Protein AF-A0A397UXN2-F1 (afdb_monomer_lite)

Structure (mmCIF, N/CA/C/O backbone):
data_AF-A0A397UXN2-F1
#
_entry.id   AF-A0A397UXN2-F1
#
loop_
_atom_site.group_PDB
_atom_site.id
_atom_site.type_symbol
_atom_site.label_atom_id
_atom_site.label_alt_id
_atom_site.label_comp_id
_atom_site.label_asym_id
_atom_site.label_entity_id
_atom_site.label_seq_id
_atom_site.pdbx_PDB_ins_code
_atom_site.Cartn_x
_atom_site.Cartn_y
_atom_site.Cartn_z
_atom_site.occupancy
_atom_site.B_iso_or_equiv
_atom_site.auth_seq_id
_atom_site.auth_comp_id
_atom_site.auth_asym_id
_atom_site.auth_atom_id
_atom_site.pdbx_PDB_model_num
ATOM 1 N N . MET A 1 1 ? -10.764 -61.986 -35.855 1.00 36.44 1 MET A N 1
ATOM 2 C CA . MET A 1 1 ? -10.547 -63.404 -35.491 1.00 36.44 1 MET A CA 1
ATOM 3 C C . MET A 1 1 ? -9.717 -63.433 -34.212 1.00 36.44 1 MET A C 1
ATOM 5 O O . MET A 1 1 ? -8.751 -62.686 -34.166 1.00 36.44 1 MET A O 1
ATOM 9 N N . SER A 1 2 ? -10.131 -64.248 -33.226 1.00 37.66 2 SER A N 1
ATOM 10 C CA . SER A 1 2 ? -9.573 -64.456 -31.864 1.00 37.66 2 SER A CA 1
ATOM 11 C C . SER A 1 2 ? -9.640 -63.244 -30.922 1.00 37.66 2 SER A C 1
ATOM 13 O O . SER A 1 2 ? -8.908 -62.289 -31.127 1.00 37.66 2 SER A O 1
ATOM 15 N N . SER A 1 3 ? -10.508 -63.129 -29.908 1.00 39.03 3 SER A N 1
ATOM 16 C CA . SER A 1 3 ? -11.149 -64.059 -28.943 1.00 39.03 3 SER A CA 1
ATOM 17 C C . SER A 1 3 ? -10.221 -64.602 -27.842 1.00 39.03 3 SER A C 1
ATOM 19 O O . SER A 1 3 ? -9.504 -65.572 -28.069 1.00 39.03 3 SER A O 1
ATOM 21 N N . ARG A 1 4 ? -10.298 -63.980 -26.652 1.00 44.44 4 ARG A N 1
ATOM 22 C CA . ARG A 1 4 ? -10.050 -64.470 -25.268 1.00 44.44 4 ARG A CA 1
ATOM 23 C C . ARG A 1 4 ? -10.345 -63.261 -24.352 1.00 44.44 4 ARG A C 1
ATOM 25 O O . ARG A 1 4 ? -9.726 -62.231 -24.562 1.00 44.44 4 ARG A O 1
ATOM 32 N N . GLY A 1 5 ? -11.298 -63.209 -23.423 1.00 37.28 5 GLY A N 1
ATOM 33 C CA . GLY A 1 5 ? -12.047 -64.238 -22.709 1.00 37.28 5 GLY A CA 1
ATOM 34 C C . GLY A 1 5 ? -11.367 -64.547 -21.376 1.00 37.28 5 GLY A C 1
ATOM 35 O O . GLY A 1 5 ? -10.441 -65.349 -21.393 1.00 37.28 5 GLY A O 1
ATOM 36 N N . GLN A 1 6 ? -11.796 -63.903 -20.280 1.00 45.41 6 GLN A N 1
ATOM 37 C CA . GLN A 1 6 ? -12.236 -64.561 -19.036 1.00 45.41 6 GLN A CA 1
ATOM 38 C C . GLN A 1 6 ? -12.588 -63.566 -17.917 1.00 45.41 6 GLN A C 1
ATOM 40 O O . GLN A 1 6 ? -11.867 -62.606 -17.653 1.00 45.41 6 GLN A O 1
ATOM 45 N N . ASP A 1 7 ? -13.726 -63.877 -17.305 1.00 47.50 7 ASP A N 1
ATOM 46 C CA . ASP A 1 7 ? -14.418 -63.267 -16.178 1.00 47.50 7 ASP A CA 1
ATOM 47 C C . ASP A 1 7 ? -13.788 -63.606 -14.815 1.00 47.50 7 ASP A C 1
ATOM 49 O O . ASP A 1 7 ? -13.118 -64.630 -14.675 1.00 47.50 7 ASP A O 1
ATOM 53 N N . SER A 1 8 ? -14.120 -62.809 -13.793 1.00 48.88 8 SER A N 1
ATOM 54 C CA . SER A 1 8 ? -14.421 -63.314 -12.443 1.00 48.88 8 SER A CA 1
ATOM 55 C C . SER A 1 8 ? -15.186 -62.265 -11.624 1.00 48.88 8 SER A C 1
ATOM 57 O O . SER A 1 8 ? -14.670 -61.178 -11.353 1.00 48.88 8 SER A O 1
ATOM 59 N N . GLU A 1 9 ? -16.411 -62.629 -11.253 1.00 48.81 9 GLU A N 1
ATOM 60 C CA . GLU A 1 9 ? -17.236 -62.079 -10.173 1.00 48.81 9 GLU A CA 1
ATOM 61 C C . GLU A 1 9 ? -16.557 -62.310 -8.805 1.00 48.81 9 GLU A C 1
ATOM 63 O O . GLU A 1 9 ? -15.826 -63.287 -8.656 1.00 48.81 9 GLU A O 1
ATOM 68 N N . ASP A 1 10 ? -16.764 -61.426 -7.819 1.00 40.44 10 ASP A N 1
ATOM 69 C CA . ASP A 1 10 ? -17.446 -61.813 -6.571 1.00 40.44 10 ASP A CA 1
ATOM 70 C C . ASP A 1 10 ? -17.628 -60.660 -5.566 1.00 40.44 10 ASP A C 1
ATOM 72 O O . ASP A 1 10 ? -16.915 -59.656 -5.530 1.00 40.44 10 ASP A O 1
ATOM 76 N N . GLU A 1 11 ? -18.679 -60.857 -4.781 1.00 39.81 11 GLU A N 1
ATOM 77 C CA . GLU A 1 11 ? -19.411 -59.967 -3.892 1.00 39.81 11 GLU A CA 1
ATOM 78 C C . GLU A 1 11 ? -18.690 -59.595 -2.581 1.00 39.81 11 GLU A C 1
ATOM 80 O O . GLU A 1 11 ? -17.864 -60.340 -2.061 1.00 39.81 11 GLU A O 1
ATOM 85 N N . SER A 1 12 ? -19.110 -58.486 -1.951 1.00 39.16 12 SER A N 1
ATOM 86 C CA . SER A 1 12 ? -19.135 -58.366 -0.480 1.00 39.16 12 SER A CA 1
ATOM 87 C C . SER A 1 12 ? -19.925 -57.129 -0.026 1.00 39.16 12 SER A C 1
ATOM 89 O O . SER A 1 12 ? -19.434 -55.999 -0.023 1.00 39.16 12 SER A O 1
ATOM 91 N N . HIS A 1 13 ? -21.166 -57.376 0.395 1.00 37.94 13 HIS A N 1
ATOM 92 C CA . HIS A 1 13 ? -22.046 -56.476 1.140 1.00 37.94 13 HIS A CA 1
ATOM 93 C C . HIS A 1 13 ? -21.481 -56.090 2.519 1.00 37.94 13 HIS A C 1
ATOM 95 O O . HIS A 1 13 ? -20.899 -56.911 3.220 1.00 37.94 13 HIS A O 1
ATOM 101 N N . GLY A 1 14 ? -21.772 -54.864 2.963 1.00 33.12 14 GLY A N 1
ATOM 102 C CA . GLY A 1 14 ? -21.480 -54.393 4.319 1.00 33.12 14 GLY A CA 1
ATOM 103 C C . GLY A 1 14 ? -22.479 -53.338 4.785 1.00 33.12 14 GLY A C 1
ATOM 104 O O . GLY A 1 14 ? -22.131 -52.172 4.932 1.00 33.12 14 GLY A O 1
ATOM 105 N N . GLY A 1 15 ? -23.735 -53.742 4.985 1.00 35.09 15 GLY A N 1
ATOM 106 C CA . GLY A 1 15 ? -24.730 -52.948 5.701 1.00 35.09 15 GLY A CA 1
ATOM 107 C C . GLY A 1 15 ? -24.659 -53.197 7.210 1.00 35.09 15 GLY A C 1
ATOM 108 O O . GLY A 1 15 ? -24.463 -54.326 7.654 1.00 35.09 15 GLY A O 1
ATOM 109 N N . SER A 1 16 ? -24.875 -52.156 8.012 1.00 40.75 16 SER A N 1
ATOM 110 C CA . SER A 1 16 ? -25.383 -52.296 9.382 1.00 40.75 16 SER A CA 1
ATOM 111 C C . SER A 1 16 ? -26.168 -51.050 9.776 1.00 40.75 16 SER A C 1
ATOM 113 O O . SER A 1 16 ? -25.617 -49.985 10.039 1.00 40.75 16 SER A O 1
ATOM 115 N N . GLN A 1 17 ? -27.490 -51.215 9.788 1.00 40.41 17 GLN A N 1
ATOM 116 C CA . GLN A 1 17 ? -28.399 -50.504 10.682 1.00 40.41 17 GLN A CA 1
ATOM 117 C C . GLN A 1 17 ? -28.335 -51.128 12.084 1.00 40.41 17 GLN A C 1
ATOM 119 O O . GLN A 1 17 ? -27.888 -52.265 12.198 1.00 40.41 17 GLN A O 1
ATOM 124 N N . VAL A 1 18 ? -28.854 -50.402 13.089 1.00 33.25 18 VAL A N 1
ATOM 125 C CA . VAL A 1 18 ? -29.519 -50.832 14.354 1.00 33.25 18 VAL A CA 1
ATOM 126 C C . VAL A 1 18 ? -29.217 -49.755 15.418 1.00 33.25 18 VAL A C 1
ATOM 128 O O . VAL A 1 18 ? -28.072 -49.354 15.553 1.00 33.25 18 VAL A O 1
ATOM 131 N N . THR A 1 19 ? -30.106 -49.196 16.246 1.00 33.62 19 THR A N 1
ATOM 132 C CA . THR A 1 19 ? -31.572 -49.161 16.406 1.00 33.62 19 THR A CA 1
ATOM 133 C C . THR A 1 19 ? -31.910 -48.029 17.393 1.00 33.62 19 THR A C 1
ATOM 135 O O . THR A 1 19 ? -31.105 -47.666 18.247 1.00 33.62 19 THR A O 1
ATOM 138 N N . ASN A 1 20 ? -33.152 -47.553 17.302 1.00 36.25 20 ASN A N 1
ATOM 139 C CA . ASN A 1 20 ? -33.898 -46.681 18.217 1.00 36.25 20 ASN A CA 1
ATOM 140 C C . ASN A 1 20 ? -33.820 -47.010 19.723 1.00 36.25 20 ASN A C 1
ATOM 142 O O . ASN A 1 20 ? -33.962 -48.173 20.089 1.00 36.25 20 ASN A O 1
ATOM 146 N N . ILE A 1 21 ? -33.892 -45.973 20.579 1.00 37.25 21 ILE A N 1
ATOM 147 C CA . ILE A 1 21 ? -34.668 -46.002 21.840 1.00 37.25 21 ILE A CA 1
ATOM 148 C C . ILE A 1 21 ? -35.441 -44.680 22.037 1.00 37.25 21 ILE A C 1
ATOM 150 O O . ILE A 1 21 ? -34.888 -43.586 22.050 1.00 37.25 21 ILE A O 1
ATOM 154 N N . HIS A 1 22 ? -36.758 -44.826 22.212 1.00 35.62 22 HIS A N 1
ATOM 155 C CA . HIS A 1 22 ? -37.763 -43.836 22.616 1.00 35.62 22 HIS A CA 1
ATOM 156 C C . HIS A 1 22 ? -37.808 -43.610 24.143 1.00 35.62 22 HIS A C 1
ATOM 158 O O . HIS A 1 22 ? -37.690 -44.579 24.890 1.00 35.62 22 HIS A O 1
ATOM 164 N N . LYS A 1 23 ? -38.191 -42.394 24.586 1.00 36.72 23 LYS A N 1
ATOM 165 C CA . LYS A 1 23 ? -39.236 -42.081 25.615 1.00 36.72 23 LYS A CA 1
ATOM 166 C C . LYS A 1 23 ? -39.237 -40.564 25.916 1.00 36.72 23 LYS A C 1
ATOM 168 O O . LYS A 1 23 ? -38.232 -40.018 26.331 1.00 36.72 23 LYS A O 1
ATOM 173 N N . LYS A 1 24 ? -40.262 -39.802 25.508 1.00 36.97 24 LYS A N 1
ATOM 174 C CA . LYS A 1 24 ? -41.566 -39.496 26.161 1.00 36.97 24 LYS A CA 1
ATOM 175 C C . LYS A 1 24 ? -41.538 -38.454 27.309 1.00 36.97 24 LYS A C 1
ATOM 177 O O . LYS A 1 24 ? -41.171 -38.772 28.427 1.00 36.97 24 LYS A O 1
ATOM 182 N N . ARG A 1 25 ? -42.201 -37.319 27.007 1.00 34.31 25 ARG A N 1
ATOM 183 C CA . ARG A 1 25 ? -43.138 -36.491 27.817 1.00 34.31 25 ARG A CA 1
ATOM 184 C C . ARG A 1 25 ? -42.634 -35.747 29.072 1.00 34.31 25 ARG A C 1
ATOM 186 O O . ARG A 1 25 ? -42.451 -36.365 30.110 1.00 34.31 25 ARG A O 1
ATOM 193 N N . LYS A 1 26 ? -42.839 -34.417 29.074 1.00 36.62 26 LYS A N 1
ATOM 194 C CA . LYS A 1 26 ? -43.914 -33.766 29.866 1.00 36.62 26 LYS A CA 1
ATOM 195 C C . LYS A 1 26 ? -44.186 -32.315 29.427 1.00 36.62 26 LYS A C 1
ATOM 197 O O . LYS A 1 26 ? -43.279 -31.502 29.346 1.00 36.62 26 LYS A O 1
ATOM 202 N N . LYS A 1 27 ? -45.470 -32.023 29.179 1.00 43.66 27 LYS A N 1
ATOM 203 C CA . LYS A 1 27 ? -46.077 -30.681 29.183 1.00 43.66 27 LYS A CA 1
ATOM 204 C C . LYS A 1 27 ? -46.180 -30.184 30.631 1.00 43.66 27 LYS A C 1
ATOM 206 O O . LYS A 1 27 ? -46.554 -30.985 31.488 1.00 43.66 27 LYS A O 1
ATOM 211 N N . LEU A 1 28 ? -46.039 -28.877 30.859 1.00 31.98 28 LEU A N 1
ATOM 212 C CA . LEU A 1 28 ? -46.861 -28.166 31.842 1.00 31.98 28 LEU A CA 1
ATOM 213 C C . LEU A 1 28 ? -47.033 -26.689 31.444 1.00 31.98 28 LEU A C 1
ATOM 215 O O . LEU A 1 28 ? -46.068 -25.939 31.366 1.00 31.98 28 LEU A O 1
ATOM 219 N N . ASN A 1 29 ? -48.286 -26.303 31.207 1.00 36.56 29 ASN A N 1
ATOM 220 C CA . ASN A 1 29 ? -48.769 -24.924 31.250 1.00 36.56 29 ASN A CA 1
ATOM 221 C C . ASN A 1 29 ? -48.844 -24.465 32.714 1.00 36.56 29 ASN A C 1
ATOM 223 O O . ASN A 1 29 ? -49.352 -25.233 33.533 1.00 36.56 29 ASN A O 1
ATOM 227 N N . LYS A 1 30 ? -48.542 -23.193 33.007 1.00 35.16 30 LYS A N 1
ATOM 228 C CA . LYS A 1 30 ? -49.467 -22.342 33.780 1.00 35.16 30 LYS A CA 1
ATOM 229 C C . LYS A 1 30 ? -49.094 -20.859 33.730 1.00 35.16 30 LYS A C 1
ATOM 231 O O . LYS A 1 30 ? -48.012 -20.453 34.128 1.00 35.16 30 LYS A O 1
ATOM 236 N N . SER A 1 31 ? -50.074 -20.095 33.258 1.00 37.03 31 SER A N 1
ATOM 237 C CA . SER A 1 31 ? -50.291 -18.664 33.466 1.00 37.03 31 SER A CA 1
ATOM 238 C C . SER A 1 31 ? -50.159 -18.275 34.940 1.00 37.03 31 SER A C 1
ATOM 240 O O . SER A 1 31 ? -50.644 -19.021 35.789 1.00 37.03 31 SER A O 1
ATOM 242 N N . ASN A 1 32 ? -49.671 -17.061 35.202 1.00 30.11 32 ASN A N 1
ATOM 243 C CA . ASN A 1 32 ? -50.308 -16.149 36.151 1.00 30.11 32 ASN A CA 1
ATOM 244 C C . ASN A 1 32 ? -50.081 -14.695 35.713 1.00 30.11 32 ASN A C 1
ATOM 246 O O . ASN A 1 32 ? -48.952 -14.221 35.628 1.00 30.11 32 ASN A O 1
ATOM 250 N N . GLN A 1 33 ? -51.194 -14.013 35.437 1.00 35.31 33 GLN A N 1
ATOM 251 C CA . GLN A 1 33 ? -51.310 -12.561 35.473 1.00 35.31 33 GLN A CA 1
ATOM 252 C C . GLN A 1 33 ? -51.046 -12.074 36.900 1.00 35.31 33 GLN A C 1
ATOM 254 O O . GLN A 1 33 ? -51.709 -12.540 37.825 1.00 35.31 33 GLN A O 1
ATOM 259 N N . ILE A 1 34 ? -50.175 -11.081 37.064 1.00 31.86 34 ILE A N 1
ATOM 260 C CA . ILE A 1 34 ? -50.253 -10.133 38.176 1.00 31.86 34 ILE A CA 1
ATOM 261 C C . ILE A 1 34 ? -50.109 -8.735 37.574 1.00 31.86 34 ILE A C 1
ATOM 263 O O . ILE A 1 34 ? -49.092 -8.398 36.976 1.00 31.86 34 ILE A O 1
ATOM 267 N N . LYS A 1 35 ? -51.186 -7.954 37.697 1.00 35.38 35 LYS A N 1
ATOM 268 C CA . LYS A 1 35 ? -51.173 -6.498 37.571 1.00 35.38 35 LYS A CA 1
ATOM 269 C C . LYS A 1 35 ? -50.524 -5.926 38.829 1.00 35.38 35 LYS A C 1
ATOM 271 O O . LYS A 1 35 ? -50.972 -6.246 39.926 1.00 35.38 35 LYS A O 1
ATOM 276 N N . SER A 1 36 ? -49.597 -4.998 38.658 1.00 34.97 36 SER A N 1
ATOM 277 C CA . SER A 1 36 ? -49.326 -3.952 39.642 1.00 34.97 36 SER A CA 1
ATOM 278 C C . SER A 1 36 ? -48.916 -2.691 38.891 1.00 34.97 36 SER A C 1
ATOM 280 O O . SER A 1 36 ? -47.864 -2.644 38.260 1.00 34.97 36 SER A O 1
ATOM 282 N N . ASN A 1 37 ? -49.803 -1.698 38.927 1.00 37.12 37 ASN A N 1
ATOM 283 C CA . ASN A 1 37 ? -49.435 -0.304 38.741 1.00 37.12 37 ASN A CA 1
ATOM 284 C C . ASN A 1 37 ? -48.537 0.088 39.914 1.00 37.12 37 ASN A C 1
ATOM 286 O O . ASN A 1 37 ? -48.956 -0.122 41.047 1.00 37.12 37 ASN A O 1
ATOM 290 N N . GLU A 1 38 ? -47.389 0.702 39.651 1.00 32.50 38 GLU A N 1
ATOM 291 C CA . GLU A 1 38 ? -46.850 1.773 40.489 1.00 32.50 38 GLU A CA 1
ATOM 292 C C . GLU A 1 38 ? -45.731 2.510 39.751 1.00 32.50 38 GLU A C 1
ATOM 294 O O . GLU A 1 38 ? -45.028 1.955 38.909 1.00 32.50 38 GLU A O 1
ATOM 299 N N . ALA A 1 39 ? -45.684 3.810 40.010 1.00 34.72 39 ALA A N 1
ATOM 300 C CA . ALA A 1 39 ? -44.840 4.790 39.362 1.00 34.72 39 ALA A CA 1
ATOM 301 C C . ALA A 1 39 ? -43.413 4.806 39.933 1.00 34.72 39 ALA A C 1
ATOM 303 O O . ALA A 1 39 ? -43.178 4.357 41.051 1.00 34.72 39 ALA A O 1
ATOM 304 N N . ASN A 1 40 ? -42.552 5.495 39.180 1.00 32.34 40 ASN A N 1
ATOM 305 C CA . ASN A 1 40 ? -41.325 6.190 39.573 1.00 32.34 40 ASN A CA 1
ATOM 306 C C . ASN A 1 40 ? -39.957 5.538 39.309 1.00 32.34 40 ASN A C 1
ATOM 308 O O . ASN A 1 40 ? -39.681 4.386 39.613 1.00 32.34 40 ASN A O 1
ATOM 312 N N . GLU A 1 41 ? -39.099 6.458 38.859 1.00 30.56 41 GLU A N 1
ATOM 313 C CA . GLU A 1 41 ? -37.659 6.581 39.076 1.00 30.56 41 GLU A CA 1
ATOM 314 C C . GLU A 1 41 ? -36.678 6.004 38.045 1.00 30.56 41 GLU A C 1
ATOM 316 O O . GLU A 1 41 ? -36.640 4.832 37.688 1.00 30.56 41 GLU A O 1
ATOM 321 N N . SER A 1 42 ? -35.853 6.942 37.575 1.00 35.22 42 SER A N 1
ATOM 322 C CA . SER A 1 42 ? -34.754 6.827 36.631 1.00 35.22 42 SER A CA 1
ATOM 323 C C . SER A 1 42 ? -33.731 5.779 37.059 1.00 35.22 42 SER A C 1
ATOM 325 O O . SER A 1 42 ? -33.109 5.899 38.120 1.00 35.22 42 SER A O 1
ATOM 327 N N . ILE A 1 43 ? -33.514 4.799 36.187 1.00 28.45 43 ILE A N 1
ATOM 328 C CA . ILE A 1 43 ? -32.550 3.717 36.358 1.00 28.45 43 ILE A CA 1
ATOM 329 C C . ILE A 1 43 ? -31.131 4.285 36.246 1.00 28.45 43 ILE A C 1
ATOM 331 O O . ILE A 1 43 ? -30.726 4.842 35.229 1.00 28.45 43 ILE A O 1
ATOM 335 N N . ASN A 1 44 ? -30.392 4.161 37.344 1.00 34.56 44 ASN A N 1
ATOM 336 C CA . ASN A 1 44 ? -28.974 4.460 37.462 1.00 34.56 44 ASN A CA 1
ATOM 337 C C . ASN A 1 44 ? -28.276 3.105 37.647 1.00 34.56 44 ASN A C 1
ATOM 339 O O . ASN A 1 44 ? -28.313 2.533 38.740 1.00 34.56 44 ASN A O 1
ATOM 343 N N . ASP A 1 45 ? -27.680 2.567 36.583 1.00 34.75 45 ASP A N 1
ATOM 344 C CA . ASP A 1 45 ? -27.061 1.241 36.596 1.00 34.75 45 ASP A CA 1
ATOM 345 C C . ASP A 1 45 ? -25.856 1.179 37.543 1.00 34.75 45 ASP A C 1
ATOM 347 O O . ASP A 1 45 ? -24.777 1.725 37.303 1.00 34.75 45 ASP A O 1
ATOM 351 N N . ASN A 1 46 ? -26.046 0.471 38.652 1.00 35.44 46 ASN A N 1
ATOM 352 C CA . ASN A 1 46 ? -25.004 0.055 39.579 1.00 35.44 46 ASN A CA 1
ATOM 353 C C . ASN A 1 46 ? -25.254 -1.407 39.960 1.00 35.44 46 ASN A C 1
ATOM 355 O O . ASN A 1 46 ? -25.750 -1.699 41.046 1.00 35.44 46 ASN A O 1
ATOM 359 N N . VAL A 1 47 ? -24.875 -2.330 39.078 1.00 32.75 47 VAL A N 1
ATOM 360 C CA . VAL A 1 47 ? -24.761 -3.749 39.428 1.00 32.75 47 VAL A CA 1
ATOM 361 C C . VAL A 1 47 ? -23.402 -3.966 40.102 1.00 32.75 47 VAL A C 1
ATOM 363 O O . VAL A 1 47 ? -22.340 -3.767 39.507 1.00 32.75 47 VAL A O 1
ATOM 366 N N . MET A 1 48 ? -23.447 -4.302 41.390 1.00 29.83 48 MET A N 1
ATOM 367 C CA . MET A 1 48 ? -22.310 -4.637 42.244 1.00 29.83 48 MET A CA 1
ATOM 368 C C . MET A 1 48 ? -22.178 -6.166 42.258 1.00 29.83 48 MET A C 1
ATOM 370 O O . MET A 1 48 ? -23.114 -6.849 42.658 1.00 29.83 48 MET A O 1
ATOM 374 N N . PHE A 1 49 ? -21.050 -6.700 41.783 1.00 31.19 49 PHE A N 1
ATOM 375 C CA . PHE A 1 49 ? -20.718 -8.122 41.902 1.00 31.19 49 PHE A CA 1
ATOM 376 C C . PHE A 1 49 ? -19.707 -8.315 43.034 1.00 31.19 49 PHE A C 1
ATOM 378 O O . PHE A 1 49 ? -18.622 -7.731 42.993 1.00 31.19 49 PHE A O 1
ATOM 385 N N . ASP A 1 50 ? -20.071 -9.153 44.003 1.00 40.16 50 ASP A N 1
ATOM 386 C CA . ASP A 1 50 ? -19.182 -9.749 45.001 1.00 40.16 50 ASP A CA 1
ATOM 387 C C . ASP A 1 50 ? -18.681 -11.103 44.482 1.00 40.16 50 ASP A C 1
ATOM 389 O O . ASP A 1 50 ? -19.487 -12.017 44.336 1.00 40.16 50 ASP A O 1
ATOM 393 N N . VAL A 1 51 ? -17.376 -11.265 44.221 1.00 34.41 51 VAL A N 1
ATOM 394 C CA . VAL A 1 51 ? -16.718 -12.588 44.085 1.00 34.41 51 VAL A CA 1
ATOM 395 C C . VAL A 1 51 ? -15.180 -12.466 44.281 1.00 34.41 51 VAL A C 1
ATOM 397 O O . VAL A 1 51 ? -14.677 -11.341 44.310 1.00 34.41 51 VAL A O 1
ATOM 400 N N . PRO A 1 52 ? -14.416 -13.559 44.519 1.00 37.19 52 PRO A N 1
ATOM 401 C CA . PRO A 1 52 ? -13.523 -13.708 45.666 1.00 37.19 52 PRO A CA 1
ATOM 402 C C . PRO A 1 52 ? -12.034 -13.543 45.311 1.00 37.19 52 PRO A C 1
ATOM 404 O O . PRO A 1 52 ? -11.638 -13.484 44.150 1.00 37.19 52 PRO A O 1
ATOM 407 N N . ARG A 1 53 ? -11.205 -13.470 46.358 1.00 37.94 53 ARG A N 1
ATOM 408 C CA . ARG A 1 53 ? -9.741 -13.414 46.279 1.00 37.94 53 ARG A CA 1
ATOM 409 C C . ARG A 1 53 ? -9.163 -14.754 45.831 1.00 37.94 53 ARG A C 1
ATOM 411 O O . ARG A 1 53 ? -9.358 -15.731 46.542 1.00 37.94 53 ARG A O 1
ATOM 418 N N . ASP A 1 54 ? -8.358 -14.730 44.774 1.00 31.36 54 ASP A N 1
ATOM 419 C CA . ASP A 1 54 ? -7.336 -15.742 44.512 1.00 31.36 54 ASP A CA 1
ATOM 420 C C . ASP A 1 54 ? -5.975 -15.061 44.304 1.00 31.36 54 ASP A C 1
ATOM 422 O O . ASP A 1 54 ? -5.780 -14.230 43.413 1.00 31.36 54 ASP A O 1
ATOM 426 N N . ASP A 1 55 ? -5.036 -15.420 45.178 1.00 43.19 55 ASP A N 1
ATOM 427 C CA . ASP A 1 55 ? -3.601 -15.195 45.044 1.00 43.19 55 ASP A CA 1
ATOM 428 C C . ASP A 1 55 ? -3.050 -16.187 44.021 1.00 43.19 55 ASP A C 1
ATOM 430 O O . ASP A 1 55 ? -3.191 -17.373 44.279 1.00 43.19 55 ASP A O 1
ATOM 434 N N . GLN A 1 56 ? -2.347 -15.753 42.962 1.00 34.41 56 GLN A N 1
ATOM 435 C CA . GLN A 1 56 ? -1.182 -16.479 42.417 1.00 34.41 56 GLN A CA 1
ATOM 436 C C . GLN A 1 56 ? -0.228 -15.549 41.647 1.00 34.41 56 GLN A C 1
ATOM 438 O O . GLN A 1 56 ? -0.526 -15.032 40.573 1.00 34.41 56 GLN A O 1
ATOM 443 N N . ASN A 1 57 ? 0.979 -15.399 42.198 1.00 31.70 57 ASN A N 1
ATOM 444 C CA . ASN A 1 57 ? 2.190 -15.019 41.477 1.00 31.70 57 ASN A CA 1
ATOM 445 C C . ASN A 1 57 ? 2.830 -16.303 40.932 1.00 31.70 57 ASN A C 1
ATOM 447 O O . ASN A 1 57 ? 3.334 -17.105 41.717 1.00 31.70 57 ASN A O 1
ATOM 451 N N . SER A 1 58 ? 2.914 -16.469 39.613 1.00 31.12 58 SER A N 1
ATOM 452 C CA . SER A 1 58 ? 3.901 -17.375 39.021 1.00 31.12 58 SER A CA 1
ATOM 453 C C . SER A 1 58 ? 4.542 -16.740 37.789 1.00 31.12 58 SER A C 1
ATOM 455 O O . SER A 1 58 ? 3.911 -16.124 36.932 1.00 31.12 58 SER A O 1
ATOM 457 N N . ARG A 1 59 ? 5.871 -16.799 37.790 1.00 27.75 59 ARG A N 1
ATOM 458 C CA . ARG A 1 59 ? 6.794 -16.145 36.870 1.00 27.75 59 ARG A CA 1
ATOM 459 C C . ARG A 1 59 ? 7.362 -17.259 36.000 1.00 27.75 59 ARG A C 1
ATOM 461 O O . ARG A 1 59 ? 8.161 -18.044 36.496 1.00 27.75 59 ARG A O 1
ATOM 468 N N . ILE A 1 60 ? 6.937 -17.351 34.743 1.00 27.92 60 ILE A N 1
ATOM 469 C CA . ILE A 1 60 ? 7.489 -18.315 33.783 1.00 27.92 60 ILE A CA 1
ATOM 470 C C . ILE A 1 60 ? 8.385 -17.556 32.804 1.00 27.92 60 ILE A C 1
ATOM 472 O O . ILE A 1 60 ? 7.938 -16.690 32.054 1.00 27.92 60 ILE A O 1
ATOM 476 N N . SER A 1 61 ? 9.675 -17.866 32.861 1.00 27.66 61 SER A N 1
ATOM 477 C CA . SER A 1 61 ? 10.690 -17.533 31.866 1.00 27.66 61 SER A CA 1
ATOM 478 C C . SER A 1 61 ? 10.653 -18.572 30.746 1.00 27.66 61 SER A C 1
ATOM 480 O O . SER A 1 61 ? 10.842 -19.755 31.020 1.00 27.66 61 SER A O 1
ATOM 482 N N . LEU A 1 62 ? 10.440 -18.135 29.503 1.00 26.84 62 LEU A N 1
ATOM 483 C CA . LEU A 1 62 ? 10.586 -18.966 28.306 1.00 26.84 62 LEU A CA 1
ATOM 484 C C . LEU A 1 62 ? 11.873 -18.580 27.572 1.00 26.84 62 LEU A C 1
ATOM 486 O O . LEU A 1 62 ? 12.078 -17.415 27.225 1.00 26.84 62 LEU A O 1
ATOM 490 N N . THR A 1 63 ? 12.733 -19.571 27.360 1.00 29.02 63 THR A N 1
ATOM 491 C CA . THR A 1 63 ? 13.856 -19.551 26.419 1.00 29.02 63 THR A CA 1
ATOM 492 C C . THR A 1 63 ? 13.361 -19.845 24.994 1.00 29.02 63 THR A C 1
ATOM 494 O O . THR A 1 63 ? 12.384 -20.581 24.842 1.00 29.02 63 THR A O 1
ATOM 497 N N . PRO A 1 64 ? 14.006 -19.316 23.937 1.00 30.11 64 PRO A N 1
ATOM 498 C CA . PRO A 1 64 ? 13.643 -19.622 22.553 1.00 30.11 64 PRO A CA 1
ATOM 499 C C . PRO A 1 64 ? 14.274 -20.951 22.118 1.00 30.11 64 PRO A C 1
ATOM 501 O O . PRO A 1 64 ? 15.490 -21.105 22.220 1.00 30.11 64 PRO A O 1
ATOM 504 N N . SER A 1 65 ? 13.466 -21.895 21.629 1.00 27.86 65 SER A N 1
ATOM 505 C CA . SER A 1 65 ? 13.954 -23.101 20.953 1.00 27.86 65 SER A CA 1
ATOM 506 C C . SER A 1 65 ? 14.082 -22.859 19.452 1.00 27.86 65 SER A C 1
ATOM 508 O O . SER A 1 65 ? 13.138 -22.412 18.797 1.00 27.86 65 SER A O 1
ATOM 510 N N . GLU A 1 66 ? 15.259 -23.194 18.947 1.00 29.75 66 GLU A N 1
ATOM 511 C CA . GLU A 1 66 ? 15.660 -23.276 17.549 1.00 29.75 66 GLU A CA 1
ATOM 512 C C . GLU A 1 66 ? 14.793 -24.272 16.765 1.00 29.75 66 GLU A C 1
ATOM 514 O O . GLU A 1 66 ? 14.466 -25.347 17.263 1.00 29.75 66 GLU A O 1
ATOM 519 N N . TYR A 1 67 ? 14.471 -23.929 15.517 1.00 26.48 67 TYR A N 1
ATOM 520 C CA . TYR A 1 67 ? 14.132 -24.898 14.476 1.00 26.48 67 TYR A CA 1
ATOM 521 C C . TYR A 1 67 ? 14.802 -24.459 13.170 1.00 26.48 67 TYR A C 1
ATOM 523 O O . TYR A 1 67 ? 14.362 -23.522 12.503 1.00 26.48 67 TYR A O 1
ATOM 531 N N . GLU A 1 68 ? 15.894 -25.147 12.848 1.00 28.34 68 GLU A N 1
ATOM 532 C CA . GLU A 1 68 ? 16.461 -25.309 11.507 1.00 28.34 68 GLU A CA 1
ATOM 533 C C . GLU A 1 68 ? 16.021 -26.665 10.924 1.00 28.34 68 GLU A C 1
ATOM 535 O O . GLU A 1 68 ? 15.551 -27.531 11.661 1.00 28.34 68 GLU A O 1
ATOM 540 N N . MET A 1 69 ? 16.290 -26.840 9.620 1.00 27.02 69 MET A N 1
ATOM 541 C CA . MET A 1 69 ? 16.096 -28.016 8.745 1.00 27.02 69 MET A CA 1
ATOM 542 C C . MET A 1 69 ? 14.731 -28.060 8.032 1.00 27.02 69 MET A C 1
ATOM 544 O O . MET A 1 69 ? 13.690 -27.982 8.662 1.00 27.02 69 MET A O 1
ATOM 548 N N . THR A 1 70 ? 14.608 -28.194 6.706 1.00 26.47 70 THR A N 1
ATOM 549 C CA . THR A 1 70 ? 15.477 -28.745 5.645 1.00 26.47 70 THR A CA 1
ATOM 550 C C . THR A 1 70 ? 14.969 -28.272 4.269 1.00 26.47 70 THR A C 1
ATOM 552 O O . THR A 1 70 ? 13.766 -28.111 4.098 1.00 26.47 70 THR A O 1
ATOM 555 N N . SER A 1 71 ? 15.858 -28.103 3.279 1.00 24.55 71 SER A N 1
ATOM 556 C CA . SER A 1 71 ? 15.646 -28.538 1.879 1.00 24.55 71 SER A CA 1
ATOM 557 C C . SER A 1 71 ? 16.852 -28.137 1.020 1.00 24.55 71 SER A C 1
ATOM 559 O O . SER A 1 71 ? 17.063 -26.960 0.733 1.00 24.55 71 SER A O 1
ATOM 561 N N . SER A 1 72 ? 17.633 -29.127 0.595 1.00 27.94 72 SER A N 1
ATOM 562 C CA . SER A 1 72 ? 18.767 -28.998 -0.320 1.00 27.94 72 SER A CA 1
ATOM 563 C C . SER A 1 72 ? 18.628 -29.976 -1.497 1.00 27.94 72 SER A C 1
ATOM 565 O O . SER A 1 72 ? 18.113 -31.074 -1.314 1.00 27.94 72 SER A O 1
ATOM 567 N N . LEU A 1 73 ? 19.187 -29.556 -2.651 1.00 29.25 73 LEU A N 1
ATOM 568 C CA . LEU A 1 73 ? 19.572 -30.326 -3.861 1.00 29.25 73 LEU A CA 1
ATOM 569 C C . LEU A 1 73 ? 18.408 -30.779 -4.771 1.00 29.25 73 LEU A C 1
ATOM 571 O O . LEU A 1 73 ? 17.379 -31.214 -4.285 1.00 29.25 73 LEU A O 1
ATOM 575 N N . GLN A 1 74 ? 18.439 -30.719 -6.109 1.00 28.42 74 GLN A N 1
ATOM 576 C CA . GLN A 1 74 ? 19.440 -30.499 -7.174 1.00 28.42 74 GLN A CA 1
ATOM 577 C C . GLN A 1 74 ? 18.643 -30.031 -8.425 1.00 28.42 74 GLN A C 1
ATOM 579 O O . GLN A 1 74 ? 17.454 -30.318 -8.529 1.00 28.42 74 GLN A O 1
ATOM 584 N N . THR A 1 75 ? 19.183 -29.294 -9.401 1.00 28.86 75 THR A N 1
ATOM 585 C CA . THR A 1 75 ? 19.810 -29.874 -10.609 1.00 28.86 75 THR A CA 1
ATOM 586 C C . THR A 1 75 ? 20.494 -28.768 -11.423 1.00 28.86 75 THR A C 1
ATOM 588 O O . THR A 1 75 ? 19.979 -27.660 -11.564 1.00 28.86 75 THR A O 1
ATOM 591 N N . GLU A 1 76 ? 21.664 -29.107 -11.947 1.00 30.28 76 GLU A N 1
ATOM 592 C CA . GLU A 1 76 ? 22.583 -28.299 -12.743 1.00 30.28 76 GLU A CA 1
ATOM 593 C C . GLU A 1 76 ? 22.422 -28.612 -14.250 1.00 30.28 76 GLU A C 1
ATOM 595 O O . GLU A 1 76 ? 21.870 -29.646 -14.616 1.00 30.28 76 GLU A O 1
ATOM 600 N N . VAL A 1 77 ? 23.005 -27.756 -15.102 1.00 30.05 77 VAL A N 1
ATOM 601 C CA . VAL A 1 77 ? 23.263 -27.912 -16.556 1.00 30.05 77 VAL A CA 1
ATOM 602 C C . VAL A 1 77 ? 22.180 -27.407 -17.532 1.00 30.05 77 VAL A C 1
ATOM 604 O O . VAL A 1 77 ? 21.350 -28.161 -18.023 1.00 30.05 77 VAL A O 1
ATOM 607 N N . ASN A 1 78 ? 22.306 -26.141 -17.961 1.00 28.67 78 ASN A N 1
ATOM 608 C CA . ASN A 1 78 ? 22.535 -25.825 -19.384 1.00 28.67 78 ASN A CA 1
ATOM 609 C C . ASN A 1 78 ? 22.983 -24.363 -19.583 1.00 28.67 78 ASN A C 1
ATOM 611 O O . ASN A 1 78 ? 22.247 -23.421 -19.300 1.00 28.67 78 ASN A O 1
ATOM 615 N N . LYS A 1 79 ? 24.210 -24.173 -20.086 1.00 35.56 79 LYS A N 1
ATOM 616 C CA . LYS A 1 79 ? 24.760 -22.876 -20.506 1.00 35.56 79 LYS A CA 1
ATOM 617 C C . LYS A 1 79 ? 24.570 -22.723 -22.017 1.00 35.56 79 LYS A C 1
ATOM 619 O O . LYS A 1 79 ? 25.318 -23.322 -22.782 1.00 35.56 79 LYS A O 1
ATOM 624 N N . GLN A 1 80 ? 23.642 -21.869 -22.438 1.00 34.00 80 GLN A N 1
ATOM 625 C CA . GLN A 1 80 ? 23.682 -21.221 -23.751 1.00 34.00 80 GLN A CA 1
ATOM 626 C C . GLN A 1 80 ? 23.391 -19.727 -23.587 1.00 34.00 80 GLN A C 1
ATOM 628 O O . GLN A 1 80 ? 22.488 -19.325 -22.857 1.00 34.00 80 GLN A O 1
ATOM 633 N N . LEU A 1 81 ? 24.237 -18.912 -24.221 1.00 38.75 81 LEU A N 1
ATOM 634 C CA . LEU A 1 81 ? 24.244 -17.457 -24.139 1.00 38.75 81 LEU A CA 1
ATOM 635 C C . LEU A 1 81 ? 22.935 -16.851 -24.668 1.00 38.75 81 LEU A C 1
ATOM 637 O O . LEU A 1 81 ? 22.754 -16.726 -25.876 1.00 38.75 81 LEU A O 1
ATOM 641 N N . HIS A 1 82 ? 22.096 -16.350 -23.764 1.00 30.39 82 HIS A N 1
ATOM 642 C CA . HIS A 1 82 ? 21.190 -15.241 -24.048 1.00 30.39 82 HIS A CA 1
ATOM 643 C C . HIS A 1 82 ? 21.777 -13.974 -23.424 1.00 30.39 82 HIS A C 1
ATOM 645 O O . HIS A 1 82 ? 21.705 -13.756 -22.219 1.00 30.39 82 HIS A O 1
ATOM 651 N N . VAL A 1 83 ? 22.394 -13.137 -24.259 1.00 35.12 83 VAL A N 1
ATOM 652 C CA . VAL A 1 83 ? 22.775 -11.771 -23.885 1.00 35.12 83 VAL A CA 1
ATOM 653 C C . VAL A 1 83 ? 21.544 -10.888 -24.082 1.00 35.12 83 VAL A C 1
ATOM 655 O O . VAL A 1 83 ? 21.373 -10.242 -25.115 1.00 35.12 83 VAL A O 1
ATOM 658 N N . THR A 1 84 ? 20.646 -10.892 -23.100 1.00 35.12 84 THR A N 1
ATOM 659 C CA . THR A 1 84 ? 19.658 -9.826 -22.912 1.00 35.12 84 THR A CA 1
ATOM 660 C C . THR A 1 84 ? 20.401 -8.596 -22.409 1.00 35.12 84 THR A C 1
ATOM 662 O O . THR A 1 84 ? 20.756 -8.493 -21.240 1.00 35.12 84 THR A O 1
ATOM 665 N N . GLY A 1 85 ? 20.708 -7.680 -23.327 1.00 34.22 85 GLY A N 1
ATOM 666 C CA . GLY A 1 85 ? 21.236 -6.369 -22.977 1.00 34.22 85 GLY A CA 1
ATOM 667 C C . GLY A 1 85 ? 20.136 -5.522 -22.351 1.00 34.22 85 GLY A C 1
ATOM 668 O O . GLY A 1 85 ? 19.337 -4.930 -23.073 1.00 34.22 85 GLY A O 1
ATOM 669 N N . GLU A 1 86 ? 20.117 -5.456 -21.024 1.00 33.09 86 GLU A N 1
ATOM 670 C CA . GLU A 1 86 ? 19.428 -4.405 -20.284 1.00 33.09 86 GLU A CA 1
ATOM 671 C C . GLU A 1 86 ? 20.084 -3.066 -20.654 1.00 33.09 86 GLU A C 1
ATOM 673 O O . GLU A 1 86 ? 21.217 -2.765 -20.281 1.00 33.09 86 GLU A O 1
ATOM 678 N N . MET A 1 87 ? 19.404 -2.280 -21.491 1.00 38.91 87 MET A N 1
ATOM 679 C CA . MET A 1 87 ? 19.660 -0.847 -21.568 1.00 38.91 87 MET A CA 1
ATOM 680 C C . MET A 1 87 ? 18.973 -0.225 -20.358 1.00 38.91 87 MET A C 1
ATOM 682 O O . MET A 1 87 ? 17.744 -0.219 -20.308 1.00 38.91 87 MET A O 1
ATOM 686 N N . GLU A 1 88 ? 19.757 0.296 -19.413 1.00 37.47 88 GLU A N 1
ATOM 687 C CA . GLU A 1 88 ? 19.276 1.213 -18.380 1.00 37.47 88 GLU A CA 1
ATOM 688 C C . GLU A 1 88 ? 18.517 2.357 -19.062 1.00 37.47 88 GLU A C 1
ATOM 690 O O . GLU A 1 88 ? 19.081 3.188 -19.780 1.00 37.47 88 GLU A O 1
ATOM 695 N N . ILE A 1 89 ? 17.197 2.336 -18.904 1.00 43.66 89 ILE A N 1
ATOM 696 C CA . ILE A 1 89 ? 16.324 3.444 -19.259 1.00 43.66 89 ILE A CA 1
ATOM 697 C C . ILE A 1 89 ? 16.430 4.422 -18.097 1.00 43.66 89 ILE A C 1
ATOM 699 O O . ILE A 1 89 ? 16.084 4.086 -16.965 1.00 43.66 89 ILE A O 1
ATOM 703 N N . ASP A 1 90 ? 16.922 5.618 -18.395 1.00 38.84 90 ASP A N 1
ATOM 704 C CA . ASP A 1 90 ? 17.062 6.736 -17.469 1.00 38.84 90 ASP A CA 1
ATOM 705 C C . ASP A 1 90 ? 15.664 7.217 -17.024 1.00 38.84 90 ASP A C 1
ATOM 707 O O . ASP A 1 90 ? 15.054 8.127 -17.587 1.00 38.84 90 ASP A O 1
ATOM 711 N N . GLY A 1 91 ? 15.092 6.501 -16.055 1.00 43.06 91 GLY A N 1
ATOM 712 C CA . GLY A 1 91 ? 13.774 6.719 -15.467 1.00 43.06 91 GLY A CA 1
ATOM 713 C C . GLY A 1 91 ? 13.813 7.747 -14.341 1.00 43.06 91 GLY A C 1
ATOM 714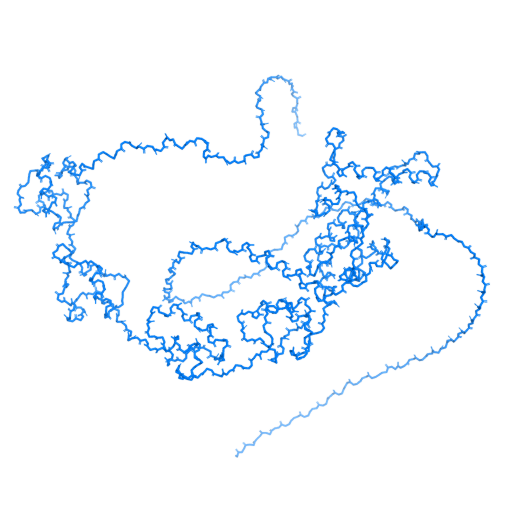 O O . GLY A 1 91 ? 13.381 7.470 -13.226 1.00 43.06 91 GLY A O 1
ATOM 715 N N . GLN A 1 92 ? 14.345 8.939 -14.605 1.00 45.66 92 GLN A N 1
ATOM 716 C CA . GLN A 1 92 ? 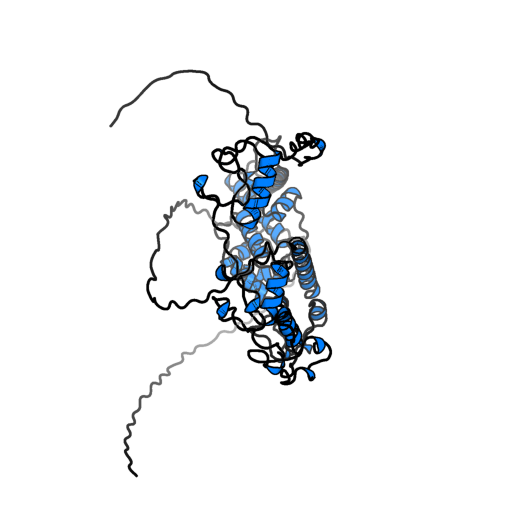14.267 10.074 -13.686 1.00 45.66 92 GLN A CA 1
ATOM 717 C C . GLN A 1 92 ? 13.340 11.149 -14.257 1.00 45.66 92 GLN A C 1
ATOM 719 O O . GLN A 1 92 ? 13.810 12.119 -14.839 1.00 45.66 92 GLN A O 1
ATOM 724 N N . LYS A 1 93 ? 12.018 10.969 -14.098 1.00 48.28 93 LYS A N 1
ATOM 725 C CA . LYS A 1 93 ? 10.990 12.039 -14.076 1.00 48.28 93 LYS A CA 1
ATOM 726 C C . LYS A 1 93 ? 9.583 11.441 -13.912 1.00 48.28 93 LYS A C 1
ATOM 728 O O . LYS A 1 93 ? 8.918 11.182 -14.903 1.00 48.28 93 LYS A O 1
ATOM 733 N N . ASN A 1 94 ? 9.167 11.193 -12.664 1.00 47.31 94 ASN A N 1
ATOM 734 C CA . ASN A 1 94 ? 7.777 11.318 -12.166 1.00 47.31 94 ASN A CA 1
ATOM 735 C C . ASN A 1 94 ? 7.635 10.694 -10.767 1.00 47.31 94 ASN A C 1
ATOM 737 O O . ASN A 1 94 ? 7.005 9.663 -10.592 1.00 47.31 94 ASN A O 1
ATOM 741 N N . LYS A 1 95 ? 8.231 11.312 -9.740 1.00 47.25 95 LYS A N 1
ATOM 742 C CA . LYS A 1 95 ? 7.896 10.992 -8.334 1.00 47.25 95 LYS A CA 1
ATOM 743 C C . LYS A 1 95 ? 6.933 12.001 -7.703 1.00 47.25 95 LYS A C 1
ATOM 745 O O . LYS A 1 95 ? 6.527 11.823 -6.564 1.00 47.25 95 LYS A O 1
ATOM 750 N N . GLN A 1 96 ? 6.563 13.056 -8.433 1.00 43.84 96 GLN A N 1
ATOM 751 C CA . GLN A 1 96 ? 5.660 14.091 -7.927 1.00 43.84 96 GLN A CA 1
ATOM 752 C C . GLN A 1 96 ? 4.170 13.737 -8.108 1.00 43.84 96 GLN A C 1
ATOM 754 O O . GLN A 1 96 ? 3.351 14.331 -7.423 1.00 43.84 96 GLN A O 1
ATOM 759 N N . SER A 1 97 ? 3.813 12.783 -8.981 1.00 53.91 97 SER A N 1
ATOM 760 C CA . SER A 1 97 ? 2.413 12.383 -9.226 1.00 53.91 97 SER A CA 1
ATOM 761 C C . SER A 1 97 ? 1.900 11.275 -8.296 1.00 53.91 97 SER A C 1
ATOM 763 O O . SER A 1 97 ? 0.699 11.094 -8.168 1.00 53.91 97 SER A O 1
ATOM 765 N N . GLU A 1 98 ? 2.788 10.543 -7.618 1.00 52.94 98 GLU A N 1
ATOM 766 C CA . GLU A 1 98 ? 2.424 9.339 -6.848 1.00 52.94 98 GLU A CA 1
ATOM 767 C C . GLU A 1 98 ? 1.822 9.664 -5.462 1.00 52.94 98 GLU A C 1
ATOM 769 O O . GLU A 1 98 ? 1.072 8.876 -4.889 1.00 52.94 98 GLU A O 1
ATOM 774 N N . ILE A 1 99 ? 2.117 10.856 -4.923 1.00 54.56 99 ILE A N 1
ATOM 775 C CA . ILE A 1 99 ? 1.592 11.310 -3.622 1.00 54.56 99 ILE A CA 1
ATOM 776 C C . ILE A 1 99 ? 0.126 11.761 -3.743 1.00 54.56 99 ILE A C 1
ATOM 778 O O . ILE A 1 99 ? -0.643 11.567 -2.806 1.00 54.56 99 ILE A O 1
ATOM 782 N N . ASP A 1 100 ? -0.282 12.273 -4.907 1.00 64.31 100 ASP A N 1
ATOM 783 C CA . ASP A 1 100 ? -1.653 12.751 -5.142 1.00 64.31 100 ASP A CA 1
ATOM 784 C C . ASP A 1 100 ? -2.631 11.578 -5.369 1.00 64.31 100 ASP A C 1
ATOM 786 O O . ASP A 1 100 ? -3.765 11.585 -4.895 1.00 64.31 100 ASP A O 1
ATOM 790 N N . GLU A 1 101 ? -2.174 10.490 -6.003 1.00 70.88 101 GLU A N 1
ATOM 791 C CA . GLU A 1 101 ? -3.016 9.308 -6.249 1.00 70.88 101 GLU A CA 1
ATOM 792 C C . GLU A 1 101 ? -3.450 8.602 -4.957 1.00 70.88 101 GLU A C 1
ATOM 794 O O . GLU A 1 101 ? -4.569 8.094 -4.884 1.00 70.88 101 GLU A O 1
ATOM 799 N N . THR A 1 102 ? -2.609 8.601 -3.916 1.00 75.12 102 THR A N 1
ATOM 800 C CA . THR A 1 102 ? -2.932 7.923 -2.649 1.00 75.12 102 THR A CA 1
ATOM 801 C C . THR A 1 102 ? -4.008 8.676 -1.862 1.00 75.12 102 THR A C 1
ATOM 803 O O . THR A 1 102 ? -4.941 8.051 -1.357 1.00 75.12 102 THR A O 1
ATOM 806 N N . GLU A 1 103 ? -3.924 10.009 -1.786 1.00 75.19 103 GLU A N 1
ATOM 807 C CA . GLU A 1 103 ? -4.941 10.832 -1.111 1.00 75.19 103 GLU A CA 1
ATOM 808 C C . GLU A 1 103 ? -6.275 10.805 -1.867 1.00 75.19 103 GLU A C 1
ATOM 810 O O . GLU A 1 103 ? -7.340 10.674 -1.256 1.00 75.19 103 GLU A O 1
ATOM 815 N N . VAL A 1 104 ? -6.224 10.840 -3.203 1.00 76.06 104 VAL A N 1
ATOM 816 C CA . VAL A 1 104 ? -7.409 10.682 -4.052 1.00 76.06 104 VAL A CA 1
ATOM 817 C C . VAL A 1 104 ? -8.050 9.307 -3.839 1.00 76.06 104 VAL A C 1
ATOM 819 O O . VAL A 1 104 ? -9.270 9.217 -3.713 1.00 76.06 104 VAL A O 1
ATOM 822 N N . GLU A 1 105 ? -7.264 8.234 -3.749 1.00 74.81 105 GLU A N 1
ATOM 823 C CA . GLU A 1 105 ? -7.780 6.886 -3.495 1.00 74.81 105 GLU A CA 1
ATOM 824 C C . GLU A 1 105 ? -8.379 6.749 -2.082 1.00 74.81 105 GLU A C 1
ATOM 826 O O . GLU A 1 105 ? -9.415 6.105 -1.909 1.00 74.81 105 GLU A O 1
ATOM 831 N N . GLU A 1 106 ? -7.792 7.380 -1.059 1.00 74.62 106 GLU A N 1
ATOM 832 C CA . GLU A 1 106 ? -8.360 7.417 0.296 1.00 74.62 106 GLU A CA 1
ATOM 833 C C . GLU A 1 106 ? -9.697 8.166 0.349 1.00 74.62 106 GLU A C 1
ATOM 835 O O . GLU A 1 106 ? -10.662 7.642 0.913 1.00 74.62 106 GLU A O 1
ATOM 840 N N . LEU A 1 107 ? -9.792 9.338 -0.285 1.00 73.88 107 LEU A N 1
ATOM 841 C CA . LEU A 1 107 ? -11.040 10.103 -0.382 1.00 73.88 107 LEU A CA 1
ATOM 842 C C . LEU A 1 107 ? -12.124 9.324 -1.136 1.00 73.88 107 LEU A C 1
ATOM 844 O O . LEU A 1 107 ? -13.272 9.265 -0.689 1.00 73.88 107 LEU A O 1
ATOM 848 N N . LYS A 1 108 ? -11.756 8.651 -2.232 1.00 72.75 108 LYS A N 1
ATOM 849 C CA . LYS A 1 108 ? -12.660 7.764 -2.981 1.00 72.75 108 LYS A CA 1
ATOM 850 C C . LYS A 1 108 ? -13.146 6.602 -2.124 1.00 72.75 108 LYS A C 1
ATOM 852 O O . LYS A 1 108 ? -14.335 6.288 -2.117 1.00 72.75 108 LYS A O 1
ATOM 857 N N . ASN A 1 109 ? -12.249 5.984 -1.358 1.00 70.88 109 ASN A N 1
ATOM 858 C CA . ASN A 1 109 ? -12.594 4.898 -0.444 1.00 70.88 109 ASN A CA 1
ATOM 859 C C . ASN A 1 109 ? -13.535 5.359 0.667 1.00 70.88 109 ASN A C 1
ATOM 861 O O . ASN A 1 109 ? -14.447 4.619 1.046 1.00 70.88 109 ASN A O 1
ATOM 865 N N . GLU A 1 110 ? -13.340 6.576 1.176 1.00 71.00 110 GLU A N 1
ATOM 866 C CA . GLU A 1 110 ? -14.283 7.181 2.104 1.00 71.00 110 GLU A CA 1
ATOM 867 C C . GLU A 1 110 ? -15.644 7.353 1.434 1.00 71.00 110 GLU A C 1
ATOM 869 O O . GLU A 1 110 ? -16.611 6.762 1.914 1.00 71.00 110 GLU A O 1
ATOM 874 N N . GLN A 1 111 ? -15.727 8.055 0.305 1.00 75.88 111 GLN A N 1
ATOM 875 C CA . GLN A 1 111 ? -16.987 8.321 -0.394 1.00 75.88 111 GLN A CA 1
ATOM 876 C C . GLN A 1 111 ? -17.749 7.035 -0.759 1.00 75.88 111 GLN A C 1
ATOM 878 O O . GLN A 1 111 ? -18.965 6.959 -0.564 1.00 75.88 111 GLN A O 1
ATOM 883 N N . MET A 1 112 ? -17.029 5.990 -1.177 1.00 71.31 112 MET A N 1
ATOM 884 C CA . MET A 1 112 ? -17.579 4.661 -1.450 1.00 71.31 112 MET A CA 1
ATOM 885 C C . MET A 1 112 ? -18.154 4.002 -0.195 1.00 71.31 112 MET A C 1
ATOM 887 O O . MET A 1 112 ? -19.240 3.430 -0.223 1.00 71.31 112 MET A O 1
ATOM 891 N N . SER A 1 113 ? -17.468 4.126 0.942 1.00 67.81 113 SER A N 1
ATOM 892 C CA . SER A 1 113 ? -17.973 3.606 2.216 1.00 67.81 113 SER A CA 1
ATOM 893 C C . SER A 1 113 ? -19.189 4.371 2.757 1.00 67.81 113 SER A C 1
ATOM 895 O O . SER A 1 113 ? -19.986 3.783 3.487 1.00 67.81 113 SER A O 1
ATOM 897 N N . TYR A 1 114 ? -19.332 5.658 2.418 1.00 66.75 114 TYR A N 1
ATOM 898 C CA . TYR A 1 114 ? -20.468 6.492 2.822 1.00 66.75 114 TYR A CA 1
ATOM 899 C C . TYR A 1 114 ? -21.711 6.236 1.970 1.00 66.75 114 TYR A C 1
ATOM 901 O O . TYR A 1 114 ? -22.799 6.111 2.520 1.00 66.75 114 TYR A O 1
ATOM 909 N N . SER A 1 115 ? -21.555 6.154 0.651 1.00 62.22 115 SER A N 1
ATOM 910 C CA . SER A 1 115 ? -22.697 6.127 -0.275 1.00 62.22 115 SER A CA 1
ATOM 911 C C . SER A 1 115 ? -23.409 4.774 -0.262 1.00 62.22 115 SER A C 1
ATOM 913 O O . SER A 1 115 ? -24.630 4.716 -0.225 1.00 62.22 115 SER A O 1
ATOM 915 N N . VAL A 1 116 ? -22.647 3.680 -0.143 1.00 61.78 116 VAL A N 1
ATOM 916 C CA . VAL A 1 116 ? -23.193 2.311 -0.132 1.00 61.78 116 VAL A CA 1
ATOM 917 C C . VAL A 1 116 ? -23.934 1.986 1.176 1.00 61.78 116 VAL A C 1
ATOM 919 O O . VAL A 1 116 ? -24.643 0.985 1.273 1.00 61.78 116 VAL A O 1
ATOM 922 N N . ARG A 1 117 ? -23.773 2.800 2.230 1.00 63.34 117 ARG A N 1
ATOM 923 C CA . ARG A 1 117 ? -24.458 2.582 3.508 1.00 63.34 117 ARG A CA 1
ATOM 924 C C . ARG A 1 117 ? -24.934 3.890 4.105 1.00 63.34 117 ARG A C 1
ATOM 926 O O . ARG A 1 117 ? -24.191 4.595 4.784 1.00 63.34 117 ARG A O 1
ATOM 933 N N . ASN A 1 118 ? -26.236 4.112 3.975 1.00 65.19 118 ASN A N 1
ATOM 934 C CA . ASN A 1 118 ? -26.971 4.964 4.893 1.00 65.19 118 ASN A CA 1
ATOM 935 C C . ASN A 1 118 ? -26.831 4.375 6.309 1.00 65.19 118 ASN A C 1
ATOM 937 O O . ASN A 1 118 ? -27.609 3.502 6.690 1.00 65.19 118 ASN A O 1
ATOM 941 N N . LEU A 1 119 ? -25.815 4.800 7.067 1.00 73.50 119 LEU A N 1
ATOM 942 C CA . LEU A 1 119 ? -25.727 4.562 8.509 1.00 73.50 119 LEU A CA 1
ATOM 943 C C . LEU A 1 119 ? -26.952 5.238 9.133 1.00 73.50 119 LEU A C 1
ATOM 945 O O . LEU A 1 119 ? -26.952 6.453 9.329 1.00 73.50 119 LEU A O 1
ATOM 949 N N . LYS A 1 120 ? -28.029 4.478 9.329 1.00 78.50 120 LYS A N 1
ATOM 950 C CA . LYS A 1 120 ? -29.311 5.011 9.808 1.00 78.50 120 LYS A CA 1
ATOM 951 C C . LYS A 1 120 ? -29.448 4.881 11.316 1.00 78.50 120 LYS A C 1
ATOM 953 O O . LYS A 1 120 ? -30.061 5.745 11.937 1.00 78.50 120 LYS A O 1
ATOM 958 N N . ASP A 1 121 ? -28.819 3.864 11.890 1.00 92.94 121 ASP A N 1
ATOM 959 C CA . ASP A 1 121 ? -29.082 3.488 13.269 1.00 92.94 121 ASP A CA 1
ATOM 960 C C . ASP A 1 121 ? -28.066 4.137 14.216 1.00 92.94 121 ASP A C 1
ATOM 962 O O . ASP A 1 121 ? -26.852 4.174 13.967 1.00 92.94 121 ASP A O 1
ATOM 966 N N . SER A 1 122 ? -28.568 4.693 15.316 1.00 94.75 122 SER A N 1
ATOM 967 C CA . SER A 1 122 ? -27.733 5.105 16.441 1.00 94.75 122 SER A CA 1
ATOM 968 C C . SER A 1 122 ? -27.087 3.882 17.086 1.00 94.75 122 SER A C 1
ATOM 970 O O . SER A 1 122 ? -27.646 2.791 17.054 1.00 94.75 122 SER A O 1
ATOM 972 N N . PHE A 1 123 ? -25.914 4.060 17.692 1.00 95.75 123 PHE A N 1
ATOM 973 C CA . PHE A 1 123 ? -25.296 3.004 18.488 1.00 95.75 123 PHE A CA 1
ATOM 974 C C . PHE A 1 123 ? -26.226 2.587 19.638 1.00 95.75 123 PHE A C 1
ATOM 976 O O . PHE A 1 123 ? -26.583 3.431 20.459 1.00 95.75 123 PHE A O 1
ATOM 983 N N . ASP A 1 124 ? -26.616 1.312 19.681 1.00 96.88 124 ASP A N 1
ATOM 984 C CA . ASP A 1 124 ? -27.455 0.755 20.742 1.00 96.88 124 ASP A CA 1
ATOM 985 C C . ASP A 1 124 ? -26.653 0.609 22.048 1.00 96.88 124 ASP A C 1
ATOM 987 O O . ASP A 1 124 ? -25.853 -0.315 22.217 1.00 96.88 124 ASP A O 1
ATOM 991 N N . GLU A 1 125 ? -26.820 1.573 22.958 1.00 95.81 125 GLU A N 1
ATOM 992 C CA . GLU A 1 125 ? -26.164 1.581 24.271 1.00 95.81 125 GLU A CA 1
ATOM 993 C C . GLU A 1 125 ? -26.784 0.574 25.256 1.00 95.81 125 GLU A C 1
ATOM 995 O O . GLU A 1 125 ? -26.120 0.218 26.234 1.00 95.81 125 GLU A O 1
ATOM 1000 N N . GLU A 1 126 ? -28.010 0.096 25.003 1.00 96.25 126 GLU A N 1
ATOM 1001 C CA . GLU A 1 126 ? -28.673 -0.919 25.829 1.00 96.25 126 GLU A CA 1
ATOM 1002 C C . GLU A 1 126 ? -28.107 -2.308 25.516 1.00 96.25 126 GLU A C 1
ATOM 1004 O O . GLU A 1 126 ? -27.685 -3.022 26.430 1.00 96.25 126 GLU A O 1
ATOM 1009 N N . GLU A 1 127 ? -28.013 -2.669 24.230 1.00 97.00 127 GLU A N 1
ATOM 1010 C CA . GLU A 1 127 ? -27.385 -3.925 23.797 1.00 97.00 127 GLU A CA 1
ATOM 1011 C C . GLU A 1 127 ? -25.879 -3.915 24.096 1.00 97.00 127 GLU A C 1
ATOM 1013 O O . GLU A 1 127 ? -25.330 -4.869 24.654 1.00 97.00 127 GLU A O 1
ATOM 1018 N N . TRP A 1 128 ? -25.193 -2.819 23.755 1.00 97.38 128 TRP A N 1
ATOM 1019 C CA . TRP A 1 128 ? -23.743 -2.691 23.899 1.00 97.38 128 TRP A CA 1
ATOM 1020 C C . TRP A 1 128 ? -23.351 -1.848 25.103 1.00 97.38 128 TRP A C 1
ATOM 1022 O O . TRP A 1 128 ? -22.495 -0.960 25.027 1.00 97.38 128 TRP A O 1
ATOM 1032 N N . HIS A 1 129 ? -23.925 -2.184 26.253 1.00 96.12 129 HIS A N 1
ATOM 1033 C CA . HIS A 1 129 ? -23.506 -1.596 27.510 1.00 96.12 129 HIS A CA 1
ATOM 1034 C C . HIS A 1 129 ? -22.051 -1.970 27.846 1.00 96.12 129 HIS A C 1
ATOM 1036 O O . HIS A 1 129 ? -21.443 -2.913 27.330 1.00 96.12 129 HIS A O 1
ATOM 1042 N N . TYR A 1 130 ? -21.473 -1.249 28.803 1.00 95.12 130 TYR A N 1
ATOM 1043 C CA . TYR A 1 130 ? -20.056 -1.343 29.153 1.00 95.12 130 TYR A CA 1
ATOM 1044 C C . TYR A 1 130 ? -19.549 -2.772 29.436 1.00 95.12 130 TYR A C 1
ATOM 1046 O O . TYR A 1 130 ? -18.493 -3.169 28.943 1.00 95.12 130 TYR A O 1
ATOM 1054 N N . GLY A 1 131 ? -20.309 -3.553 30.215 1.00 96.12 131 GLY A N 1
ATOM 1055 C CA . GLY A 1 131 ? -19.998 -4.960 30.497 1.00 96.12 131 GLY A CA 1
ATOM 1056 C C . GLY A 1 131 ? -19.941 -5.838 29.241 1.00 96.12 131 GLY A C 1
ATOM 1057 O O . GLY A 1 131 ? -18.962 -6.558 29.060 1.00 96.12 131 GLY A O 1
ATOM 1058 N N . GLN A 1 132 ? -20.921 -5.703 28.342 1.00 97.94 132 GLN A N 1
ATOM 1059 C CA . GLN A 1 132 ? -21.013 -6.480 27.107 1.00 97.94 132 GLN A CA 1
ATOM 1060 C C . GLN A 1 132 ? -19.841 -6.187 26.169 1.00 97.94 132 GLN A C 1
ATOM 1062 O O . GLN A 1 132 ? -19.267 -7.097 25.576 1.00 97.94 132 GLN A O 1
ATOM 1067 N N . ILE A 1 133 ? -19.419 -4.921 26.079 1.00 97.88 133 ILE A N 1
ATOM 1068 C CA . ILE A 1 133 ? -18.235 -4.549 25.296 1.00 97.88 133 ILE A CA 1
ATOM 1069 C C . ILE A 1 133 ? -16.967 -5.172 25.899 1.00 97.88 133 ILE A C 1
ATOM 1071 O O . ILE A 1 133 ? -16.121 -5.669 25.157 1.00 97.88 133 ILE A O 1
ATOM 1075 N N . LEU A 1 134 ? -16.811 -5.178 27.229 1.00 96.94 134 LEU A N 1
ATOM 1076 C CA . LEU A 1 134 ? -15.664 -5.837 27.867 1.00 96.94 134 LEU A CA 1
ATOM 1077 C C . LEU A 1 134 ? -15.646 -7.345 27.607 1.00 96.94 134 LEU A C 1
ATOM 1079 O O . LEU A 1 134 ? -14.576 -7.894 27.342 1.00 96.94 134 LEU A O 1
ATOM 1083 N N . GLU A 1 135 ? -16.803 -8.000 27.674 1.00 97.50 135 GLU A N 1
ATOM 1084 C CA . GLU A 1 135 ? -16.935 -9.426 27.378 1.00 97.50 135 GLU A CA 1
ATOM 1085 C C . GLU A 1 135 ? -16.627 -9.722 25.906 1.00 97.50 135 GLU A C 1
ATOM 1087 O O . GLU A 1 135 ? -15.867 -10.642 25.600 1.00 97.50 135 GLU A O 1
ATOM 1092 N N . ALA A 1 136 ? -17.096 -8.868 24.993 1.00 98.06 136 ALA A N 1
ATOM 1093 C CA . ALA A 1 136 ? -16.762 -8.951 23.578 1.00 98.06 136 ALA A CA 1
ATOM 1094 C C . ALA A 1 136 ? -15.255 -8.870 23.323 1.00 98.06 136 ALA A C 1
ATOM 1096 O O . ALA A 1 136 ? -14.735 -9.591 22.486 1.00 98.06 136 ALA A O 1
ATOM 1097 N N . LEU A 1 137 ? -14.503 -8.072 24.082 1.00 97.69 137 LEU A N 1
ATOM 1098 C CA . LEU A 1 137 ? -13.042 -8.003 23.933 1.00 97.69 137 LEU A CA 1
ATOM 1099 C C . LEU A 1 137 ? -12.297 -9.243 24.468 1.00 97.69 137 LEU A C 1
ATOM 1101 O O . LEU A 1 137 ? -11.082 -9.352 24.269 1.00 97.69 137 LEU A O 1
ATOM 1105 N N . LYS A 1 138 ? -13.003 -10.170 25.124 1.00 97.50 138 LYS A N 1
ATOM 1106 C CA . LYS A 1 138 ? -12.493 -11.471 25.582 1.00 97.50 138 LYS A CA 1
ATOM 1107 C C . LYS A 1 138 ? -12.998 -12.654 24.745 1.00 97.50 138 LYS A C 1
ATOM 1109 O O . LYS A 1 138 ? -12.382 -13.713 24.775 1.00 97.50 138 LYS A O 1
ATOM 1114 N N . ASN A 1 139 ? -14.099 -12.494 24.010 1.00 97.88 139 ASN A N 1
ATOM 1115 C CA . ASN A 1 139 ? -14.762 -13.567 23.268 1.00 97.88 139 ASN A CA 1
ATOM 1116 C C . ASN A 1 139 ? -14.836 -13.245 21.765 1.00 97.88 139 ASN A C 1
ATOM 1118 O O . ASN A 1 139 ? -15.392 -12.226 21.366 1.00 97.88 139 ASN A O 1
ATOM 1122 N N . GLU A 1 140 ? -14.291 -14.127 20.923 1.00 97.88 140 GLU A N 1
ATOM 1123 C CA . GLU A 1 140 ? -14.173 -13.911 19.471 1.00 97.88 140 GLU A CA 1
ATOM 1124 C C . GLU A 1 140 ? -15.531 -13.702 18.776 1.00 97.88 140 GLU A C 1
ATOM 1126 O O . GLU A 1 140 ? -15.668 -12.833 17.910 1.00 97.88 140 GLU A O 1
ATOM 1131 N N . GLU A 1 141 ? -16.564 -14.449 19.167 1.00 97.94 141 GLU A N 1
ATOM 1132 C CA . GLU A 1 141 ? -17.886 -14.352 18.543 1.00 97.94 141 GLU A CA 1
ATOM 1133 C C . GLU A 1 141 ? -18.585 -13.039 18.896 1.00 97.94 141 GLU A C 1
ATOM 1135 O O . GLU A 1 141 ? -19.142 -12.370 18.021 1.00 97.94 141 GLU A O 1
ATOM 1140 N N . LEU A 1 142 ? -18.520 -12.641 20.168 1.00 98.19 142 LEU A N 1
ATOM 1141 C CA . LEU A 1 142 ? -19.062 -11.364 20.626 1.00 98.19 142 LEU A CA 1
ATOM 1142 C C . LEU A 1 142 ? -18.281 -10.183 20.037 1.00 98.19 142 LEU A C 1
ATOM 1144 O O . LEU A 1 142 ? -18.897 -9.189 19.654 1.00 98.19 142 LEU A O 1
ATOM 1148 N N . LEU A 1 143 ? -16.957 -10.302 19.874 1.00 98.38 143 LEU A N 1
ATOM 1149 C CA . LEU A 1 143 ? -16.154 -9.296 19.175 1.00 98.38 143 LEU A CA 1
ATOM 1150 C C . LEU A 1 143 ? -16.623 -9.118 17.730 1.00 98.38 143 LEU A C 1
ATOM 1152 O O . LEU A 1 143 ? -16.797 -7.993 17.262 1.00 98.38 143 LEU A O 1
ATOM 1156 N N . CYS A 1 144 ? -16.853 -10.227 17.024 1.00 98.19 144 CYS A N 1
ATOM 1157 C CA . CYS A 1 144 ? -17.360 -10.207 15.657 1.00 98.19 144 CYS A CA 1
ATOM 1158 C C . CYS A 1 144 ? -18.724 -9.500 15.576 1.00 98.19 144 CYS A C 1
ATOM 1160 O O . CYS A 1 144 ? -18.932 -8.675 14.681 1.00 98.19 144 CYS A O 1
ATOM 1162 N N . LYS A 1 145 ? -19.637 -9.768 16.522 1.00 98.19 145 LYS A N 1
ATOM 1163 C CA . LYS A 1 145 ? -20.940 -9.083 16.619 1.00 98.19 145 LYS A CA 1
ATOM 1164 C C . LYS A 1 145 ? -20.780 -7.584 16.889 1.00 98.19 145 LYS A C 1
ATOM 1166 O O . LYS A 1 145 ? -21.363 -6.786 16.161 1.00 98.19 145 LYS A O 1
ATOM 1171 N N . LEU A 1 146 ? -19.918 -7.202 17.836 1.00 98.19 146 LEU A N 1
ATOM 1172 C CA . LEU A 1 146 ? -19.635 -5.800 18.163 1.00 98.19 146 LEU A CA 1
ATOM 1173 C C . LEU A 1 146 ? -19.110 -5.033 16.946 1.00 98.19 146 LEU A C 1
ATOM 1175 O O . LEU A 1 146 ? -19.573 -3.933 16.656 1.00 98.19 146 LEU A O 1
ATOM 1179 N N . ILE A 1 147 ? -18.144 -5.604 16.220 1.00 97.94 147 ILE A N 1
ATOM 1180 C CA . ILE A 1 147 ? -17.567 -4.972 15.025 1.00 97.94 147 ILE A CA 1
ATOM 1181 C C . ILE A 1 147 ? -18.629 -4.838 13.933 1.00 97.94 147 ILE A C 1
ATOM 1183 O O . ILE A 1 147 ? -18.720 -3.784 13.310 1.00 97.94 147 ILE A O 1
ATOM 1187 N N . THR A 1 148 ? -19.446 -5.876 13.728 1.00 96.44 148 THR A N 1
ATOM 1188 C CA . THR A 1 148 ? -20.558 -5.850 12.767 1.00 96.44 148 THR A CA 1
ATOM 1189 C C . THR A 1 148 ? -21.513 -4.704 13.102 1.00 96.44 148 THR A C 1
ATOM 1191 O O . THR A 1 148 ? -21.736 -3.842 12.259 1.00 96.44 148 THR A O 1
ATOM 1194 N N . HIS A 1 149 ? -21.977 -4.613 14.350 1.00 96.44 149 HIS A N 1
ATOM 1195 C CA . HIS A 1 149 ? -22.832 -3.524 14.829 1.00 96.44 149 HIS A CA 1
ATOM 1196 C C . HIS A 1 149 ? -22.173 -2.141 14.645 1.00 96.44 149 HIS A C 1
ATOM 1198 O O . HIS A 1 149 ? -22.773 -1.213 14.100 1.00 96.44 149 HIS A O 1
ATOM 1204 N N . LYS A 1 150 ? -20.888 -2.000 14.990 1.00 96.19 150 LYS A N 1
ATOM 1205 C CA . LYS A 1 150 ? -20.107 -0.764 14.793 1.00 96.19 150 LYS A CA 1
ATOM 1206 C C . LYS A 1 150 ? -19.924 -0.349 13.330 1.00 96.19 150 LYS A C 1
ATOM 1208 O O . LYS A 1 150 ? -19.705 0.834 13.080 1.00 96.19 150 LYS A O 1
ATOM 1213 N N . LEU A 1 151 ? -19.972 -1.285 12.381 1.00 94.12 151 LEU A N 1
ATOM 1214 C CA . LEU A 1 151 ? -19.895 -1.002 10.942 1.00 94.12 151 LEU A CA 1
ATOM 1215 C C . LEU A 1 151 ? -21.222 -0.485 10.355 1.00 94.12 151 LEU A C 1
ATOM 1217 O O . LEU A 1 151 ? -21.206 0.014 9.228 1.00 94.12 151 LEU A O 1
ATOM 1221 N N . TYR A 1 152 ? -22.342 -0.614 11.078 1.00 92.81 152 TYR A N 1
ATOM 1222 C CA . TYR A 1 152 ? -23.677 -0.169 10.644 1.00 92.81 152 TYR A CA 1
ATOM 1223 C C . TYR A 1 152 ? -24.235 1.017 11.438 1.00 92.81 152 TYR A C 1
ATOM 1225 O O . TYR A 1 152 ? -25.127 1.709 10.950 1.00 92.81 152 TYR A O 1
ATOM 1233 N N . THR A 1 153 ? -23.689 1.288 12.620 1.00 94.69 153 THR A N 1
ATOM 1234 C CA . THR A 1 153 ? -24.165 2.359 13.500 1.00 94.69 153 THR A CA 1
ATOM 1235 C C . THR A 1 153 ? -23.354 3.648 13.396 1.00 94.69 153 THR A C 1
ATOM 1237 O O . THR A 1 153 ? -22.154 3.659 13.096 1.00 94.69 153 THR A O 1
ATOM 1240 N N . ILE A 1 154 ? -24.011 4.770 13.690 1.00 93.69 154 ILE A N 1
ATOM 1241 C CA . ILE A 1 154 ? -23.354 6.070 13.847 1.00 93.69 154 ILE A CA 1
ATOM 1242 C C . ILE A 1 154 ? -22.531 6.055 15.150 1.00 93.69 154 ILE A C 1
ATOM 1244 O O . ILE A 1 154 ? -23.035 5.609 16.182 1.00 93.69 154 ILE A O 1
ATOM 1248 N N . PRO A 1 155 ? -21.275 6.549 15.152 1.00 95.25 155 PRO A N 1
ATOM 1249 C CA . PRO A 1 155 ? -20.485 6.626 16.376 1.00 95.25 155 PRO A CA 1
ATOM 1250 C C . PRO A 1 155 ? -21.154 7.472 17.462 1.00 95.25 155 PRO A C 1
ATOM 1252 O O . PRO A 1 155 ? -21.769 8.504 17.180 1.00 95.25 155 PRO A O 1
ATOM 1255 N N . THR A 1 156 ? -20.962 7.070 18.714 1.00 96.19 156 THR A N 1
ATOM 1256 C CA . THR A 1 156 ? -21.432 7.825 19.878 1.00 96.19 156 THR A CA 1
ATOM 1257 C C . THR A 1 156 ? -20.700 9.162 20.000 1.00 96.19 156 THR A C 1
ATOM 1259 O O . THR A 1 156 ? -19.613 9.372 19.452 1.00 96.19 156 THR A O 1
ATOM 1262 N N . ARG A 1 157 ? -21.289 10.091 20.758 1.00 94.75 157 ARG A N 1
ATOM 1263 C CA . ARG A 1 157 ? -20.699 11.405 21.067 1.00 94.75 157 ARG A CA 1
ATOM 1264 C C . ARG A 1 157 ? -20.324 11.523 22.541 1.00 94.75 157 ARG A C 1
ATOM 1266 O O . ARG A 1 157 ? -20.500 12.581 23.140 1.00 94.75 157 ARG A O 1
ATOM 1273 N N . HIS A 1 158 ? -19.831 10.442 23.146 1.00 94.00 158 HIS A N 1
ATOM 1274 C CA . HIS A 1 158 ? -19.423 10.487 24.545 1.00 94.00 158 HIS A CA 1
ATOM 1275 C C . HIS A 1 158 ? -18.293 11.501 24.725 1.00 94.00 158 HIS A C 1
ATOM 1277 O O . HIS A 1 158 ? -17.290 11.465 24.008 1.00 94.00 158 HIS A O 1
ATOM 1283 N N . GLU A 1 159 ? -18.442 12.395 25.698 1.00 95.81 159 GLU A N 1
ATOM 1284 C CA . GLU A 1 159 ? -17.424 13.395 25.983 1.00 95.81 159 GLU A CA 1
ATOM 1285 C C . GLU A 1 159 ? -16.137 12.718 26.472 1.00 95.81 159 GLU A C 1
ATOM 1287 O O . GLU A 1 159 ? -16.141 11.923 27.417 1.00 95.81 159 GLU A O 1
ATOM 1292 N N . MET A 1 160 ? -15.025 13.046 25.812 1.00 97.12 160 MET A N 1
ATOM 1293 C CA . MET A 1 160 ? -13.690 12.596 26.181 1.00 97.12 160 MET A CA 1
ATOM 1294 C C . MET A 1 160 ? -12.787 13.819 26.343 1.00 97.12 160 MET A C 1
ATOM 1296 O O . MET A 1 160 ? -12.803 14.691 25.470 1.00 97.12 160 MET A O 1
ATOM 1300 N N . PRO A 1 161 ? -11.980 13.898 27.415 1.00 97.94 161 PRO A N 1
ATOM 1301 C CA . PRO A 1 161 ? -11.045 15.001 27.584 1.00 97.94 161 PRO A CA 1
ATOM 1302 C C . PRO A 1 161 ? -10.120 15.145 26.371 1.00 97.94 161 PRO A C 1
ATOM 1304 O O . PRO A 1 161 ? -9.610 14.149 25.850 1.00 97.94 161 PRO A O 1
ATOM 1307 N N . LYS A 1 162 ? -9.932 16.380 25.894 1.00 98.00 162 LYS A N 1
ATOM 1308 C CA . LYS A 1 162 ? -9.315 16.661 24.587 1.00 98.00 162 LYS A CA 1
ATOM 1309 C C . LYS A 1 162 ? -7.889 16.124 24.489 1.00 98.00 162 LYS A C 1
ATOM 1311 O O . LYS A 1 162 ? -7.530 15.545 23.461 1.00 98.00 162 LYS A O 1
ATOM 1316 N N . ALA A 1 163 ? -7.068 16.287 25.530 1.00 97.88 163 ALA A N 1
ATOM 1317 C CA . ALA A 1 163 ? -5.689 15.811 25.483 1.00 97.88 163 ALA A CA 1
ATOM 1318 C C . ALA A 1 163 ? -5.622 14.277 25.519 1.00 97.88 163 ALA A C 1
ATOM 1320 O O . ALA A 1 163 ? -4.798 13.690 24.816 1.00 97.88 163 ALA A O 1
ATOM 1321 N N . ILE A 1 164 ? -6.510 13.614 26.269 1.00 98.06 164 ILE A N 1
ATOM 1322 C CA . ILE A 1 164 ? -6.659 12.151 26.222 1.00 98.06 164 ILE A CA 1
ATOM 1323 C C . ILE A 1 164 ? -7.121 11.698 24.831 1.00 98.06 164 ILE A C 1
ATOM 1325 O O . ILE A 1 164 ? -6.473 10.841 24.230 1.00 98.06 164 ILE A O 1
ATOM 1329 N N . GLN A 1 165 ? -8.178 12.299 24.282 1.00 97.69 165 GLN A N 1
ATOM 1330 C CA . GLN A 1 165 ? -8.712 11.967 22.958 1.00 97.69 165 GLN A CA 1
ATOM 1331 C C . GLN A 1 165 ? -7.635 12.071 21.872 1.00 97.69 165 GLN A C 1
ATOM 1333 O O . GLN A 1 165 ? -7.524 11.188 21.022 1.00 97.69 165 GLN A O 1
ATOM 1338 N N . PHE A 1 166 ? -6.794 13.107 21.932 1.00 97.81 166 PHE A N 1
ATOM 1339 C CA . PHE A 1 166 ? -5.672 13.278 21.013 1.00 97.81 166 PHE A CA 1
ATOM 1340 C C . PHE A 1 166 ? -4.672 12.113 21.092 1.00 97.81 166 PHE A C 1
ATOM 1342 O O . PHE A 1 166 ? -4.221 11.606 20.065 1.00 97.81 166 PHE A O 1
ATOM 1349 N N . LYS A 1 167 ? -4.362 11.620 22.298 1.00 97.94 167 LYS A N 1
ATOM 1350 C CA . LYS A 1 167 ? -3.489 10.449 22.471 1.00 97.94 167 LYS A CA 1
ATOM 1351 C C . LYS A 1 167 ? -4.090 9.167 21.898 1.00 97.94 167 LYS A C 1
ATOM 1353 O O . LYS A 1 167 ? -3.355 8.390 21.293 1.00 97.94 167 LYS A O 1
ATOM 1358 N N . PHE A 1 168 ? -5.399 8.973 22.052 1.00 97.56 168 PHE A N 1
ATOM 1359 C CA . PHE A 1 168 ? -6.115 7.841 21.463 1.00 97.56 168 PHE A CA 1
ATOM 1360 C C . PHE A 1 168 ? -6.159 7.926 19.932 1.00 97.56 168 PHE A C 1
ATOM 1362 O O . PHE A 1 168 ? -5.852 6.941 19.266 1.00 97.56 168 PHE A O 1
ATOM 1369 N N . LYS A 1 169 ? -6.429 9.113 19.366 1.00 95.94 169 LYS A N 1
ATOM 1370 C CA . LYS A 1 169 ? -6.396 9.357 17.911 1.00 95.94 169 LYS A CA 1
ATOM 1371 C C . LYS A 1 169 ? -5.059 8.941 17.288 1.00 95.94 169 LYS A C 1
ATOM 1373 O O . LYS A 1 169 ? -5.038 8.389 16.194 1.00 95.94 169 LYS A O 1
ATOM 1378 N N . HIS A 1 170 ? -3.955 9.173 17.997 1.00 96.81 170 HIS A N 1
ATOM 1379 C CA . HIS A 1 170 ? -2.607 8.790 17.568 1.00 96.81 170 HIS A CA 1
ATOM 1380 C C . HIS A 1 170 ? -2.131 7.430 18.103 1.00 96.81 170 HIS A C 1
ATOM 1382 O O . HIS A 1 170 ? -0.968 7.083 17.903 1.00 96.81 170 HIS A O 1
ATOM 1388 N N . GLN A 1 171 ? -2.995 6.667 18.783 1.00 96.69 171 GLN A N 1
ATOM 1389 C CA . GLN A 1 171 ? -2.691 5.345 19.345 1.00 96.69 171 GLN A CA 1
ATOM 1390 C C . GLN A 1 171 ? -1.382 5.329 20.167 1.00 96.69 171 GLN A C 1
ATOM 1392 O O . GLN A 1 171 ? -0.553 4.421 20.051 1.00 96.69 171 GLN A O 1
ATOM 1397 N N . ASP A 1 172 ? -1.163 6.358 20.998 1.00 97.38 172 ASP A N 1
ATOM 1398 C CA . ASP A 1 172 ? 0.102 6.559 21.715 1.00 97.38 172 ASP A CA 1
ATOM 1399 C C . ASP A 1 172 ? 0.345 5.459 22.764 1.00 97.38 172 ASP A C 1
ATOM 1401 O O . ASP A 1 172 ? -0.209 5.480 23.870 1.00 97.38 172 ASP A O 1
ATOM 1405 N N . LYS A 1 173 ? 1.217 4.498 22.431 1.00 96.25 173 LYS A N 1
ATOM 1406 C CA . LYS A 1 173 ? 1.623 3.389 23.315 1.00 96.25 173 LYS A CA 1
ATOM 1407 C C . LYS A 1 173 ? 2.396 3.856 24.557 1.00 96.25 173 LYS A C 1
ATOM 1409 O O . LYS A 1 173 ? 2.512 3.107 25.525 1.00 96.25 173 LYS A O 1
ATOM 1414 N N . ASN A 1 174 ? 2.915 5.084 24.558 1.00 96.75 174 ASN A N 1
ATOM 1415 C CA . ASN A 1 174 ? 3.650 5.669 25.676 1.00 96.75 174 ASN A CA 1
ATOM 1416 C C . ASN A 1 174 ? 2.764 6.535 26.588 1.00 96.75 174 ASN A C 1
ATOM 1418 O O . ASN A 1 174 ? 3.306 7.213 27.459 1.00 96.75 174 ASN A O 1
ATOM 1422 N N . PHE A 1 175 ? 1.430 6.472 26.459 1.00 97.44 175 PHE A N 1
ATOM 1423 C CA . PHE A 1 175 ? 0.472 7.282 27.228 1.00 97.44 175 PHE A CA 1
ATOM 1424 C C . PHE A 1 175 ? 0.841 7.444 28.713 1.00 97.44 175 PHE A C 1
ATOM 1426 O O . PHE A 1 175 ? 0.976 8.564 29.206 1.00 97.44 175 PHE A O 1
ATOM 1433 N N . PHE A 1 176 ? 1.048 6.323 29.417 1.00 96.81 176 PHE A N 1
ATOM 1434 C CA . PHE A 1 176 ? 1.403 6.313 30.841 1.00 96.81 176 PHE A CA 1
ATOM 1435 C C . PHE A 1 176 ? 2.903 6.484 31.094 1.00 96.81 176 PHE A C 1
ATOM 1437 O O . PHE A 1 176 ? 3.294 6.913 32.174 1.00 96.81 176 PHE A O 1
ATOM 1444 N N . ARG A 1 177 ? 3.762 6.173 30.115 1.00 96.12 177 ARG A N 1
ATOM 1445 C CA . ARG A 1 177 ? 5.222 6.317 30.251 1.00 96.12 177 ARG A CA 1
ATOM 1446 C C . ARG A 1 177 ? 5.651 7.778 30.313 1.00 96.12 177 ARG A C 1
ATOM 1448 O O . ARG A 1 177 ? 6.659 8.082 30.936 1.00 96.12 177 ARG A O 1
ATOM 1455 N N . THR A 1 178 ? 4.880 8.681 29.711 1.00 96.50 178 THR A N 1
ATOM 1456 C CA . THR A 1 178 ? 5.139 10.123 29.795 1.00 96.50 178 THR A CA 1
ATOM 1457 C C . THR A 1 178 ? 4.661 10.745 31.110 1.00 96.50 178 THR A C 1
ATOM 1459 O O . THR A 1 178 ? 4.779 11.956 31.276 1.00 96.50 178 THR A O 1
ATOM 1462 N N . PHE A 1 179 ? 4.067 9.973 32.029 1.00 98.00 179 PHE A N 1
ATOM 1463 C CA . PHE A 1 179 ? 3.596 10.524 33.296 1.00 98.00 179 PHE A CA 1
ATOM 1464 C C . PHE A 1 179 ? 4.784 10.930 34.171 1.00 98.00 179 PHE A C 1
ATOM 1466 O O . PHE A 1 179 ? 5.720 10.163 34.380 1.00 98.00 179 PHE A O 1
ATOM 1473 N N . THR A 1 180 ? 4.712 12.129 34.741 1.00 97.44 180 THR A N 1
ATOM 1474 C CA . THR A 1 180 ? 5.734 12.687 35.630 1.00 97.44 180 THR A CA 1
ATOM 1475 C C . THR A 1 180 ? 5.152 13.036 36.995 1.00 97.44 180 THR A C 1
ATOM 1477 O O . THR A 1 180 ? 3.954 13.288 37.151 1.00 97.44 180 THR A O 1
ATOM 1480 N N . ARG A 1 181 ? 6.002 13.022 38.023 1.00 97.12 181 ARG A N 1
ATOM 1481 C CA . ARG A 1 181 ? 5.645 13.496 39.369 1.00 97.12 181 ARG A CA 1
ATOM 1482 C C . ARG A 1 181 ? 5.822 15.010 39.514 1.00 97.12 181 ARG A C 1
ATOM 1484 O O . ARG A 1 181 ? 5.265 15.588 40.439 1.00 97.12 181 ARG A O 1
ATOM 1491 N N . ASN A 1 182 ? 6.572 15.646 38.614 1.00 97.06 182 ASN A N 1
ATOM 1492 C CA . ASN A 1 182 ? 6.833 17.079 38.667 1.00 97.06 182 ASN A CA 1
ATOM 1493 C C . ASN A 1 182 ? 5.634 17.864 38.113 1.00 97.06 182 ASN A C 1
ATOM 1495 O O . ASN A 1 182 ? 5.358 17.824 36.914 1.00 97.06 182 ASN A O 1
ATOM 1499 N N . THR A 1 183 ? 4.944 18.597 38.988 1.00 96.75 183 THR A N 1
ATOM 1500 C CA . THR A 1 183 ? 3.743 19.378 38.655 1.00 96.75 183 THR A CA 1
ATOM 1501 C C . THR A 1 183 ? 4.002 20.464 37.612 1.00 96.75 183 THR A C 1
ATOM 1503 O O . THR A 1 183 ? 3.101 20.766 36.837 1.00 96.75 183 THR A O 1
ATOM 1506 N N . LYS A 1 184 ? 5.231 20.999 37.527 1.00 97.12 184 LYS A N 1
ATOM 1507 C CA . LYS A 1 184 ? 5.597 22.064 36.574 1.00 97.12 184 LYS A CA 1
ATOM 1508 C C . LYS A 1 184 ? 5.648 21.598 35.116 1.00 97.12 184 LYS A C 1
ATOM 1510 O O . LYS A 1 184 ? 5.546 22.420 34.218 1.00 97.12 184 LYS A O 1
ATOM 1515 N N . ILE A 1 185 ? 5.842 20.300 34.884 1.00 96.56 185 ILE A N 1
ATOM 1516 C CA . ILE A 1 185 ? 6.003 19.707 33.544 1.00 96.56 185 ILE A CA 1
ATOM 1517 C C . ILE A 1 185 ? 4.998 18.576 33.294 1.00 96.56 185 ILE A C 1
ATOM 1519 O O . ILE A 1 185 ? 5.235 17.707 32.458 1.00 96.56 185 ILE A O 1
ATOM 1523 N N . MET A 1 186 ? 3.901 18.542 34.055 1.00 96.88 186 MET A N 1
ATOM 1524 C CA . MET A 1 186 ? 2.877 17.506 33.948 1.00 96.88 186 MET A CA 1
ATOM 1525 C C . MET A 1 186 ? 2.143 17.627 32.601 1.00 96.88 186 MET A C 1
ATOM 1527 O O . MET A 1 186 ? 1.513 18.656 32.359 1.00 96.88 186 MET A O 1
ATOM 1531 N N . PRO A 1 187 ? 2.196 16.612 31.716 1.00 97.69 187 PRO A N 1
ATOM 1532 C CA . PRO A 1 187 ? 1.500 16.667 30.434 1.00 97.69 187 PRO A CA 1
ATOM 1533 C C . PRO A 1 187 ? -0.014 16.810 30.604 1.00 97.69 187 PRO A C 1
ATOM 1535 O O . PRO A 1 187 ? -0.589 16.202 31.506 1.00 97.69 187 PRO A O 1
ATOM 1538 N N . ALA A 1 188 ? -0.675 17.533 29.697 1.00 98.00 188 ALA A N 1
ATOM 1539 C CA . ALA A 1 188 ? -2.115 17.803 29.775 1.00 98.00 188 ALA A CA 1
ATOM 1540 C C . ALA A 1 188 ? -2.972 16.528 29.921 1.00 98.00 188 ALA A C 1
ATOM 1542 O O . ALA A 1 188 ? -3.844 16.470 30.785 1.00 98.00 188 ALA A O 1
ATOM 1543 N N . HIS A 1 189 ? -2.666 15.463 29.170 1.00 98.25 189 HIS A N 1
ATOM 1544 C CA . HIS A 1 189 ? -3.394 14.188 29.260 1.00 98.25 189 HIS A CA 1
ATOM 1545 C C . HIS A 1 189 ? -3.221 13.495 30.619 1.00 98.25 189 HIS A C 1
ATOM 1547 O O . HIS A 1 189 ? -4.113 12.773 31.058 1.00 98.25 189 HIS A O 1
ATOM 1553 N N . GLN A 1 190 ? -2.099 13.725 31.314 1.00 98.12 190 GLN A N 1
ATOM 1554 C CA . GLN A 1 190 ? -1.904 13.242 32.681 1.00 98.12 190 GLN A CA 1
ATOM 1555 C C . GLN A 1 190 ? -2.768 14.025 33.677 1.00 98.12 190 GLN A C 1
ATOM 1557 O O . GLN A 1 190 ? -3.305 13.414 34.602 1.00 98.12 190 GLN A O 1
ATOM 1562 N N . ILE A 1 191 ? -2.891 15.348 33.507 1.00 98.19 191 ILE A N 1
ATOM 1563 C CA . ILE A 1 191 ? -3.751 16.195 34.349 1.00 98.19 191 ILE A CA 1
ATOM 1564 C C . ILE A 1 191 ? -5.199 15.715 34.228 1.00 98.19 191 ILE A C 1
ATOM 1566 O O . ILE A 1 191 ? -5.794 15.330 35.230 1.00 98.19 191 ILE A O 1
ATOM 1570 N N . GLU A 1 192 ? -5.715 15.640 32.999 1.00 98.38 192 GLU A N 1
ATOM 1571 C CA . GLU A 1 192 ? -7.083 15.196 32.706 1.00 98.38 192 GLU A CA 1
ATOM 1572 C C . GLU A 1 192 ? -7.360 13.791 33.266 1.00 98.38 192 GLU A C 1
ATOM 1574 O O . GLU A 1 192 ? -8.377 13.566 33.926 1.00 98.38 192 GLU A O 1
ATOM 1579 N N . PHE A 1 193 ? -6.428 12.848 33.074 1.00 98.31 193 PHE A N 1
ATOM 1580 C CA . PHE A 1 193 ? -6.582 11.482 33.575 1.00 98.31 193 PHE A CA 1
ATOM 1581 C C . PHE A 1 193 ? -6.614 11.430 35.109 1.00 98.31 193 PHE A C 1
ATOM 1583 O O . PHE A 1 193 ? -7.443 10.720 35.683 1.00 98.31 193 PHE A O 1
ATOM 1590 N N . LYS A 1 194 ? -5.741 12.189 35.788 1.00 98.19 194 LYS A N 1
ATOM 1591 C CA . LYS A 1 194 ? -5.750 12.286 37.256 1.00 98.19 194 LYS A CA 1
ATOM 1592 C C . LYS A 1 194 ? -7.059 12.878 37.758 1.00 98.19 194 LYS A C 1
ATOM 1594 O O . LYS A 1 194 ? -7.660 12.287 38.642 1.00 98.19 194 LYS A O 1
ATOM 1599 N N . THR A 1 195 ? -7.548 13.955 37.145 1.00 98.31 195 THR A N 1
ATOM 1600 C CA . THR A 1 195 ? -8.832 14.568 37.509 1.00 98.31 195 THR A CA 1
ATOM 1601 C C . THR A 1 195 ? -9.991 13.575 37.399 1.00 98.31 195 THR A C 1
ATOM 1603 O O . THR A 1 195 ? -10.800 13.475 38.320 1.00 98.31 195 THR A O 1
ATOM 1606 N N . MET A 1 196 ? -10.059 12.789 36.317 1.00 98.06 196 MET A N 1
ATOM 1607 C CA . MET A 1 196 ? -11.074 11.736 36.173 1.00 98.06 196 MET A CA 1
ATOM 1608 C C . MET A 1 196 ? -10.951 10.654 37.251 1.00 98.06 196 MET A C 1
ATOM 1610 O O . MET A 1 196 ? -11.955 10.233 37.827 1.00 98.06 196 MET A O 1
ATOM 1614 N N . ASN A 1 197 ? -9.726 10.207 37.527 1.00 97.81 197 ASN A N 1
ATOM 1615 C CA . ASN A 1 197 ? -9.452 9.177 38.521 1.00 97.81 197 ASN A CA 1
ATOM 1616 C C . ASN A 1 197 ? -9.772 9.655 39.947 1.00 97.81 197 ASN A C 1
ATOM 1618 O O . ASN A 1 197 ? -10.401 8.929 40.711 1.00 97.81 197 ASN A O 1
ATOM 1622 N N . ASP A 1 198 ? -9.406 10.888 40.288 1.00 97.94 198 ASP A N 1
ATOM 1623 C CA . ASP A 1 198 ? -9.687 11.498 41.586 1.00 97.94 198 ASP A CA 1
ATOM 1624 C C . ASP A 1 198 ? -11.193 11.692 41.780 1.00 97.94 198 ASP A C 1
ATOM 1626 O O . ASP A 1 198 ? -11.718 11.339 42.835 1.00 97.94 198 ASP A O 1
ATOM 1630 N N . LYS A 1 199 ? -11.919 12.141 40.743 1.00 98.00 199 LYS A N 1
ATOM 1631 C CA . LYS A 1 199 ? -13.389 12.213 40.762 1.00 98.00 199 LYS A CA 1
ATOM 1632 C C . LYS A 1 199 ? -14.017 10.838 41.016 1.00 98.00 199 LYS A C 1
ATOM 1634 O O . LYS A 1 199 ? -14.915 10.723 41.845 1.00 98.00 199 LYS A O 1
ATOM 1639 N N . ALA A 1 200 ? -13.521 9.786 40.362 1.00 97.06 200 ALA A N 1
ATOM 1640 C CA . ALA A 1 200 ? -13.997 8.420 40.587 1.00 97.06 200 ALA A CA 1
ATOM 1641 C C . ALA A 1 200 ? -13.720 7.931 42.022 1.00 97.06 200 ALA A C 1
ATOM 1643 O O . ALA A 1 200 ? -14.589 7.315 42.639 1.00 97.06 200 ALA A O 1
ATOM 1644 N N . ILE A 1 201 ? -12.550 8.256 42.585 1.00 97.31 201 ILE A N 1
ATOM 1645 C CA . ILE A 1 201 ? -12.213 7.953 43.983 1.00 97.31 201 ILE A CA 1
ATOM 1646 C C . ILE A 1 201 ? -13.151 8.686 44.948 1.00 97.31 201 ILE A C 1
ATOM 1648 O O . ILE A 1 201 ? -13.628 8.069 45.897 1.00 97.31 201 ILE A O 1
ATOM 1652 N N . GLN A 1 202 ? -13.429 9.973 44.727 1.00 97.69 202 GLN A N 1
ATOM 1653 C CA . GLN A 1 202 ? -14.333 10.738 45.594 1.00 97.69 202 GLN A CA 1
ATOM 1654 C C . GLN A 1 202 ? -15.766 10.205 45.536 1.00 97.69 202 GLN A C 1
ATOM 1656 O O . GLN A 1 202 ? -16.389 10.025 46.580 1.00 97.69 202 GLN A O 1
ATOM 1661 N N . ASN A 1 203 ? -16.256 9.853 44.345 1.00 96.94 203 ASN A N 1
ATOM 1662 C CA . ASN A 1 203 ? -17.570 9.227 44.188 1.00 96.94 203 ASN A CA 1
ATOM 1663 C C . ASN A 1 203 ? -17.658 7.895 44.950 1.00 96.94 203 ASN A C 1
ATOM 1665 O O . ASN A 1 203 ? -18.650 7.639 45.628 1.00 96.94 203 ASN A O 1
ATOM 1669 N N . TYR A 1 204 ? -16.610 7.066 44.884 1.00 95.81 204 TYR A N 1
ATOM 1670 C CA . TYR A 1 204 ? -16.544 5.816 45.644 1.00 95.81 204 TYR A CA 1
ATOM 1671 C C . TYR A 1 204 ? -16.555 6.069 47.159 1.00 95.81 204 TYR A C 1
ATOM 1673 O O . TYR A 1 204 ? -17.325 5.448 47.887 1.00 95.81 204 TYR A O 1
ATOM 1681 N N . LYS A 1 205 ? -15.743 7.020 47.638 1.00 95.69 205 LYS A N 1
ATOM 1682 C CA . LYS A 1 205 ? -15.708 7.404 49.056 1.00 95.69 205 LYS A CA 1
ATOM 1683 C C . LYS A 1 205 ? -17.067 7.870 49.568 1.00 95.69 205 LYS A C 1
ATOM 1685 O O . LYS A 1 205 ? -17.483 7.421 50.630 1.00 95.69 205 LYS A O 1
ATOM 1690 N N . GLY A 1 206 ? -17.755 8.717 48.800 1.00 96.19 206 GLY A N 1
ATOM 1691 C CA . GLY A 1 206 ? -19.089 9.212 49.136 1.00 96.19 206 GLY A CA 1
ATOM 1692 C C . GLY A 1 206 ? -20.137 8.100 49.179 1.00 96.19 206 GLY A C 1
ATOM 1693 O O . GLY A 1 206 ? -20.903 8.031 50.130 1.00 96.19 206 GLY A O 1
ATOM 1694 N N . LYS A 1 207 ? -20.127 7.184 48.200 1.00 96.94 207 LYS A N 1
ATOM 1695 C CA . LYS A 1 207 ? -21.088 6.070 48.128 1.00 96.94 207 LYS A CA 1
ATOM 1696 C C . LYS A 1 207 ? -20.935 5.062 49.273 1.00 96.94 207 LYS A C 1
ATOM 1698 O O . LYS A 1 207 ? -21.925 4.482 49.702 1.00 96.94 207 LYS A O 1
ATOM 1703 N N . HIS A 1 208 ? -19.711 4.846 49.752 1.00 94.94 208 HIS A N 1
ATOM 1704 C CA . HIS A 1 208 ? -19.412 3.870 50.807 1.00 94.94 208 HIS A CA 1
ATOM 1705 C C . HIS A 1 208 ? -19.153 4.505 52.182 1.00 94.94 208 HIS A C 1
ATOM 1707 O O . HIS A 1 208 ? -18.783 3.794 53.111 1.00 94.94 208 HIS A O 1
ATOM 1713 N N . SER A 1 209 ? -19.310 5.826 52.322 1.00 96.56 209 SER A N 1
ATOM 1714 C CA . SER A 1 209 ? -19.035 6.572 53.562 1.00 96.56 209 SER A CA 1
ATOM 1715 C C . SER A 1 209 ? -17.642 6.306 54.157 1.00 96.56 209 SER A C 1
ATOM 1717 O O . SER A 1 209 ? -17.463 6.291 55.374 1.00 96.56 209 SER A O 1
ATOM 1719 N N . ILE A 1 210 ? -16.631 6.095 53.306 1.00 95.81 210 ILE A N 1
ATOM 1720 C CA . ILE A 1 210 ? -15.249 5.833 53.733 1.00 95.81 210 ILE A CA 1
ATOM 1721 C C . ILE A 1 210 ? -14.355 7.059 53.531 1.00 95.81 210 ILE A C 1
ATOM 1723 O O . ILE A 1 210 ? -14.397 7.737 52.506 1.00 95.81 210 ILE A O 1
ATOM 1727 N N . ILE A 1 211 ? -13.465 7.315 54.489 1.00 95.00 211 ILE A N 1
ATOM 1728 C CA . ILE A 1 211 ? -12.546 8.465 54.436 1.00 95.00 211 ILE A CA 1
ATOM 1729 C C . ILE A 1 211 ? -11.287 8.125 53.623 1.00 95.00 211 ILE A C 1
ATOM 1731 O O . ILE A 1 211 ? -10.790 8.935 52.829 1.00 95.00 211 ILE A O 1
ATOM 1735 N N . VAL A 1 212 ? -10.768 6.905 53.781 1.00 95.25 212 VAL A N 1
ATOM 1736 C CA . VAL A 1 212 ? -9.507 6.448 53.183 1.00 95.25 212 VAL A CA 1
ATOM 1737 C C . VAL A 1 212 ? -9.759 5.214 52.322 1.00 95.25 212 VAL A C 1
ATOM 1739 O O . VAL A 1 212 ? -10.438 4.284 52.739 1.00 95.25 212 VAL A O 1
ATOM 1742 N N . THR A 1 213 ? -9.197 5.204 51.113 1.00 95.75 213 THR A N 1
ATOM 1743 C CA . THR A 1 213 ? -9.213 4.046 50.211 1.00 95.75 213 THR A CA 1
ATOM 1744 C C . THR A 1 213 ? -7.876 3.316 50.271 1.00 95.75 213 THR A C 1
ATOM 1746 O O . THR A 1 213 ? -6.815 3.950 50.205 1.00 95.75 213 THR A O 1
ATOM 1749 N N . ASN A 1 214 ? -7.920 1.985 50.381 1.00 96.25 214 ASN A N 1
ATOM 1750 C CA . ASN A 1 214 ? -6.726 1.145 50.308 1.00 96.25 214 ASN A CA 1
ATOM 1751 C C . ASN A 1 214 ? -6.136 1.158 48.877 1.00 96.25 214 ASN A C 1
ATOM 1753 O O . ASN A 1 214 ? -6.736 1.674 47.928 1.00 96.25 214 ASN A O 1
ATOM 1757 N N . ARG A 1 215 ? -4.923 0.618 48.721 1.00 96.12 215 ARG A N 1
ATOM 1758 C CA . ARG A 1 215 ? -4.238 0.569 47.421 1.00 96.12 215 ARG A CA 1
ATOM 1759 C C . ARG A 1 215 ? -5.003 -0.268 46.392 1.00 96.12 215 ARG A C 1
ATOM 1761 O O . ARG A 1 215 ? -5.134 0.163 45.256 1.00 96.12 215 ARG A O 1
ATOM 1768 N N . GLU A 1 216 ? -5.536 -1.410 46.806 1.00 96.88 216 GLU A N 1
ATOM 1769 C CA . GLU A 1 216 ? -6.257 -2.341 45.935 1.00 96.88 216 GLU A CA 1
ATOM 1770 C C . GLU A 1 216 ? -7.497 -1.699 45.298 1.00 96.88 216 GLU A C 1
ATOM 1772 O O . GLU A 1 216 ? -7.643 -1.714 44.080 1.00 96.88 216 GLU A O 1
ATOM 1777 N N . ILE A 1 217 ? -8.333 -1.024 46.093 1.00 95.44 217 ILE A N 1
ATOM 1778 C CA . ILE A 1 217 ? -9.498 -0.277 45.601 1.00 95.44 217 ILE A CA 1
ATOM 1779 C C . ILE A 1 217 ? -9.054 0.832 44.641 1.00 95.44 217 ILE A C 1
ATOM 1781 O O . ILE A 1 217 ? -9.691 1.047 43.613 1.00 95.44 217 ILE A O 1
ATOM 1785 N N . LYS A 1 218 ? -7.953 1.540 44.931 1.00 96.31 218 LYS A N 1
ATOM 1786 C CA . LYS A 1 218 ? -7.422 2.563 44.011 1.00 96.31 218 LYS A CA 1
ATOM 1787 C C . LYS A 1 218 ? -6.983 1.959 42.679 1.00 96.31 218 LYS A C 1
ATOM 1789 O O . LYS A 1 218 ? -7.270 2.552 41.641 1.00 96.31 218 LYS A O 1
ATOM 1794 N N . ASP A 1 219 ? -6.326 0.805 42.701 1.00 96.50 219 ASP A N 1
ATOM 1795 C CA . ASP A 1 219 ? -5.889 0.099 41.496 1.00 96.50 219 ASP A CA 1
ATOM 1796 C C . ASP A 1 219 ? -7.102 -0.416 40.692 1.00 96.50 219 ASP A C 1
ATOM 1798 O O . ASP A 1 219 ? -7.141 -0.258 39.469 1.00 96.50 219 ASP A O 1
ATOM 1802 N N . GLN A 1 220 ? -8.148 -0.913 41.363 1.00 95.94 220 GLN A N 1
ATOM 1803 C CA . GLN A 1 220 ? -9.420 -1.292 40.733 1.00 95.94 220 GLN A CA 1
ATOM 1804 C C . GLN A 1 220 ? -10.136 -0.092 40.096 1.00 95.94 220 GLN A C 1
ATOM 1806 O O . GLN A 1 220 ? -10.559 -0.167 38.941 1.00 95.94 220 GLN A O 1
ATOM 1811 N N . ILE A 1 221 ? -10.245 1.035 40.812 1.00 96.50 221 ILE A N 1
ATOM 1812 C CA . ILE A 1 221 ? -10.834 2.274 40.280 1.00 96.50 221 ILE A CA 1
ATOM 1813 C C . ILE A 1 221 ? -10.033 2.753 39.070 1.00 96.50 221 ILE A C 1
ATOM 1815 O O . ILE A 1 221 ? -10.619 3.070 38.035 1.00 96.50 221 ILE A O 1
ATOM 1819 N N . ASN A 1 222 ? -8.702 2.748 39.159 1.00 97.38 222 ASN A N 1
ATOM 1820 C CA . ASN A 1 222 ? -7.840 3.121 38.045 1.00 97.38 222 ASN A CA 1
ATOM 1821 C C . ASN A 1 222 ? -8.087 2.238 36.818 1.00 97.38 222 ASN A C 1
ATOM 1823 O O . ASN A 1 222 ? -8.209 2.749 35.704 1.00 97.38 222 ASN A O 1
ATOM 1827 N N . ASN A 1 223 ? -8.213 0.926 37.019 1.00 96.56 223 ASN A N 1
ATOM 1828 C CA . ASN A 1 223 ? -8.512 -0.012 35.947 1.00 96.56 223 ASN A CA 1
ATOM 1829 C C . ASN A 1 223 ? -9.872 0.282 35.293 1.00 96.56 223 ASN A C 1
ATOM 1831 O O . ASN A 1 223 ? -9.952 0.390 34.070 1.00 96.56 223 ASN A O 1
ATOM 1835 N N . LYS A 1 224 ? -10.916 0.526 36.098 1.00 96.69 224 LYS A N 1
ATOM 1836 C CA . LYS A 1 224 ? -12.247 0.910 35.596 1.00 96.69 224 LYS A CA 1
ATOM 1837 C C . LYS A 1 224 ? -12.218 2.227 34.814 1.00 96.69 224 LYS A C 1
ATOM 1839 O O . LYS A 1 224 ? -12.864 2.331 33.779 1.00 96.69 224 LYS A O 1
ATOM 1844 N N . VAL A 1 225 ? -11.433 3.220 35.241 1.00 97.69 225 VAL A N 1
ATOM 1845 C CA . VAL A 1 225 ? -11.261 4.480 34.489 1.00 97.69 225 VAL A CA 1
ATOM 1846 C C . VAL A 1 225 ? -10.587 4.232 33.135 1.00 97.69 225 VAL A C 1
ATOM 1848 O O . VAL A 1 225 ? -10.990 4.817 32.130 1.00 97.69 225 VAL A O 1
ATOM 1851 N N . ARG A 1 226 ? -9.586 3.346 33.076 1.00 97.81 226 ARG A N 1
ATOM 1852 C CA . ARG A 1 226 ? -8.895 3.002 31.821 1.00 97.81 226 ARG A CA 1
ATOM 1853 C C . ARG A 1 226 ? -9.810 2.278 30.843 1.00 97.81 226 ARG A C 1
ATOM 1855 O O . ARG A 1 226 ? -9.846 2.636 29.669 1.00 97.81 226 ARG A O 1
ATOM 1862 N N . GLN A 1 227 ? -10.560 1.302 31.338 1.00 97.06 227 GLN A N 1
ATOM 1863 C CA . GLN A 1 227 ? -11.573 0.589 30.568 1.00 97.06 227 GLN A CA 1
ATOM 1864 C C . GLN A 1 227 ? -12.684 1.538 30.076 1.00 97.06 227 GLN A C 1
ATOM 1866 O O . GLN A 1 227 ? -13.010 1.506 28.892 1.00 97.06 227 GLN A O 1
ATOM 1871 N N . LYS A 1 228 ? -13.162 2.476 30.912 1.00 97.38 228 LYS A N 1
ATOM 1872 C CA . LYS A 1 228 ? -14.109 3.538 30.517 1.00 97.38 228 LYS A CA 1
ATOM 1873 C C . LYS A 1 228 ? -13.611 4.346 29.329 1.00 97.38 228 LYS A C 1
ATOM 1875 O O . LYS A 1 228 ? -14.324 4.463 28.339 1.00 97.38 228 LYS A O 1
ATOM 1880 N N . LEU A 1 229 ? -12.386 4.859 29.403 1.00 98.12 229 LEU A N 1
ATOM 1881 C CA . LEU A 1 229 ? -11.797 5.648 28.320 1.00 98.12 229 LEU A CA 1
ATOM 1882 C C . LEU A 1 229 ? -11.625 4.838 27.029 1.00 98.12 229 LEU A C 1
ATOM 1884 O O . LEU A 1 229 ? -11.925 5.338 25.947 1.00 98.12 229 LEU A O 1
ATOM 1888 N N . ALA A 1 230 ? -11.174 3.586 27.132 1.00 98.06 230 ALA A N 1
ATOM 1889 C CA . ALA A 1 230 ? -10.996 2.721 25.970 1.00 98.06 230 ALA A CA 1
ATOM 1890 C C . ALA A 1 230 ? -12.327 2.371 25.292 1.00 98.06 230 ALA A C 1
ATOM 1892 O O . ALA A 1 230 ? -12.410 2.433 24.067 1.00 98.06 230 ALA A O 1
ATOM 1893 N N . ILE A 1 231 ? -13.368 2.061 26.069 1.00 97.94 231 ILE A N 1
ATOM 1894 C CA . ILE A 1 231 ? -14.705 1.762 25.545 1.00 97.94 231 ILE A CA 1
ATOM 1895 C C . ILE A 1 231 ? -15.335 3.004 24.922 1.00 97.94 231 ILE A C 1
ATOM 1897 O O . ILE A 1 231 ? -15.844 2.922 23.807 1.00 97.94 231 ILE A O 1
ATOM 1901 N N . GLN A 1 232 ? -15.222 4.167 25.569 1.00 97.75 232 GLN A N 1
ATOM 1902 C CA . GLN A 1 232 ? -15.640 5.441 24.975 1.00 97.75 232 GLN A CA 1
ATOM 1903 C C . GLN A 1 232 ? -14.907 5.719 23.660 1.00 97.75 232 GLN A C 1
ATOM 1905 O O . GLN A 1 232 ? -15.502 6.217 22.713 1.00 97.75 232 GLN A O 1
ATOM 1910 N N . HIS A 1 233 ? -13.620 5.377 23.559 1.00 98.00 233 HIS A N 1
ATOM 1911 C CA . HIS A 1 233 ? -12.901 5.518 22.299 1.00 98.00 233 HIS A CA 1
ATOM 1912 C C . HIS A 1 233 ? -13.409 4.560 21.221 1.00 98.00 233 HIS A C 1
ATOM 1914 O O . HIS A 1 233 ? -13.596 4.997 20.091 1.00 98.00 233 HIS A O 1
ATOM 1920 N N . ILE A 1 234 ? -13.656 3.287 21.544 1.00 98.00 234 ILE A N 1
ATOM 1921 C CA . ILE A 1 234 ? -14.187 2.300 20.588 1.00 98.00 234 ILE A CA 1
ATOM 1922 C C . ILE A 1 234 ? -15.566 2.735 20.073 1.00 98.00 234 ILE A C 1
ATOM 1924 O O . ILE A 1 234 ? -15.800 2.751 18.866 1.00 98.00 234 ILE A O 1
ATOM 1928 N N . THR A 1 235 ? -16.461 3.136 20.975 1.00 97.44 235 THR A N 1
ATOM 1929 C CA . THR A 1 235 ? -17.835 3.561 20.655 1.00 97.44 235 THR A CA 1
ATOM 1930 C C . THR A 1 235 ? -17.867 4.881 19.880 1.00 97.44 235 THR A C 1
ATOM 1932 O O . THR A 1 235 ? -18.580 4.972 18.878 1.00 97.44 235 THR A O 1
ATOM 1935 N N . ASN A 1 236 ? -17.008 5.848 20.224 1.00 97.19 236 ASN A N 1
ATOM 1936 C CA . ASN A 1 236 ? -16.866 7.105 19.478 1.00 97.19 236 ASN A CA 1
ATOM 1937 C C . ASN A 1 236 ? -16.102 6.947 18.150 1.00 97.19 236 ASN A C 1
ATOM 1939 O O . ASN A 1 236 ? -16.170 7.824 17.288 1.00 97.19 236 ASN A O 1
ATOM 1943 N N . SER A 1 237 ? -15.328 5.873 17.974 1.00 96.06 237 SER A N 1
ATOM 1944 C CA . SER A 1 237 ? -14.575 5.644 16.741 1.00 96.06 237 SER A CA 1
ATOM 1945 C C . SER A 1 237 ? -15.497 5.169 15.630 1.00 96.06 237 SER A C 1
ATOM 1947 O O . SER A 1 237 ? -16.384 4.337 15.833 1.00 96.06 237 SER A O 1
ATOM 1949 N N . ARG A 1 238 ? -15.258 5.669 14.419 1.00 94.38 238 ARG A N 1
ATOM 1950 C CA . ARG A 1 238 ? -15.898 5.151 13.216 1.00 94.38 238 ARG A CA 1
ATOM 1951 C C . ARG A 1 238 ? -15.059 4.021 12.645 1.00 94.38 238 ARG A C 1
ATOM 1953 O O . ARG A 1 238 ? -13.916 4.243 12.253 1.00 94.38 238 ARG A O 1
ATOM 1960 N N . PHE A 1 239 ? -15.628 2.825 12.573 1.00 94.81 239 PHE A N 1
ATOM 1961 C CA . PHE A 1 239 ? -14.976 1.710 11.900 1.00 94.81 239 PHE A CA 1
ATOM 1962 C C . PHE A 1 239 ? -15.207 1.829 10.396 1.00 94.81 239 PHE A C 1
ATOM 1964 O O . PHE A 1 239 ? -16.335 1.777 9.914 1.00 94.81 239 PHE A O 1
ATOM 1971 N N . LYS A 1 240 ? -14.118 2.030 9.654 1.00 91.69 240 LYS A N 1
ATOM 1972 C CA . LYS A 1 240 ? -14.090 1.858 8.199 1.00 91.69 240 LYS A CA 1
ATOM 1973 C C . LYS A 1 240 ? -13.905 0.373 7.894 1.00 91.69 240 LYS A C 1
ATOM 1975 O O . LYS A 1 240 ? -13.340 -0.340 8.717 1.00 91.69 240 LYS A O 1
ATOM 1980 N N . LYS A 1 241 ? -14.274 -0.099 6.698 1.00 91.38 241 LYS A N 1
ATOM 1981 C CA . LYS A 1 241 ? -13.979 -1.474 6.235 1.00 91.38 241 LYS A CA 1
ATOM 1982 C C . LYS A 1 241 ? -12.485 -1.696 5.922 1.00 91.38 241 LYS A C 1
ATOM 1984 O O . LYS A 1 241 ? -12.130 -2.301 4.918 1.00 91.38 241 LYS A O 1
ATOM 1989 N N . ASN A 1 242 ? -11.604 -1.183 6.774 1.00 92.62 242 ASN A N 1
ATOM 1990 C CA . ASN A 1 242 ? -10.176 -1.425 6.733 1.00 92.62 242 ASN A CA 1
ATOM 1991 C C . ASN A 1 242 ? -9.813 -2.330 7.922 1.00 92.62 242 ASN A C 1
ATOM 1993 O O . ASN A 1 242 ? -9.756 -1.852 9.063 1.00 92.62 242 ASN A O 1
ATOM 1997 N N . PRO A 1 243 ? -9.555 -3.631 7.689 1.00 95.38 243 PRO A N 1
ATOM 1998 C CA . PRO A 1 243 ? -9.282 -4.564 8.772 1.00 95.38 243 PRO A CA 1
ATOM 1999 C C . PRO A 1 243 ? -8.036 -4.177 9.577 1.00 95.38 243 PRO A C 1
ATOM 2001 O O . PRO A 1 243 ? -7.995 -4.405 10.786 1.00 95.38 243 PRO A O 1
ATOM 2004 N N . GLN A 1 244 ? -7.039 -3.540 8.951 1.00 96.00 244 GLN A N 1
ATOM 2005 C CA . GLN A 1 244 ? -5.803 -3.124 9.622 1.00 96.00 244 GLN A CA 1
ATOM 2006 C C . GLN A 1 244 ? -6.040 -1.990 10.607 1.00 96.00 244 GLN A C 1
ATOM 2008 O O . GLN A 1 244 ? -5.537 -2.045 11.728 1.00 96.00 244 GLN A O 1
ATOM 2013 N N . GLU A 1 245 ? -6.811 -0.979 10.218 1.00 95.31 245 GLU A N 1
ATOM 2014 C CA . GLU A 1 245 ? -7.138 0.140 11.102 1.00 95.31 245 GLU A CA 1
ATOM 2015 C C . GLU A 1 245 ? -7.969 -0.317 12.298 1.00 95.31 245 GLU A C 1
ATOM 2017 O O . GLU A 1 245 ? -7.592 -0.026 13.435 1.00 95.31 245 GLU A O 1
ATOM 2022 N N . ILE A 1 246 ? -9.036 -1.094 12.065 1.00 97.12 246 ILE A N 1
ATOM 2023 C CA . ILE A 1 246 ? -9.878 -1.621 13.149 1.00 97.12 246 ILE A CA 1
ATOM 2024 C C . ILE A 1 246 ? -9.030 -2.470 14.103 1.00 97.12 246 ILE A C 1
ATOM 2026 O O . ILE A 1 246 ? -9.058 -2.261 15.316 1.00 97.12 246 ILE A O 1
ATOM 2030 N N . THR A 1 247 ? -8.217 -3.383 13.567 1.00 97.75 247 THR A N 1
ATOM 2031 C CA . THR A 1 247 ? -7.352 -4.256 14.374 1.00 97.75 247 THR A CA 1
ATOM 2032 C C . THR A 1 247 ? -6.341 -3.452 15.193 1.00 97.75 247 THR A C 1
ATOM 2034 O O . THR A 1 247 ? -6.109 -3.764 16.362 1.00 97.75 247 THR A O 1
ATOM 2037 N N . LYS A 1 248 ? -5.748 -2.393 14.623 1.00 96.94 248 LYS A N 1
ATOM 2038 C CA . LYS A 1 248 ? -4.831 -1.494 15.345 1.00 96.94 248 LYS A CA 1
ATOM 2039 C C . LYS A 1 248 ? -5.539 -0.767 16.491 1.00 96.94 248 LYS A C 1
ATOM 2041 O O . LYS A 1 248 ? -5.004 -0.751 17.599 1.00 96.94 248 LYS A O 1
ATOM 2046 N N . VAL A 1 249 ? -6.734 -0.218 16.249 1.00 97.62 249 VAL A N 1
ATOM 2047 C CA . VAL A 1 249 ? -7.542 0.469 17.275 1.00 97.62 249 VAL A CA 1
ATOM 2048 C C . VAL A 1 249 ? -7.915 -0.491 18.406 1.00 97.62 249 VAL A C 1
ATOM 2050 O O . VAL A 1 249 ? -7.678 -0.181 19.573 1.00 97.62 249 VAL A O 1
ATOM 2053 N N . LEU A 1 250 ? -8.434 -1.677 18.077 1.00 98.00 250 LEU A N 1
ATOM 2054 C CA . LEU A 1 250 ? -8.839 -2.673 19.071 1.00 98.00 250 LEU A CA 1
ATOM 2055 C C . LEU A 1 250 ? -7.649 -3.154 19.908 1.00 98.00 250 LEU A C 1
ATOM 2057 O O . LEU A 1 250 ? -7.714 -3.106 21.134 1.00 98.00 250 LEU A O 1
ATOM 2061 N N . ASN A 1 251 ? -6.532 -3.528 19.276 1.00 97.19 251 ASN A N 1
ATOM 2062 C CA . ASN A 1 251 ? -5.328 -3.946 20.001 1.00 97.19 251 ASN A CA 1
ATOM 2063 C C . ASN A 1 251 ? -4.770 -2.824 20.890 1.00 97.19 251 ASN A C 1
ATOM 2065 O O . ASN A 1 251 ? -4.328 -3.086 22.012 1.00 97.19 251 ASN A O 1
ATOM 2069 N N . TYR A 1 252 ? -4.805 -1.571 20.420 1.00 97.69 252 TYR A N 1
ATOM 2070 C CA . TYR A 1 252 ? -4.422 -0.421 21.235 1.00 97.69 252 TYR A CA 1
ATOM 2071 C C . TYR A 1 252 ? -5.305 -0.305 22.481 1.00 97.69 252 TYR A C 1
ATOM 2073 O O . TYR A 1 252 ? -4.779 -0.214 23.590 1.00 97.69 252 TYR A O 1
ATOM 2081 N N . CYS A 1 253 ? -6.629 -0.369 22.321 1.00 97.88 253 CYS A N 1
ATOM 2082 C CA . CYS A 1 253 ? -7.571 -0.303 23.433 1.00 97.88 253 CYS A CA 1
ATOM 2083 C C . CYS A 1 253 ? -7.394 -1.468 24.417 1.00 97.88 253 CYS A C 1
ATOM 2085 O O . CYS A 1 253 ? -7.302 -1.226 25.619 1.00 97.88 253 CYS A O 1
ATOM 2087 N N . ILE A 1 254 ? -7.270 -2.709 23.936 1.00 97.12 254 ILE A N 1
ATOM 2088 C CA . ILE A 1 254 ? -7.049 -3.906 24.769 1.00 97.12 254 ILE A CA 1
ATOM 2089 C C . ILE A 1 254 ? -5.768 -3.757 25.604 1.00 97.12 254 ILE A C 1
ATOM 2091 O O . ILE A 1 254 ? -5.792 -3.930 26.829 1.00 97.12 254 ILE A O 1
ATOM 2095 N N . GLY A 1 255 ? -4.667 -3.324 24.981 1.00 96.75 255 GLY A N 1
ATOM 2096 C CA . GLY A 1 255 ? -3.417 -3.025 25.684 1.00 96.75 255 GLY A CA 1
ATOM 2097 C C . GLY A 1 255 ? -3.545 -1.853 26.667 1.00 96.75 255 GLY A C 1
ATOM 2098 O O . GLY A 1 255 ? -3.036 -1.913 27.792 1.00 96.75 255 GLY A O 1
ATOM 2099 N N . PHE A 1 256 ? -4.279 -0.800 26.292 1.00 97.19 256 PHE A N 1
ATOM 2100 C CA . PHE A 1 256 ? -4.562 0.342 27.161 1.00 97.19 256 PHE A CA 1
ATOM 2101 C C . PHE A 1 256 ? -5.381 -0.056 28.391 1.00 97.19 256 PHE A C 1
ATOM 2103 O O . PHE A 1 256 ? -5.198 0.549 29.444 1.00 97.19 256 PHE A O 1
ATOM 2110 N N . MET A 1 257 ? -6.226 -1.080 28.306 1.00 96.88 257 MET A N 1
ATOM 2111 C CA . MET A 1 257 ? -6.991 -1.601 29.441 1.00 96.88 257 MET A CA 1
ATOM 2112 C C . MET A 1 257 ? -6.192 -2.563 30.327 1.00 96.88 257 MET A C 1
ATOM 2114 O O . MET A 1 257 ? -6.534 -2.710 31.493 1.00 96.88 257 MET A O 1
ATOM 2118 N N . LYS A 1 258 ? -5.096 -3.160 29.831 1.00 95.25 258 LYS A N 1
ATOM 2119 C CA . LYS A 1 258 ? -4.392 -4.292 30.478 1.00 95.25 258 LYS A CA 1
ATOM 2120 C C . LYS A 1 258 ? -5.329 -5.476 30.770 1.00 95.25 258 LYS A C 1
ATOM 2122 O O . LYS A 1 258 ? -5.307 -6.022 31.869 1.00 95.25 258 LYS A O 1
ATOM 2127 N N . LEU A 1 259 ? -6.154 -5.869 29.800 1.00 93.44 259 LEU A N 1
ATOM 2128 C CA . LEU A 1 259 ? -6.934 -7.104 29.915 1.00 93.44 259 LEU A CA 1
ATOM 2129 C C . LEU A 1 259 ? -5.977 -8.306 29.856 1.00 93.44 259 LEU A C 1
ATOM 2131 O O . LEU A 1 259 ? -5.360 -8.538 28.819 1.00 93.44 259 LEU A O 1
ATOM 2135 N N . SER A 1 260 ? -5.837 -9.039 30.964 1.00 88.25 260 SER A N 1
ATOM 2136 C CA . SER A 1 260 ? -4.982 -10.236 31.065 1.00 88.25 260 SER A CA 1
ATOM 2137 C C . SER A 1 260 ? -5.434 -11.365 30.134 1.00 88.25 260 SER A C 1
ATOM 2139 O O . SER A 1 260 ? -4.601 -12.085 29.602 1.00 88.25 260 SER A O 1
ATOM 2141 N N . GLU A 1 261 ? -6.742 -11.464 29.903 1.00 89.06 261 GLU A N 1
ATOM 2142 C CA . GLU A 1 261 ? -7.408 -12.469 29.059 1.00 89.06 261 GLU A CA 1
ATOM 2143 C C . GLU A 1 261 ? -7.972 -11.854 27.765 1.00 89.06 261 GLU A C 1
ATOM 2145 O O . GLU A 1 261 ? -8.905 -12.381 27.166 1.00 89.06 261 GLU A O 1
ATOM 2150 N N . GLY A 1 262 ? -7.495 -10.671 27.371 1.00 86.88 262 GLY A N 1
ATOM 2151 C CA . GLY A 1 262 ? -7.990 -10.015 26.161 1.00 86.88 262 GLY A CA 1
ATOM 2152 C C . GLY A 1 262 ? -7.552 -10.757 24.900 1.00 86.88 262 GLY A C 1
ATOM 2153 O O . GLY A 1 262 ? -6.434 -11.271 24.838 1.00 86.88 262 GLY A O 1
ATOM 2154 N N . LEU A 1 263 ? -8.399 -10.745 23.870 1.00 93.31 263 LEU A N 1
ATOM 2155 C CA . LEU A 1 263 ? -8.019 -11.219 22.539 1.00 93.31 263 LEU A CA 1
ATOM 2156 C C . LEU A 1 263 ? -6.857 -10.371 22.003 1.00 93.31 263 LEU A C 1
ATOM 2158 O O . LEU A 1 263 ? -6.867 -9.147 22.124 1.00 93.31 263 LEU A O 1
ATOM 2162 N N . GLN A 1 264 ? -5.842 -10.994 21.404 1.00 93.62 264 GLN A N 1
ATOM 2163 C CA . GLN A 1 264 ? -4.688 -10.273 20.856 1.00 93.62 264 GLN A CA 1
ATOM 2164 C C . GLN A 1 264 ? -4.273 -10.812 19.489 1.00 93.62 264 GLN A C 1
ATOM 2166 O O . GLN A 1 264 ? -4.516 -11.973 19.154 1.00 93.62 264 GLN A O 1
ATOM 2171 N N . GLY A 1 265 ? -3.628 -9.944 18.703 1.00 93.75 265 GLY A N 1
ATOM 2172 C CA . GLY A 1 265 ? -2.957 -10.316 17.458 1.00 93.75 265 GLY A CA 1
ATOM 2173 C C . GLY A 1 265 ? -3.909 -10.908 16.420 1.00 93.75 265 GLY A C 1
ATOM 2174 O O . GLY A 1 265 ? -4.880 -10.261 16.014 1.00 93.75 265 GLY A O 1
ATOM 2175 N N . ASP A 1 266 ? -3.623 -12.139 16.000 1.00 96.00 266 ASP A N 1
ATOM 2176 C CA . ASP A 1 266 ? -4.295 -12.803 14.882 1.00 96.00 266 ASP A CA 1
ATOM 2177 C C . ASP A 1 266 ? -5.770 -13.113 15.149 1.00 96.00 266 ASP A C 1
ATOM 2179 O O . ASP A 1 266 ? -6.566 -13.120 14.213 1.00 96.00 266 ASP A O 1
ATOM 2183 N N . ILE A 1 267 ? -6.167 -13.328 16.408 1.00 97.12 267 ILE A N 1
ATOM 2184 C CA . ILE A 1 267 ? -7.571 -13.617 16.742 1.00 97.12 267 ILE A CA 1
ATOM 2185 C C . ILE A 1 267 ? -8.436 -12.376 16.494 1.00 97.12 267 ILE A C 1
ATOM 2187 O O . ILE A 1 267 ? -9.499 -12.463 15.877 1.00 97.12 267 ILE A O 1
ATOM 2191 N N . VAL A 1 268 ? -7.942 -11.196 16.887 1.00 97.81 268 VAL A N 1
ATOM 2192 C CA . VAL A 1 268 ? -8.609 -9.915 16.603 1.00 97.81 268 VAL A CA 1
ATOM 2193 C C . VAL A 1 268 ? -8.686 -9.696 15.092 1.00 97.81 268 VAL A C 1
ATOM 2195 O O . VAL A 1 268 ? -9.753 -9.375 14.578 1.00 97.81 268 VAL A O 1
ATOM 2198 N N . TRP A 1 269 ? -7.594 -9.941 14.362 1.00 97.50 269 TRP A N 1
ATOM 2199 C CA . TRP A 1 269 ? -7.566 -9.827 12.900 1.00 97.50 269 TRP A CA 1
ATOM 2200 C C . TRP A 1 269 ? -8.583 -10.749 12.208 1.00 97.50 269 TRP A C 1
ATOM 2202 O O . TRP A 1 269 ? -9.310 -10.310 11.313 1.00 97.50 269 TRP A O 1
ATOM 2212 N N . LYS A 1 270 ? -8.674 -12.019 12.624 1.00 97.69 270 LYS A N 1
ATOM 2213 C CA . LYS A 1 270 ? -9.659 -12.984 12.108 1.00 97.69 270 LYS A CA 1
ATOM 2214 C C . LYS A 1 270 ? -11.089 -12.535 12.402 1.00 97.69 270 LYS A C 1
ATOM 2216 O O . LYS A 1 270 ? -11.904 -12.505 11.482 1.00 97.69 270 LYS A O 1
ATOM 2221 N N . SER A 1 271 ? -11.358 -12.100 13.634 1.00 98.19 271 SER A N 1
ATOM 2222 C CA . SER A 1 271 ? -12.666 -11.580 14.059 1.00 98.19 271 SER A CA 1
ATOM 2223 C C . SER A 1 271 ? -13.095 -10.374 13.221 1.00 98.19 271 SER A C 1
ATOM 2225 O O . SER A 1 271 ? -14.234 -10.301 12.765 1.00 98.19 271 SER A O 1
ATOM 2227 N N . VAL A 1 272 ? -12.169 -9.442 12.970 1.00 97.94 272 VAL A N 1
ATOM 2228 C CA . VAL A 1 272 ? -12.407 -8.247 12.150 1.00 97.94 272 VAL A CA 1
ATOM 2229 C C . VAL A 1 272 ? -12.705 -8.619 10.701 1.00 97.94 272 VAL A C 1
ATOM 2231 O O . VAL A 1 272 ? -13.680 -8.123 10.142 1.00 97.94 272 VAL A O 1
ATOM 2234 N N . ASN A 1 273 ? -11.912 -9.502 10.089 1.00 96.56 273 ASN A N 1
ATOM 2235 C CA . ASN A 1 273 ? -12.175 -9.937 8.716 1.00 96.56 273 ASN A CA 1
ATOM 2236 C C . ASN A 1 273 ? -13.509 -10.674 8.607 1.00 96.56 273 ASN A C 1
ATOM 2238 O O . ASN A 1 273 ? -14.283 -10.374 7.704 1.00 96.56 273 ASN A O 1
ATOM 2242 N N . LYS A 1 274 ? -13.814 -11.573 9.550 1.00 97.31 274 LYS A N 1
ATOM 2243 C CA . LYS A 1 274 ? -15.099 -12.276 9.612 1.00 97.31 274 LYS A CA 1
ATOM 2244 C C . LYS A 1 274 ? -16.266 -11.292 9.717 1.00 97.31 274 LYS A C 1
ATOM 2246 O O . LYS A 1 274 ? -17.211 -11.396 8.944 1.00 97.31 274 LYS A O 1
ATOM 2251 N N . ALA A 1 275 ? -16.170 -10.295 10.598 1.00 97.06 275 ALA A N 1
ATOM 2252 C CA . ALA A 1 275 ? -17.187 -9.256 10.732 1.00 97.06 275 ALA A CA 1
ATOM 2253 C C . ALA A 1 275 ? -17.366 -8.455 9.435 1.00 97.06 275 ALA A C 1
ATOM 2255 O O . ALA A 1 275 ? -18.492 -8.280 8.982 1.00 97.06 275 ALA A O 1
ATOM 2256 N N . ILE A 1 276 ? -16.273 -8.018 8.793 1.00 95.56 276 ILE A N 1
ATOM 2257 C CA . ILE A 1 276 ? -16.341 -7.294 7.514 1.00 95.56 276 ILE A CA 1
ATOM 2258 C C . ILE A 1 276 ? -17.015 -8.157 6.443 1.00 95.56 276 ILE A C 1
ATOM 2260 O O . ILE A 1 276 ? -17.932 -7.659 5.793 1.00 95.56 276 ILE A O 1
ATOM 2264 N N . GLN A 1 277 ? -16.613 -9.424 6.299 1.00 94.75 277 GLN A N 1
ATOM 2265 C CA . GLN A 1 277 ? -17.186 -10.374 5.336 1.00 94.75 277 GLN A CA 1
ATOM 2266 C C . GLN A 1 277 ? -18.682 -10.599 5.568 1.00 94.75 277 GLN A C 1
ATOM 2268 O O . GLN A 1 277 ? -19.452 -10.543 4.618 1.00 94.75 277 GLN A O 1
ATOM 2273 N N . ASN A 1 278 ? -19.114 -10.741 6.825 1.00 94.94 278 ASN A N 1
ATOM 2274 C CA . ASN A 1 278 ? -20.534 -10.860 7.172 1.00 94.94 278 ASN A CA 1
ATOM 2275 C C . ASN A 1 278 ? -21.353 -9.623 6.779 1.00 94.94 278 ASN A C 1
ATOM 2277 O O . ASN A 1 278 ? -22.570 -9.709 6.654 1.00 94.94 278 ASN A O 1
ATOM 2281 N N . THR A 1 279 ? -20.705 -8.465 6.614 1.00 92.81 279 THR A N 1
ATOM 2282 C CA . THR A 1 279 ? -21.390 -7.243 6.179 1.00 92.81 279 THR A CA 1
ATOM 2283 C C . THR A 1 279 ? -21.466 -7.104 4.656 1.00 92.81 279 THR A C 1
ATOM 2285 O O . THR A 1 279 ? -22.176 -6.228 4.158 1.00 92.81 279 THR A O 1
ATOM 2288 N N . LEU A 1 280 ? -20.676 -7.868 3.902 1.00 92.31 280 LEU A N 1
ATOM 2289 C CA . LEU A 1 280 ? -20.660 -7.780 2.445 1.00 92.31 280 LEU A CA 1
ATOM 2290 C C . LEU A 1 280 ? -21.933 -8.405 1.863 1.00 92.31 280 LEU A C 1
ATOM 2292 O O . LEU A 1 280 ? -22.461 -9.381 2.391 1.00 92.31 280 LEU A O 1
ATOM 2296 N N . LEU A 1 281 ? -22.428 -7.817 0.778 1.00 92.75 281 LEU A N 1
ATOM 2297 C CA . LEU A 1 281 ? -23.611 -8.308 0.079 1.00 92.75 281 LEU A CA 1
ATOM 2298 C C . LEU A 1 281 ? -23.242 -9.509 -0.808 1.00 92.75 281 LEU A C 1
ATOM 2300 O O . LEU A 1 281 ? -22.108 -9.583 -1.289 1.00 92.75 281 LEU A O 1
ATOM 2304 N N . PRO A 1 282 ? -24.166 -10.447 -1.070 1.00 95.06 282 PRO A N 1
ATOM 2305 C CA . PRO A 1 282 ? -23.959 -11.418 -2.137 1.00 95.06 282 PRO A CA 1
ATOM 2306 C C . PRO A 1 282 ? -23.799 -10.679 -3.471 1.00 95.06 282 PRO A C 1
ATOM 2308 O O . PRO A 1 282 ? -24.460 -9.669 -3.713 1.00 95.06 282 PRO A O 1
ATOM 2311 N N . PHE A 1 283 ? -22.883 -11.150 -4.311 1.00 95.44 283 PHE A N 1
ATOM 2312 C CA . PHE A 1 283 ? -22.653 -10.545 -5.617 1.00 95.44 283 PHE A CA 1
ATOM 2313 C C . PHE A 1 283 ? -23.822 -10.855 -6.571 1.00 95.44 283 PHE A C 1
ATOM 2315 O O . PHE A 1 283 ? -24.228 -12.018 -6.633 1.00 95.44 283 PHE A O 1
ATOM 2322 N N . PRO A 1 284 ? -24.380 -9.856 -7.280 1.00 95.44 284 PRO A N 1
ATOM 2323 C CA . PRO A 1 284 ? -25.488 -10.083 -8.202 1.00 95.44 284 PRO A CA 1
ATOM 2324 C C . PRO A 1 284 ? -25.062 -10.935 -9.404 1.00 95.44 284 PRO A C 1
ATOM 2326 O O . PRO A 1 284 ? -23.932 -10.820 -9.880 1.00 95.44 284 PRO A O 1
ATOM 2329 N N . GLU A 1 285 ? -25.966 -11.771 -9.917 1.00 93.44 285 GLU A N 1
ATOM 2330 C CA . GLU A 1 285 ? -25.686 -12.616 -11.089 1.00 93.44 285 GLU A CA 1
ATOM 2331 C C . GLU A 1 285 ? -25.522 -11.776 -12.358 1.00 93.44 285 GLU A C 1
ATOM 2333 O O . GLU A 1 285 ? -24.592 -12.024 -13.122 1.00 93.44 285 GLU A O 1
ATOM 2338 N N . LYS A 1 286 ? -26.351 -10.736 -12.522 1.00 94.50 286 LYS A N 1
ATOM 2339 C CA . LYS A 1 286 ? -26.335 -9.845 -13.685 1.00 94.50 286 LYS A CA 1
ATOM 2340 C C . LYS A 1 286 ? -25.769 -8.481 -13.345 1.00 94.50 286 LYS A C 1
ATOM 2342 O O . LYS A 1 286 ? -26.053 -7.922 -12.284 1.00 94.50 286 LYS A O 1
ATOM 2347 N N . SER A 1 287 ? -25.049 -7.881 -14.291 1.00 93.25 287 SER A N 1
ATOM 2348 C CA . SER A 1 287 ? -24.542 -6.517 -14.131 1.00 93.25 287 SER A CA 1
ATOM 2349 C C . SER A 1 287 ? -25.646 -5.480 -13.951 1.00 93.25 287 SER A C 1
ATOM 2351 O O . SER A 1 287 ? -25.415 -4.482 -13.263 1.00 93.25 287 SER A O 1
ATOM 2353 N N . GLU A 1 288 ? -26.835 -5.708 -14.530 1.00 93.69 288 GLU A N 1
ATOM 2354 C CA . GLU A 1 288 ? -27.990 -4.810 -14.397 1.00 93.69 288 GLU A CA 1
ATOM 2355 C C . GLU A 1 288 ? -28.501 -4.693 -12.953 1.00 93.69 288 GLU A C 1
ATOM 2357 O O . GLU A 1 288 ? -29.032 -3.642 -12.590 1.00 93.69 288 GLU A O 1
ATOM 2362 N N . ASP A 1 289 ? -28.278 -5.717 -12.128 1.00 94.56 289 ASP A N 1
ATOM 2363 C CA . ASP A 1 289 ? -28.797 -5.799 -10.760 1.00 94.56 289 ASP A CA 1
ATOM 2364 C C . ASP A 1 289 ? -27.926 -5.048 -9.737 1.00 94.56 289 ASP A C 1
ATOM 2366 O O . ASP A 1 289 ? -28.285 -4.958 -8.560 1.00 94.56 289 ASP A O 1
ATOM 2370 N N . ILE A 1 290 ? -26.777 -4.496 -10.151 1.00 92.88 290 ILE A N 1
ATOM 2371 C CA . ILE A 1 290 ? -25.991 -3.602 -9.292 1.00 92.88 290 ILE A CA 1
ATOM 2372 C C . ILE A 1 290 ? -26.786 -2.303 -9.082 1.00 92.88 290 ILE A C 1
ATOM 2374 O O . ILE A 1 290 ? -27.064 -1.611 -10.064 1.00 92.88 290 ILE A O 1
ATOM 2378 N N . PRO A 1 291 ? -27.107 -1.936 -7.826 1.00 91.19 291 PRO A N 1
ATOM 2379 C CA . PRO A 1 291 ? -27.803 -0.693 -7.521 1.00 91.19 291 PRO A CA 1
ATOM 2380 C C . PRO A 1 291 ? -27.060 0.540 -8.051 1.00 91.19 291 PRO A C 1
ATOM 2382 O O . PRO A 1 291 ? -25.828 0.603 -8.005 1.00 91.19 291 PRO A O 1
ATOM 2385 N N . GLU A 1 292 ? -27.807 1.529 -8.543 1.00 89.81 292 GLU A N 1
ATOM 2386 C CA . GLU A 1 292 ? -27.239 2.715 -9.197 1.00 89.81 292 GLU A CA 1
ATOM 2387 C C . GLU A 1 292 ? -26.337 3.529 -8.254 1.00 89.81 292 GLU A C 1
ATOM 2389 O O . GLU A 1 292 ? -25.279 3.992 -8.662 1.00 89.81 292 GLU A O 1
ATOM 2394 N N . ASP A 1 293 ? -26.668 3.595 -6.961 1.00 85.81 293 ASP A N 1
ATOM 2395 C CA . ASP A 1 293 ? -25.843 4.232 -5.925 1.00 85.81 293 ASP A CA 1
ATOM 2396 C C . ASP A 1 293 ? -24.474 3.557 -5.761 1.00 85.81 293 ASP A C 1
ATOM 2398 O O . ASP A 1 293 ? -23.477 4.211 -5.457 1.00 85.81 293 ASP A O 1
ATOM 2402 N N . VAL A 1 294 ? -24.402 2.245 -5.987 1.00 86.88 294 VAL A N 1
ATOM 2403 C CA . VAL A 1 294 ? -23.142 1.501 -5.985 1.00 86.88 294 VAL A CA 1
ATOM 2404 C C . VAL A 1 294 ? -22.394 1.713 -7.309 1.00 86.88 294 VAL A C 1
ATOM 2406 O O . VAL A 1 294 ? -21.166 1.806 -7.298 1.00 86.88 294 VAL A O 1
ATOM 2409 N N . ARG A 1 295 ? -23.103 1.835 -8.441 1.00 89.06 295 ARG A N 1
ATOM 2410 C CA . ARG A 1 295 ? -22.494 2.135 -9.750 1.00 89.06 295 ARG A CA 1
ATOM 2411 C C . ARG A 1 295 ? -21.886 3.526 -9.820 1.00 89.06 295 ARG A C 1
ATOM 2413 O O . ARG A 1 295 ? -20.753 3.636 -10.262 1.00 89.06 295 ARG A O 1
ATOM 2420 N N . GLU A 1 296 ? -22.581 4.558 -9.346 1.00 87.00 296 GLU A N 1
ATOM 2421 C CA . GLU A 1 296 ? -22.087 5.947 -9.331 1.00 87.00 296 GLU A CA 1
ATOM 2422 C C . GLU A 1 296 ? -20.773 6.087 -8.551 1.00 87.00 296 GLU A C 1
ATOM 2424 O O . GLU A 1 296 ? -19.925 6.933 -8.835 1.00 87.00 296 GLU A O 1
ATOM 2429 N N . VAL A 1 297 ? -20.597 5.224 -7.555 1.00 84.81 297 VAL A N 1
ATOM 2430 C CA . VAL A 1 297 ? -19.410 5.147 -6.712 1.00 84.81 297 VAL A CA 1
ATOM 2431 C C . VAL A 1 297 ? -18.243 4.435 -7.410 1.00 84.81 297 VAL A C 1
ATOM 2433 O O . VAL A 1 297 ? -17.077 4.652 -7.060 1.00 84.81 297 VAL A O 1
ATOM 2436 N N . PHE A 1 298 ? -18.528 3.583 -8.394 1.00 83.75 298 PHE A N 1
ATOM 2437 C CA . PHE A 1 298 ? -17.520 2.937 -9.220 1.00 83.75 298 PHE A CA 1
ATOM 2438 C C . PHE A 1 298 ? -17.164 3.820 -10.423 1.00 83.75 298 PHE A C 1
ATOM 2440 O O . PHE A 1 298 ? -17.973 4.089 -11.297 1.00 83.75 298 PHE A O 1
ATOM 2447 N N . PHE A 1 299 ? -15.896 4.217 -10.534 1.00 83.19 299 PHE A N 1
ATOM 2448 C CA . PHE A 1 299 ? -15.385 5.010 -11.667 1.00 83.19 299 PHE A CA 1
ATOM 2449 C C . PHE A 1 299 ? -15.143 4.187 -12.942 1.00 83.19 299 PHE A C 1
ATOM 2451 O O . PHE A 1 299 ? -14.264 4.514 -13.739 1.00 83.19 299 PHE A O 1
ATOM 2458 N N . PHE A 1 300 ? -15.839 3.068 -13.108 1.00 87.06 300 PHE A N 1
ATOM 2459 C CA . PHE A 1 300 ? -15.649 2.173 -14.238 1.00 87.06 300 PHE A CA 1
ATOM 2460 C C . PHE A 1 300 ? -16.991 1.723 -14.790 1.00 87.06 300 PHE A C 1
ATOM 2462 O O . PHE A 1 300 ? -17.948 1.500 -14.054 1.00 87.06 300 PHE A O 1
ATOM 2469 N N . GLU A 1 301 ? -17.032 1.568 -16.107 1.00 89.38 301 GLU A N 1
ATOM 2470 C CA . GLU A 1 301 ? -18.204 1.064 -16.805 1.00 89.38 301 GLU A CA 1
ATOM 2471 C C . GLU A 1 301 ? -18.368 -0.436 -16.529 1.00 89.38 301 GLU A C 1
ATOM 2473 O O . GLU A 1 301 ? -17.405 -1.207 -16.592 1.00 89.38 301 GLU A O 1
ATOM 2478 N N . ILE A 1 302 ? -19.599 -0.837 -16.218 1.00 90.94 302 ILE A N 1
ATOM 2479 C CA . ILE A 1 302 ? -20.027 -2.233 -16.145 1.00 90.94 302 ILE A CA 1
ATOM 2480 C C . ILE A 1 302 ? -21.059 -2.426 -17.272 1.00 90.94 302 ILE A C 1
ATOM 2482 O O . ILE A 1 302 ? -21.994 -1.625 -17.341 1.00 90.94 302 ILE A O 1
ATOM 2486 N N . PRO A 1 303 ? -20.915 -3.432 -18.156 1.00 92.38 303 PRO A N 1
ATOM 2487 C CA . PRO A 1 303 ? -19.913 -4.502 -18.136 1.00 92.38 303 PRO A CA 1
ATOM 2488 C C . PRO A 1 303 ? -18.480 -4.014 -18.414 1.00 92.38 303 PRO A C 1
ATOM 2490 O O . PRO A 1 303 ? -18.247 -3.033 -19.117 1.00 92.38 303 PRO A O 1
ATOM 2493 N N . ILE A 1 304 ? -17.503 -4.719 -17.841 1.00 93.00 304 ILE A N 1
ATOM 2494 C CA . ILE A 1 304 ? -16.076 -4.397 -17.893 1.00 93.00 304 ILE A CA 1
ATOM 2495 C C . ILE A 1 304 ? -15.587 -4.551 -19.334 1.00 93.00 304 ILE A C 1
ATOM 2497 O O . ILE A 1 304 ? -15.515 -5.660 -19.868 1.00 93.00 304 ILE A O 1
ATOM 2501 N N . LYS A 1 305 ? -15.212 -3.428 -19.948 1.00 89.31 305 LYS A N 1
ATOM 2502 C CA . LYS A 1 305 ? -14.592 -3.390 -21.281 1.00 89.31 305 LYS A CA 1
ATOM 2503 C C . LYS A 1 305 ? -13.084 -3.613 -21.204 1.00 89.31 305 LYS A C 1
ATOM 2505 O O . LYS A 1 305 ? -12.530 -4.472 -21.879 1.00 89.31 305 LYS A O 1
ATOM 2510 N N . ASN A 1 306 ? -12.411 -2.868 -20.325 1.00 85.19 306 ASN A N 1
ATOM 2511 C CA . ASN A 1 306 ? -10.955 -2.871 -20.235 1.00 85.19 306 ASN A CA 1
ATOM 2512 C C . ASN A 1 306 ? -10.450 -3.787 -19.103 1.00 85.19 306 ASN A C 1
ATOM 2514 O O . ASN A 1 306 ? -10.571 -3.480 -17.913 1.00 85.19 306 ASN A O 1
ATOM 2518 N N . ARG A 1 307 ? -9.808 -4.899 -19.485 1.00 86.44 307 ARG A N 1
ATOM 2519 C CA . ARG A 1 307 ? -9.218 -5.871 -18.548 1.00 86.44 307 ARG A CA 1
ATOM 2520 C C . ARG A 1 307 ? -7.974 -5.355 -17.816 1.00 86.44 307 ARG A C 1
ATOM 2522 O O . ARG A 1 307 ? -7.631 -5.906 -16.773 1.00 86.44 307 ARG A O 1
ATOM 2529 N N . ALA A 1 308 ? -7.312 -4.298 -18.293 1.00 85.19 308 ALA A N 1
ATOM 2530 C CA . ALA A 1 308 ? -6.154 -3.711 -17.613 1.00 85.19 308 ALA A CA 1
ATOM 2531 C C . ALA A 1 308 ? -6.519 -3.177 -16.217 1.00 85.19 308 ALA A C 1
ATOM 2533 O O . ALA A 1 308 ? -5.740 -3.311 -15.275 1.00 85.19 308 ALA A O 1
ATOM 2534 N N . ASN A 1 309 ? -7.745 -2.668 -16.060 1.00 85.44 309 ASN A N 1
ATO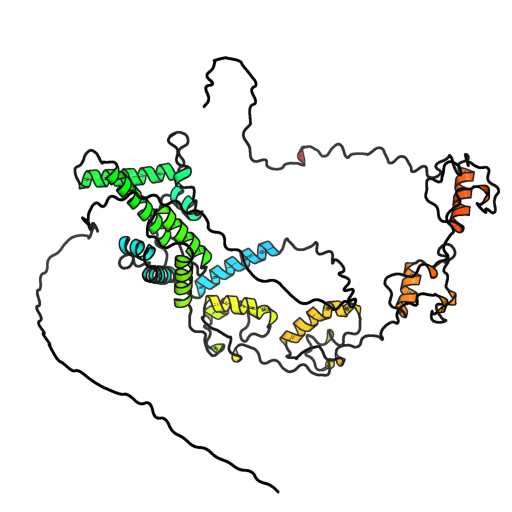M 2535 C CA . ASN A 1 309 ? -8.258 -2.150 -14.790 1.00 85.44 309 ASN A CA 1
ATOM 2536 C C . ASN A 1 309 ? -8.932 -3.223 -13.923 1.00 85.44 309 ASN A C 1
ATOM 2538 O O . ASN A 1 309 ? -9.397 -2.918 -12.824 1.00 85.44 309 ASN A O 1
ATOM 2542 N N . LEU A 1 310 ? -8.960 -4.486 -14.368 1.00 90.12 310 LEU A N 1
ATOM 2543 C CA . LEU A 1 310 ? -9.686 -5.569 -13.701 1.00 90.12 310 LEU A CA 1
ATOM 2544 C C . LEU A 1 310 ? -9.283 -5.723 -12.232 1.00 90.12 310 LEU A C 1
ATOM 2546 O O . LEU A 1 310 ? -10.134 -5.940 -11.377 1.00 90.12 310 LEU A O 1
ATOM 2550 N N . ARG A 1 311 ? -7.995 -5.570 -11.908 1.00 91.25 311 ARG A N 1
ATOM 2551 C CA . ARG A 1 311 ? -7.517 -5.673 -10.522 1.00 91.25 311 ARG A CA 1
ATOM 2552 C C . ARG A 1 311 ? -8.131 -4.599 -9.621 1.00 91.25 311 ARG A C 1
ATOM 2554 O O . ARG A 1 311 ? -8.564 -4.920 -8.515 1.00 91.25 311 ARG A O 1
ATOM 2561 N N . SER A 1 312 ? -8.167 -3.355 -10.089 1.00 89.44 312 SER A N 1
ATOM 2562 C CA . SER A 1 312 ? -8.733 -2.219 -9.353 1.00 89.44 312 SER A CA 1
ATOM 2563 C C . SER A 1 312 ? -10.250 -2.354 -9.226 1.00 89.44 312 SER A C 1
ATOM 2565 O O . SER A 1 312 ? -10.792 -2.187 -8.136 1.00 89.44 312 SER A O 1
ATOM 2567 N N . ILE A 1 313 ? -10.912 -2.775 -10.308 1.00 90.62 313 ILE A N 1
ATOM 2568 C CA . ILE A 1 313 ? -12.349 -3.074 -10.344 1.00 90.62 313 ILE A CA 1
ATOM 2569 C C . ILE A 1 313 ? -12.703 -4.159 -9.323 1.00 90.62 313 ILE A C 1
ATOM 2571 O O . ILE A 1 313 ? -13.562 -3.961 -8.467 1.00 90.62 313 ILE A O 1
ATOM 2575 N N . LEU A 1 314 ? -11.983 -5.282 -9.338 1.00 92.56 314 LEU A N 1
ATOM 2576 C CA . LEU A 1 314 ? -12.166 -6.378 -8.387 1.00 92.56 314 LEU A CA 1
ATOM 2577 C C . LEU A 1 314 ? -11.940 -5.932 -6.942 1.00 92.56 314 LEU A C 1
ATOM 2579 O O . LEU A 1 314 ? -12.675 -6.348 -6.048 1.00 92.56 314 LEU A O 1
ATOM 2583 N N . ALA A 1 315 ? -10.922 -5.107 -6.694 1.00 90.81 315 ALA A N 1
ATOM 2584 C CA . ALA A 1 315 ? -10.649 -4.576 -5.364 1.00 90.81 315 ALA A CA 1
ATOM 2585 C C . ALA A 1 315 ? -11.779 -3.661 -4.871 1.00 90.81 315 ALA A C 1
ATOM 2587 O O . ALA A 1 315 ? -12.118 -3.708 -3.690 1.00 90.81 315 ALA A O 1
ATOM 2588 N N . ALA A 1 316 ? -12.378 -2.864 -5.758 1.00 90.62 316 ALA A N 1
ATOM 2589 C CA . ALA A 1 316 ? -13.521 -2.016 -5.443 1.00 90.62 316 ALA A CA 1
ATOM 2590 C C . ALA A 1 316 ? -14.790 -2.850 -5.188 1.00 90.62 316 ALA A C 1
ATOM 2592 O O . ALA A 1 316 ? -15.413 -2.704 -4.137 1.00 90.62 316 ALA A O 1
ATOM 2593 N N . LEU A 1 317 ? -15.116 -3.800 -6.072 1.00 92.38 317 LEU A N 1
ATOM 2594 C CA . LEU A 1 317 ? -16.276 -4.685 -5.917 1.00 92.38 317 LEU A CA 1
ATOM 2595 C C . LEU A 1 317 ? -16.197 -5.507 -4.625 1.00 92.38 317 LEU A C 1
ATOM 2597 O O . LEU A 1 317 ? -17.183 -5.593 -3.898 1.00 92.38 317 LEU A O 1
ATOM 2601 N N . ARG A 1 318 ? -15.016 -6.028 -4.265 1.00 92.69 318 ARG A N 1
ATOM 2602 C CA . ARG A 1 318 ? -14.802 -6.795 -3.019 1.00 92.69 318 ARG A CA 1
ATOM 2603 C C . ARG A 1 318 ? -14.960 -5.979 -1.732 1.00 92.69 318 ARG A C 1
ATOM 2605 O O . ARG A 1 318 ? -15.024 -6.558 -0.651 1.00 92.69 318 ARG A O 1
ATOM 2612 N N . LYS A 1 319 ? -15.031 -4.644 -1.806 1.00 90.19 319 LYS A N 1
ATOM 2613 C CA . LYS A 1 319 ? -15.377 -3.801 -0.643 1.00 90.19 319 LYS A CA 1
ATOM 2614 C C . LYS A 1 319 ? -16.877 -3.807 -0.354 1.00 90.19 319 LYS A C 1
ATOM 2616 O O . LYS A 1 319 ? -17.282 -3.480 0.768 1.00 90.19 319 LYS A O 1
ATOM 2621 N N . VAL A 1 320 ? -17.697 -4.154 -1.342 1.00 91.62 320 VAL A N 1
ATOM 2622 C CA . VAL A 1 320 ? -19.163 -4.139 -1.259 1.00 91.62 320 VAL A CA 1
ATOM 2623 C C . VAL A 1 320 ? -19.726 -5.557 -1.242 1.00 91.62 320 VAL A C 1
ATOM 2625 O O . VAL A 1 320 ? -20.577 -5.851 -0.402 1.00 91.62 320 VAL A O 1
ATOM 2628 N N . TYR A 1 321 ? -19.192 -6.428 -2.096 1.00 94.44 321 TYR A N 1
ATOM 2629 C CA . TYR A 1 321 ? -19.730 -7.750 -2.378 1.00 94.44 321 TYR A CA 1
ATOM 2630 C C . TYR A 1 321 ? -18.770 -8.890 -2.039 1.00 94.44 321 TYR A C 1
ATOM 2632 O O . TYR A 1 321 ? -17.547 -8.738 -2.099 1.00 94.44 321 TYR A O 1
ATOM 2640 N N . THR A 1 322 ? -19.342 -10.062 -1.778 1.00 94.81 322 THR A N 1
ATOM 2641 C CA . THR A 1 322 ? -18.625 -11.330 -1.625 1.00 94.81 322 THR A CA 1
ATOM 2642 C C . THR A 1 322 ? -18.803 -12.181 -2.875 1.00 94.81 322 THR A C 1
ATOM 2644 O O . THR A 1 322 ? -19.925 -12.529 -3.236 1.00 94.81 322 THR A O 1
ATOM 2647 N N . PHE A 1 323 ? -17.696 -12.548 -3.522 1.00 95.31 323 PHE A N 1
ATOM 2648 C CA . PHE A 1 323 ? -17.675 -13.467 -4.662 1.00 95.31 323 PHE A CA 1
ATOM 2649 C C . PHE A 1 323 ? -16.296 -14.114 -4.822 1.00 95.31 323 PHE A C 1
ATOM 2651 O O . PHE A 1 323 ? -15.267 -13.514 -4.492 1.00 95.31 323 PHE A O 1
ATOM 2658 N N . ALA A 1 324 ? -16.276 -15.339 -5.349 1.00 94.75 324 ALA A N 1
ATOM 2659 C CA . ALA A 1 324 ? -15.040 -16.049 -5.672 1.00 94.75 324 ALA A CA 1
ATOM 2660 C C . ALA A 1 324 ? -14.487 -15.623 -7.042 1.00 94.75 324 ALA A C 1
ATOM 2662 O O . ALA A 1 324 ? -13.301 -15.306 -7.165 1.00 94.75 324 ALA A O 1
ATOM 2663 N N . GLN A 1 325 ? -15.358 -15.577 -8.053 1.00 94.56 325 GLN A N 1
ATOM 2664 C CA . GLN A 1 325 ? -15.053 -15.234 -9.443 1.00 94.56 325 GLN A CA 1
ATOM 2665 C C . GLN A 1 325 ? -16.138 -14.298 -9.990 1.00 94.56 325 GLN A C 1
ATOM 2667 O O . GLN A 1 325 ? -17.261 -14.312 -9.489 1.00 94.56 325 GLN A O 1
ATOM 2672 N N . LEU A 1 326 ? -15.783 -13.459 -10.967 1.00 94.56 326 LEU A N 1
ATOM 2673 C CA . LEU A 1 326 ? -16.763 -12.651 -11.693 1.00 94.56 326 LEU A CA 1
ATOM 2674 C C . LEU A 1 326 ? -17.443 -13.532 -12.751 1.00 94.56 326 LEU A C 1
ATOM 2676 O O . LEU A 1 326 ? -16.714 -14.205 -13.480 1.00 94.56 326 LEU A O 1
ATOM 2680 N N . PRO A 1 327 ? -18.782 -13.525 -12.857 1.00 94.31 327 PRO A N 1
ATOM 2681 C CA . PRO A 1 327 ? -19.493 -14.134 -13.975 1.00 94.31 327 PRO A CA 1
ATOM 2682 C C . PRO A 1 327 ? -19.067 -13.515 -15.310 1.00 94.31 327 PRO A C 1
ATOM 2684 O O . PRO A 1 327 ? -18.765 -12.320 -15.372 1.00 94.31 327 PRO A O 1
ATOM 2687 N N . ASP A 1 328 ? -19.093 -14.310 -16.380 1.00 91.75 328 ASP A N 1
ATOM 2688 C CA . ASP A 1 328 ? -18.693 -13.858 -17.719 1.00 91.75 328 ASP A CA 1
ATOM 2689 C C . ASP A 1 328 ? -19.580 -12.715 -18.247 1.00 91.75 328 ASP A C 1
ATOM 2691 O O . ASP A 1 328 ? -19.093 -11.859 -18.980 1.00 91.75 328 ASP A O 1
ATOM 2695 N N . GLU A 1 329 ? -20.833 -12.624 -17.782 1.00 94.00 329 GLU A N 1
ATOM 2696 C CA . GLU A 1 329 ? -21.776 -11.533 -18.094 1.00 94.00 329 GLU A CA 1
ATOM 2697 C C . GLU A 1 329 ? -21.266 -10.145 -17.666 1.00 94.00 329 GLU A C 1
ATOM 2699 O O . GLU A 1 329 ? -21.678 -9.123 -18.212 1.00 94.00 329 GLU A O 1
ATOM 2704 N N . TYR A 1 330 ? -20.325 -10.082 -16.717 1.00 94.81 330 TYR A N 1
ATOM 2705 C CA . TYR A 1 330 ? -19.696 -8.827 -16.303 1.00 94.81 330 TYR A CA 1
ATOM 2706 C C . TYR A 1 330 ? -18.607 -8.351 -17.254 1.00 94.81 330 TYR A C 1
ATOM 2708 O O . TYR A 1 330 ? -18.047 -7.277 -17.031 1.00 94.81 330 TYR A O 1
ATOM 2716 N N . PHE A 1 331 ? -18.279 -9.119 -18.286 1.00 93.88 331 PHE A N 1
ATOM 2717 C CA . PHE A 1 331 ? -17.319 -8.733 -19.304 1.00 93.88 331 PHE A CA 1
ATOM 2718 C C . PHE A 1 331 ? -18.057 -8.426 -20.595 1.00 93.88 331 PHE A C 1
ATOM 2720 O O . PHE A 1 331 ? -18.952 -9.150 -21.014 1.00 93.88 331 PHE A O 1
ATOM 2727 N N . THR A 1 332 ? -17.657 -7.342 -21.255 1.00 93.75 332 THR A N 1
ATOM 2728 C CA . THR A 1 332 ? -18.160 -7.090 -22.606 1.00 93.75 332 THR A CA 1
ATOM 2729 C C . THR A 1 332 ? -17.640 -8.199 -23.518 1.00 93.75 332 THR A C 1
ATOM 2731 O O . THR A 1 332 ? -16.433 -8.457 -23.543 1.00 93.75 332 THR A O 1
ATOM 2734 N N . GLU A 1 333 ? -18.529 -8.864 -24.256 1.00 93.94 333 GLU A N 1
ATOM 2735 C CA . GLU A 1 333 ? -18.116 -9.828 -25.273 1.00 93.94 333 GLU A CA 1
ATOM 2736 C C . GLU A 1 333 ? -17.294 -9.106 -26.345 1.00 93.94 333 GLU A C 1
ATOM 2738 O O . GLU A 1 333 ? -17.795 -8.251 -27.074 1.00 93.94 333 GLU A O 1
ATOM 2743 N N . LEU A 1 334 ? -16.001 -9.429 -26.407 1.00 93.50 334 LEU A N 1
ATOM 2744 C CA . LEU A 1 334 ? -15.095 -8.860 -27.397 1.00 93.50 334 LEU A CA 1
ATOM 2745 C C . LEU A 1 334 ? -15.120 -9.694 -28.678 1.00 93.50 334 LEU A C 1
ATOM 2747 O O . LEU A 1 334 ? -15.105 -10.933 -28.643 1.00 93.50 334 LEU A O 1
ATOM 2751 N N . GLU A 1 335 ? -15.100 -9.000 -29.811 1.00 95.38 335 GLU A N 1
ATOM 2752 C CA . GLU A 1 335 ? -14.972 -9.608 -31.134 1.00 95.38 335 GLU A CA 1
ATOM 2753 C C . GLU A 1 335 ? -13.586 -10.271 -31.276 1.00 95.38 335 GLU A C 1
ATOM 2755 O O . GLU A 1 335 ? -12.611 -9.799 -30.683 1.00 95.38 335 GLU A O 1
ATOM 2760 N N . PRO A 1 336 ? -13.450 -11.383 -32.021 1.00 96.81 336 PRO A N 1
ATOM 2761 C CA . PRO A 1 336 ? -12.132 -11.925 -32.337 1.00 96.81 336 PRO A CA 1
ATOM 2762 C C . PRO A 1 336 ? -11.321 -10.906 -33.147 1.00 96.81 336 PRO A C 1
ATOM 2764 O O . PRO A 1 336 ? -11.873 -10.202 -33.992 1.00 96.81 336 PRO A O 1
ATOM 2767 N N . LEU A 1 337 ? -10.015 -10.825 -32.894 1.00 97.56 337 LEU A N 1
ATOM 2768 C CA . LEU A 1 337 ? -9.121 -9.956 -33.658 1.00 97.56 337 LEU A CA 1
ATOM 2769 C C . LEU A 1 337 ? -9.136 -10.364 -35.147 1.00 97.56 337 LEU A C 1
ATOM 2771 O O . LEU A 1 337 ? -8.836 -11.523 -35.438 1.00 97.56 337 LEU A O 1
ATOM 2775 N N . PRO A 1 338 ? -9.467 -9.453 -36.083 1.00 97.75 338 PRO A N 1
ATOM 2776 C CA . PRO A 1 338 ? -9.425 -9.750 -37.512 1.00 97.75 338 PRO A CA 1
ATOM 2777 C C . PRO A 1 338 ? -8.015 -10.145 -37.971 1.00 97.75 338 PRO A C 1
ATOM 2779 O O . PRO A 1 338 ? -7.031 -9.593 -37.493 1.00 97.75 338 PRO A O 1
ATOM 2782 N N . ASP A 1 339 ? -7.890 -11.036 -38.956 1.00 96.62 339 ASP A N 1
ATOM 2783 C CA . ASP A 1 339 ? -6.572 -11.375 -39.522 1.00 96.62 339 ASP A CA 1
ATOM 2784 C C . ASP A 1 339 ? -5.953 -10.200 -40.288 1.00 96.62 339 ASP A C 1
ATOM 2786 O O . ASP A 1 339 ? -4.734 -10.085 -40.413 1.00 96.62 339 ASP A O 1
ATOM 2790 N N . ASN A 1 340 ? -6.789 -9.319 -40.831 1.00 96.94 340 ASN A N 1
ATOM 2791 C CA . ASN A 1 340 ? -6.367 -8.182 -41.625 1.00 96.94 340 ASN A CA 1
ATOM 2792 C C . ASN A 1 340 ? -6.386 -6.897 -40.773 1.00 96.94 340 ASN A C 1
ATOM 2794 O O . ASN A 1 340 ? -7.460 -6.466 -40.344 1.00 96.94 340 ASN A O 1
ATOM 2798 N N . PRO A 1 341 ? -5.238 -6.216 -40.579 1.00 96.94 341 PRO A N 1
ATOM 2799 C CA . PRO A 1 341 ? -5.167 -5.013 -39.749 1.00 96.94 341 PRO A CA 1
ATOM 2800 C C . PRO A 1 341 ? -6.007 -3.848 -40.286 1.00 96.94 341 PRO A C 1
ATOM 2802 O O . PRO A 1 341 ? -6.264 -2.904 -39.552 1.00 96.94 341 PRO A O 1
ATOM 2805 N N . TRP A 1 342 ? -6.454 -3.878 -41.544 1.00 96.38 342 TRP A N 1
ATOM 2806 C CA . TRP A 1 342 ? -7.318 -2.831 -42.098 1.00 96.38 342 TRP A CA 1
ATOM 2807 C C . TRP A 1 342 ? -8.788 -2.965 -41.690 1.00 96.38 342 TRP A C 1
ATOM 2809 O O . TRP A 1 342 ? -9.530 -1.985 -41.820 1.00 96.38 342 TRP A O 1
ATOM 2819 N N . ASP A 1 343 ? -9.183 -4.134 -41.187 1.00 97.44 343 ASP A N 1
ATOM 2820 C CA . ASP A 1 343 ? -10.553 -4.440 -40.767 1.00 97.44 343 ASP A CA 1
ATOM 2821 C C . ASP A 1 343 ? -10.791 -4.103 -39.286 1.00 97.44 343 ASP A C 1
ATOM 2823 O O . ASP A 1 343 ? -11.906 -4.236 -38.787 1.00 97.44 343 ASP A O 1
ATOM 2827 N N . ILE A 1 344 ? -9.763 -3.609 -38.583 1.00 97.19 344 ILE A N 1
ATOM 2828 C CA . ILE A 1 344 ? -9.905 -3.132 -37.207 1.00 97.19 344 ILE A CA 1
ATOM 2829 C C . ILE A 1 344 ? -10.664 -1.801 -37.131 1.00 97.19 344 ILE A C 1
ATOM 2831 O O . ILE A 1 344 ? -10.818 -1.048 -38.099 1.00 97.19 344 ILE A O 1
ATOM 2835 N N . ARG A 1 345 ? -11.114 -1.497 -35.914 1.00 97.00 345 ARG A N 1
ATOM 2836 C CA . ARG A 1 345 ? -11.893 -0.307 -35.560 1.00 97.00 345 ARG A CA 1
ATOM 2837 C C . ARG A 1 345 ? -11.102 0.966 -35.856 1.00 97.00 345 ARG A C 1
ATOM 2839 O O . ARG A 1 345 ? -9.885 0.997 -35.678 1.00 97.00 345 ARG A O 1
ATOM 2846 N N . LYS A 1 346 ? -11.797 2.016 -36.306 1.00 96.75 346 LYS A N 1
ATOM 2847 C CA . LYS A 1 346 ? -11.181 3.258 -36.812 1.00 96.75 346 LYS A CA 1
ATOM 2848 C C . LYS A 1 346 ? -10.249 3.911 -35.789 1.00 96.75 346 LYS A C 1
ATOM 2850 O O . LYS A 1 346 ? -9.238 4.471 -36.181 1.00 96.75 346 LYS A O 1
ATOM 2855 N N . GLU A 1 347 ? -10.560 3.783 -34.504 1.00 96.50 347 GLU A N 1
ATOM 2856 C CA . GLU A 1 347 ? -9.821 4.354 -33.376 1.00 96.50 347 GLU A CA 1
ATOM 2857 C C . GLU A 1 347 ? -8.406 3.774 -33.233 1.00 96.50 347 GLU A C 1
ATOM 2859 O O . GLU A 1 347 ? -7.488 4.481 -32.827 1.00 96.50 347 GLU A O 1
ATOM 2864 N N . VAL A 1 348 ? -8.223 2.497 -33.581 1.00 96.50 348 VAL A N 1
ATOM 2865 C CA . VAL A 1 348 ? -6.932 1.787 -33.495 1.00 96.50 348 VAL A CA 1
ATOM 2866 C C . VAL A 1 348 ? -6.333 1.482 -34.870 1.00 96.50 348 VAL A C 1
ATOM 2868 O O . VAL A 1 348 ? -5.218 0.970 -34.956 1.00 96.50 348 VAL A O 1
ATOM 2871 N N . LYS A 1 349 ? -7.053 1.818 -35.948 1.00 96.69 349 LYS A N 1
ATOM 2872 C CA . LYS A 1 349 ? -6.664 1.549 -37.337 1.00 96.69 349 LYS A CA 1
ATOM 2873 C C . LYS A 1 349 ? -5.344 2.206 -37.718 1.00 96.69 349 LYS A C 1
ATOM 2875 O O . LYS A 1 349 ? -4.520 1.570 -38.360 1.00 96.69 349 LYS A O 1
ATOM 2880 N N . ASP A 1 350 ? -5.102 3.426 -37.250 1.00 96.94 350 ASP A N 1
ATOM 2881 C CA . ASP A 1 350 ? -3.889 4.184 -37.580 1.00 96.94 350 ASP A CA 1
ATOM 2882 C C . ASP A 1 350 ? -2.619 3.655 -36.883 1.00 96.94 350 ASP A C 1
ATOM 2884 O O . ASP A 1 350 ? -1.510 4.103 -37.174 1.00 96.94 350 ASP A O 1
ATOM 2888 N N . LEU A 1 351 ? -2.759 2.692 -35.966 1.00 97.12 351 LEU A N 1
ATOM 2889 C CA . LEU A 1 351 ? -1.637 2.065 -35.261 1.00 97.12 351 LEU A CA 1
ATOM 2890 C C . LEU A 1 351 ? -1.057 0.865 -36.024 1.00 97.12 351 LEU A C 1
ATOM 2892 O O . LEU A 1 351 ? 0.037 0.405 -35.688 1.00 97.12 351 LEU A O 1
ATOM 2896 N N . PHE A 1 352 ? -1.780 0.349 -37.028 1.00 97.19 352 PHE A N 1
ATOM 2897 C CA . PHE A 1 352 ? -1.440 -0.880 -37.740 1.00 97.19 352 PHE A CA 1
ATOM 2898 C C . PHE A 1 352 ? -1.574 -0.739 -39.271 1.00 97.19 352 PHE A C 1
ATOM 2900 O O . PHE A 1 352 ? -2.411 0.014 -39.757 1.00 97.19 352 PHE A O 1
ATOM 2907 N N . PRO A 1 353 ? -0.779 -1.486 -40.061 1.00 98.00 353 PRO A N 1
ATOM 2908 C CA . PRO A 1 353 ? 0.315 -2.349 -39.620 1.00 98.00 353 PRO A CA 1
ATOM 2909 C C . PRO A 1 353 ? 1.529 -1.536 -39.145 1.00 98.00 353 PRO A C 1
ATOM 2911 O O . PRO A 1 353 ? 1.774 -0.425 -39.605 1.00 98.00 353 PRO A O 1
ATOM 2914 N N . ILE A 1 354 ? 2.330 -2.107 -38.248 1.00 97.75 354 ILE A N 1
ATOM 2915 C CA . ILE A 1 354 ? 3.552 -1.464 -37.757 1.00 97.75 354 ILE A CA 1
ATOM 2916 C C . ILE A 1 354 ? 4.613 -1.543 -38.851 1.00 97.75 354 ILE A C 1
ATOM 2918 O O . ILE A 1 354 ? 5.120 -2.624 -39.165 1.00 97.75 354 ILE A O 1
ATOM 2922 N N . ILE A 1 355 ? 4.934 -0.391 -39.438 1.00 96.75 355 ILE A N 1
ATOM 2923 C CA . ILE A 1 355 ? 5.898 -0.277 -40.539 1.00 96.75 355 ILE A CA 1
ATOM 2924 C C . ILE A 1 355 ? 7.311 -0.072 -39.982 1.00 96.75 355 ILE A C 1
ATOM 2926 O O . ILE A 1 355 ? 8.263 -0.744 -40.383 1.00 96.75 355 ILE A O 1
ATOM 2930 N N . ASP A 1 356 ? 7.463 0.822 -39.006 1.00 94.19 356 ASP A N 1
ATOM 2931 C CA . ASP A 1 356 ? 8.771 1.206 -38.493 1.00 94.19 356 ASP A CA 1
ATOM 2932 C C . ASP A 1 356 ? 9.228 0.348 -37.312 1.00 94.19 356 ASP A C 1
ATOM 2934 O O . ASP A 1 356 ? 8.567 0.213 -36.283 1.00 94.19 356 ASP A O 1
ATOM 2938 N N . ARG A 1 357 ? 10.473 -0.139 -37.386 1.00 89.44 357 ARG A N 1
ATOM 2939 C CA . ARG A 1 357 ? 11.106 -0.891 -36.283 1.00 89.44 357 ARG A CA 1
ATOM 2940 C C . ARG A 1 357 ? 11.213 -0.094 -34.983 1.00 89.44 357 ARG A C 1
ATOM 2942 O O . ARG A 1 357 ? 11.371 -0.686 -33.920 1.00 89.44 357 ARG A O 1
ATOM 2949 N N . LYS A 1 358 ? 11.188 1.240 -35.053 1.00 91.38 358 LYS A N 1
ATOM 2950 C CA . LYS A 1 358 ? 11.223 2.107 -33.865 1.00 91.38 358 LYS A CA 1
ATOM 2951 C C . LYS A 1 358 ? 9.926 1.998 -33.060 1.00 91.38 358 LYS A C 1
ATOM 2953 O O . LYS A 1 358 ? 9.987 2.006 -31.831 1.00 91.38 358 LYS A O 1
ATOM 2958 N N . ASP A 1 359 ? 8.796 1.823 -33.739 1.00 95.88 359 ASP A N 1
ATOM 2959 C CA . ASP A 1 359 ? 7.480 1.698 -33.112 1.00 95.88 359 ASP A CA 1
ATOM 2960 C C . ASP A 1 359 ? 7.241 0.317 -32.501 1.00 95.88 359 ASP A C 1
ATOM 2962 O O . ASP A 1 359 ? 6.332 0.158 -31.690 1.00 95.88 359 ASP A O 1
ATOM 2966 N N . LEU A 1 360 ? 8.136 -0.652 -32.734 1.00 94.44 360 LEU A N 1
ATOM 2967 C CA . LEU A 1 360 ? 8.130 -1.916 -31.991 1.00 94.44 360 LEU A CA 1
ATOM 2968 C C . LEU A 1 360 ? 8.215 -1.714 -30.472 1.00 94.44 360 LEU A C 1
ATOM 2970 O O . LEU A 1 360 ? 7.674 -2.507 -29.709 1.00 94.44 360 LEU A O 1
ATOM 2974 N N . ARG A 1 361 ? 8.835 -0.615 -30.020 1.00 95.00 361 ARG A N 1
ATOM 2975 C CA . ARG A 1 361 ? 8.875 -0.243 -28.596 1.00 95.00 361 ARG A CA 1
ATOM 2976 C C . ARG A 1 361 ? 7.503 0.150 -28.041 1.00 95.00 361 ARG A C 1
ATOM 2978 O O . ARG A 1 361 ? 7.300 0.074 -26.836 1.00 95.00 361 ARG A O 1
ATOM 2985 N N . LYS A 1 362 ? 6.577 0.573 -28.905 1.00 96.94 362 LYS A N 1
ATOM 2986 C CA . LYS A 1 362 ? 5.215 1.002 -28.559 1.00 96.94 362 LYS A CA 1
ATOM 2987 C C . LYS A 1 362 ? 4.180 -0.117 -28.708 1.00 96.94 362 LYS A C 1
ATOM 2989 O O . LYS A 1 362 ? 3.053 0.061 -28.258 1.00 96.94 362 LYS A O 1
ATOM 2994 N N . VAL A 1 363 ? 4.561 -1.276 -29.263 1.00 96.12 363 VAL A N 1
ATOM 2995 C CA . VAL A 1 363 ? 3.673 -2.439 -29.478 1.00 96.12 363 VAL A CA 1
ATOM 2996 C C . VAL A 1 363 ? 2.904 -2.811 -28.220 1.00 96.12 363 VAL A C 1
ATOM 2998 O O . VAL A 1 363 ? 1.733 -3.148 -28.312 1.00 96.12 363 VAL A O 1
ATOM 3001 N N . TYR A 1 364 ? 3.534 -2.739 -27.046 1.00 95.12 364 TYR A N 1
ATOM 3002 C CA . TYR A 1 364 ? 2.853 -3.042 -25.790 1.00 95.12 364 TYR A CA 1
ATOM 3003 C C . TYR A 1 364 ? 1.658 -2.108 -25.538 1.00 95.12 364 TYR A C 1
ATOM 3005 O O . TYR A 1 364 ? 0.567 -2.585 -25.239 1.00 95.12 364 TYR A O 1
ATOM 3013 N N . GLY A 1 365 ? 1.828 -0.798 -25.746 1.00 95.19 365 GLY A N 1
ATOM 3014 C CA . GLY A 1 365 ? 0.734 0.171 -25.642 1.00 95.19 365 GLY A CA 1
ATOM 3015 C C . GLY A 1 365 ? -0.337 -0.037 -26.716 1.00 95.19 365 GLY A C 1
ATOM 3016 O O . GLY A 1 365 ? -1.524 0.046 -26.423 1.00 95.19 365 GLY A O 1
ATOM 3017 N N . TYR A 1 366 ? 0.056 -0.394 -27.942 1.00 96.31 366 TYR A N 1
ATOM 3018 C CA . TYR A 1 366 ? -0.902 -0.704 -29.011 1.00 96.31 366 TYR A CA 1
ATOM 3019 C C . TYR A 1 366 ? -1.699 -1.984 -28.728 1.00 96.31 366 TYR A C 1
ATOM 3021 O O . TYR A 1 366 ? -2.905 -2.014 -28.953 1.00 96.31 366 TYR A O 1
ATOM 3029 N N . LYS A 1 367 ? -1.057 -3.020 -28.164 1.00 94.94 367 LYS A N 1
ATOM 3030 C CA . LYS A 1 367 ? -1.731 -4.230 -27.670 1.00 94.94 367 LYS A CA 1
ATOM 3031 C C . LYS A 1 367 ? -2.737 -3.879 -26.570 1.00 94.94 367 LYS A C 1
ATOM 3033 O O . LYS A 1 367 ? -3.844 -4.396 -26.595 1.00 94.94 367 LYS A O 1
ATOM 3038 N N . GLN A 1 368 ? -2.394 -2.987 -25.638 1.00 92.75 368 GLN A N 1
ATOM 3039 C CA . GLN A 1 368 ? -3.339 -2.551 -24.602 1.00 92.75 368 GLN A CA 1
ATOM 3040 C C . GLN A 1 368 ? -4.584 -1.880 -25.195 1.00 92.75 368 GLN A C 1
ATOM 3042 O O . GLN A 1 368 ? -5.683 -2.196 -24.761 1.00 92.75 368 GLN A O 1
ATOM 3047 N N . GLN A 1 369 ? -4.424 -1.029 -26.212 1.00 93.75 369 GLN A N 1
ATOM 3048 C CA . GLN A 1 369 ? -5.556 -0.385 -26.890 1.00 93.75 369 GLN A CA 1
ATOM 3049 C C . GLN A 1 369 ? -6.389 -1.377 -27.715 1.00 93.75 369 GLN A C 1
ATOM 3051 O O . GLN A 1 369 ? -7.612 -1.317 -27.699 1.00 93.75 369 GLN A O 1
ATOM 3056 N N . LEU A 1 370 ? -5.757 -2.343 -28.393 1.00 94.88 370 LEU A N 1
ATOM 3057 C CA . LEU A 1 370 ? -6.473 -3.422 -29.088 1.00 94.88 370 LEU A CA 1
ATOM 3058 C C . LEU A 1 370 ? -7.300 -4.289 -28.129 1.00 94.88 370 LEU A C 1
ATOM 3060 O O . LEU A 1 370 ? -8.410 -4.687 -28.479 1.00 94.88 370 LEU A O 1
ATOM 3064 N N . ALA A 1 371 ? -6.779 -4.560 -26.927 1.00 93.12 371 ALA A N 1
ATOM 3065 C CA . ALA A 1 371 ? -7.4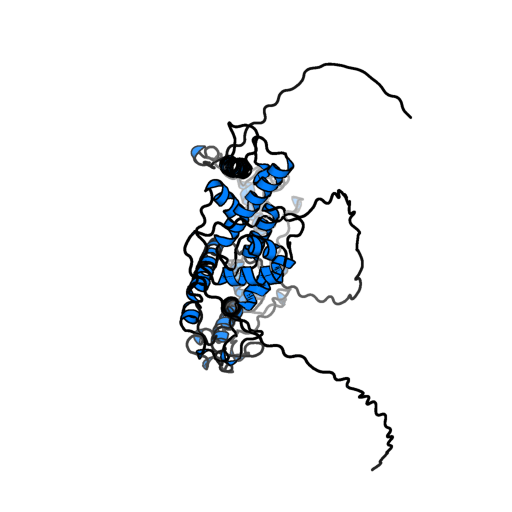33 -5.393 -25.914 1.00 93.12 371 ALA A CA 1
ATOM 3066 C C . ALA A 1 371 ? -8.737 -4.791 -25.367 1.00 93.12 371 ALA A C 1
ATOM 3068 O O . ALA A 1 371 ? -9.488 -5.492 -24.693 1.00 93.12 371 ALA A O 1
ATOM 3069 N N . GLU A 1 372 ? -9.010 -3.512 -25.639 1.00 92.50 372 GLU A N 1
ATOM 3070 C CA . GLU A 1 372 ? -10.280 -2.868 -25.289 1.00 92.50 372 GLU A CA 1
ATOM 3071 C C . GLU A 1 372 ? -11.422 -3.267 -26.230 1.00 92.50 372 GLU A C 1
ATOM 3073 O O . GLU A 1 372 ? -12.588 -3.171 -25.851 1.00 92.50 372 GLU A O 1
ATOM 3078 N N . TYR A 1 373 ? -11.098 -3.719 -27.446 1.00 94.50 373 TYR A N 1
ATOM 3079 C CA . TYR A 1 373 ? -12.079 -3.989 -28.500 1.00 94.50 373 TYR A CA 1
ATOM 3080 C C . TYR A 1 373 ? -12.093 -5.448 -28.952 1.00 94.50 373 TYR A C 1
ATOM 3082 O O . TYR A 1 373 ? -13.142 -5.943 -29.363 1.00 94.50 373 TYR A O 1
ATOM 3090 N N . TYR A 1 374 ? -10.949 -6.131 -28.879 1.00 95.56 374 TYR A N 1
ATOM 3091 C CA . TYR A 1 374 ? -10.771 -7.456 -29.461 1.00 95.56 374 TYR A CA 1
ATOM 3092 C C . TYR A 1 374 ? -10.220 -8.466 -28.460 1.00 95.56 374 TYR A C 1
ATOM 3094 O O . TYR A 1 374 ? -9.399 -8.139 -27.602 1.00 95.56 374 TYR A O 1
ATOM 3102 N N . LYS A 1 375 ? -10.623 -9.727 -28.630 1.00 94.62 375 LYS A N 1
ATOM 3103 C CA . LYS A 1 375 ? -9.975 -10.888 -28.012 1.00 94.62 375 LYS A CA 1
ATOM 3104 C C . LYS A 1 375 ? -9.067 -11.579 -29.026 1.00 94.62 375 LYS A C 1
ATOM 3106 O O . LYS A 1 375 ? -9.445 -11.779 -30.178 1.00 94.62 375 LYS A O 1
ATOM 3111 N N . TRP A 1 376 ? -7.880 -11.977 -28.592 1.00 95.38 376 TRP A N 1
ATOM 3112 C CA . TRP A 1 376 ? -6.992 -12.857 -29.349 1.00 95.38 376 TRP A CA 1
ATOM 3113 C C . TRP A 1 376 ? -6.162 -13.698 -28.385 1.00 95.38 376 TRP A C 1
ATOM 3115 O O . TRP A 1 376 ? -5.981 -13.332 -27.220 1.00 95.38 376 TRP A O 1
ATOM 3125 N N . GLU A 1 377 ? -5.662 -14.825 -28.875 1.00 93.75 377 GLU A N 1
ATOM 3126 C CA . GLU A 1 377 ? -4.807 -15.731 -28.118 1.00 93.75 377 GLU A CA 1
ATOM 3127 C C . GLU A 1 377 ? -3.382 -15.666 -28.672 1.00 93.75 377 GLU A C 1
ATOM 3129 O O . GLU A 1 377 ? -3.167 -15.761 -29.877 1.00 93.75 377 GLU A O 1
ATOM 3134 N N . GLY A 1 378 ? -2.398 -15.493 -27.788 1.00 94.31 378 GLY A N 1
ATOM 3135 C CA . GLY A 1 378 ? -0.985 -15.465 -28.166 1.00 94.31 378 GLY A CA 1
ATOM 3136 C C . GLY A 1 378 ? -0.503 -14.131 -28.751 1.00 94.31 378 GLY A C 1
ATOM 3137 O O . GLY A 1 378 ? -0.809 -13.046 -28.241 1.00 94.31 378 GLY A O 1
ATOM 3138 N N . ASP A 1 379 ? 0.346 -14.226 -29.773 1.00 96.12 379 ASP A N 1
ATOM 3139 C CA . ASP A 1 379 ? 0.969 -13.078 -30.427 1.00 96.12 379 ASP A CA 1
ATOM 3140 C C . ASP A 1 379 ? 0.067 -12.441 -31.488 1.00 96.12 379 ASP A C 1
ATOM 3142 O O . ASP A 1 379 ? -0.886 -13.044 -31.973 1.00 96.12 379 ASP A O 1
ATOM 3146 N N . LEU A 1 380 ? 0.363 -11.183 -31.836 1.00 96.94 380 LEU A N 1
ATOM 3147 C CA . LEU A 1 380 ? -0.351 -10.513 -32.924 1.00 96.94 380 LEU A CA 1
ATOM 3148 C C . LEU A 1 380 ? -0.039 -11.225 -34.251 1.00 96.94 380 LEU A C 1
ATOM 3150 O O . LEU A 1 380 ? 1.128 -11.573 -34.462 1.00 96.94 380 LEU A O 1
ATOM 3154 N N . PRO A 1 381 ? -1.024 -11.387 -35.153 1.00 97.06 381 PRO A N 1
ATOM 3155 C CA . PRO A 1 381 ? -0.785 -11.973 -36.467 1.00 97.06 381 PRO A CA 1
ATOM 3156 C C . PRO A 1 381 ? 0.315 -11.226 -37.235 1.00 97.06 381 PRO A C 1
ATOM 3158 O O . PRO A 1 381 ? 0.437 -10.004 -37.134 1.00 97.06 381 PRO A O 1
ATOM 3161 N N . GLU A 1 382 ? 1.108 -11.939 -38.041 1.00 96.12 382 GLU A N 1
ATOM 3162 C CA . GLU A 1 382 ? 2.222 -11.341 -38.800 1.00 96.12 382 GLU A CA 1
ATOM 3163 C C . GLU A 1 382 ? 1.768 -10.217 -39.743 1.00 96.12 382 GLU A C 1
ATOM 3165 O O . GLU A 1 382 ? 2.513 -9.269 -39.979 1.00 96.12 382 GLU A O 1
ATOM 3170 N N . SER A 1 383 ? 0.519 -10.266 -40.216 1.00 97.06 383 SER A N 1
ATOM 3171 C CA . SER A 1 383 ? -0.118 -9.224 -41.032 1.00 97.06 383 SER A CA 1
ATOM 3172 C C . SER A 1 383 ? -0.137 -7.845 -40.359 1.00 97.06 383 SER A C 1
ATOM 3174 O O . SER A 1 383 ? -0.111 -6.829 -41.055 1.00 97.06 383 SER A O 1
ATOM 3176 N N . TYR A 1 384 ? -0.116 -7.783 -39.023 1.00 97.88 384 TYR A N 1
ATOM 3177 C CA . TYR A 1 384 ? -0.049 -6.540 -38.245 1.00 97.88 384 TYR A CA 1
ATOM 3178 C C . TYR A 1 384 ? 1.352 -5.911 -38.256 1.00 97.88 384 TYR A C 1
ATOM 3180 O O . TYR A 1 384 ? 1.532 -4.791 -37.771 1.00 97.88 384 TYR A O 1
ATOM 3188 N N . PHE A 1 385 ? 2.346 -6.589 -38.832 1.00 97.38 385 PHE A N 1
ATOM 3189 C CA . PHE A 1 385 ? 3.722 -6.128 -38.940 1.00 97.38 385 PHE A CA 1
ATOM 3190 C C . PHE A 1 385 ? 4.131 -6.038 -40.409 1.00 97.38 385 PHE A C 1
ATOM 3192 O O . PHE A 1 385 ? 4.353 -7.036 -41.085 1.00 97.38 385 PHE A O 1
ATOM 3199 N N . ARG A 1 386 ? 4.331 -4.814 -40.901 1.00 96.62 386 ARG A N 1
ATOM 3200 C CA . ARG A 1 386 ? 4.896 -4.565 -42.234 1.00 96.62 386 ARG A CA 1
ATOM 3201 C C . ARG A 1 386 ? 6.315 -4.025 -42.104 1.00 96.62 386 ARG A C 1
ATOM 3203 O O . ARG A 1 386 ? 6.655 -2.971 -42.635 1.00 96.62 386 ARG A O 1
ATOM 3210 N N . LEU A 1 387 ? 7.127 -4.745 -41.333 1.00 94.50 387 LEU A N 1
ATOM 3211 C CA . LEU A 1 387 ? 8.489 -4.330 -41.028 1.00 94.50 387 LEU A CA 1
ATOM 3212 C C . LEU A 1 387 ? 9.382 -4.453 -42.269 1.00 94.50 387 LEU A C 1
ATOM 3214 O O . LEU A 1 387 ? 9.261 -5.424 -43.017 1.00 94.50 387 LEU A O 1
ATOM 3218 N N . PRO A 1 388 ? 10.344 -3.534 -42.463 1.00 90.75 388 PRO A N 1
ATOM 3219 C CA . PRO A 1 388 ? 11.360 -3.703 -43.489 1.00 90.75 388 PRO A CA 1
ATOM 3220 C C . PRO A 1 388 ? 12.192 -4.955 -43.201 1.00 90.75 388 PRO A C 1
ATOM 3222 O O . PRO A 1 388 ? 12.347 -5.360 -42.037 1.00 90.75 388 PRO A O 1
ATOM 3225 N N . GLU A 1 389 ? 12.780 -5.520 -44.256 1.00 90.19 389 GLU A N 1
ATOM 3226 C CA . GLU A 1 389 ? 13.629 -6.710 -44.188 1.00 90.19 389 GLU A CA 1
ATOM 3227 C C . GLU A 1 389 ? 14.680 -6.626 -43.071 1.00 90.19 389 GLU A C 1
ATOM 3229 O O . GLU A 1 389 ? 15.176 -5.558 -42.682 1.00 90.19 389 GLU A O 1
ATOM 3234 N N . LYS A 1 390 ? 15.014 -7.786 -42.495 1.00 88.44 390 LYS A N 1
ATOM 3235 C CA . LYS A 1 390 ? 16.029 -7.874 -41.446 1.00 88.44 390 LYS A CA 1
ATOM 3236 C C . LYS A 1 390 ? 17.391 -7.488 -41.999 1.00 88.44 390 LYS A C 1
ATOM 3238 O O . LYS A 1 390 ? 18.003 -8.236 -42.746 1.00 88.44 390 LYS A O 1
ATOM 3243 N N . LYS A 1 391 ? 17.870 -6.327 -41.543 1.00 91.62 391 LYS A N 1
ATOM 3244 C CA . LYS A 1 391 ? 19.249 -5.877 -41.741 1.00 91.62 391 LYS A CA 1
ATOM 3245 C C . LYS A 1 391 ? 20.227 -6.992 -41.379 1.00 91.62 391 LYS A C 1
ATOM 3247 O O . LYS A 1 391 ? 20.086 -7.632 -40.332 1.00 91.62 391 LYS A O 1
ATOM 3252 N N . ILE A 1 392 ? 21.209 -7.185 -42.247 1.00 95.12 392 ILE A N 1
ATOM 3253 C CA . ILE A 1 392 ? 22.245 -8.211 -42.115 1.00 95.12 392 ILE A CA 1
ATOM 3254 C C . ILE A 1 392 ? 23.224 -7.761 -41.022 1.00 95.12 392 ILE A C 1
ATOM 3256 O O . ILE A 1 392 ? 23.421 -6.563 -40.825 1.00 95.12 392 ILE A O 1
ATOM 3260 N N . LEU A 1 393 ? 23.830 -8.679 -40.270 1.00 96.19 393 LEU A N 1
ATOM 3261 C CA . LEU A 1 393 ? 24.877 -8.300 -39.314 1.00 96.19 393 LEU A CA 1
ATOM 3262 C C . LEU A 1 393 ? 26.060 -7.661 -40.054 1.00 96.19 393 LEU A C 1
ATOM 3264 O O . LEU A 1 393 ? 26.419 -8.104 -41.144 1.00 96.19 393 LEU A O 1
ATOM 3268 N N . LEU A 1 394 ? 26.648 -6.609 -39.479 1.00 97.25 394 LEU A N 1
ATOM 3269 C CA . LEU A 1 394 ? 27.870 -6.027 -40.033 1.00 97.25 394 LEU A CA 1
ATOM 3270 C C . LEU A 1 394 ? 28.989 -7.086 -39.979 1.00 97.25 394 LEU A C 1
ATOM 3272 O O . LEU A 1 394 ? 29.226 -7.626 -38.895 1.00 97.25 394 LEU A O 1
ATOM 3276 N N . PRO A 1 395 ? 29.657 -7.399 -41.103 1.00 96.56 395 PRO A N 1
ATOM 3277 C CA . PRO A 1 395 ? 30.756 -8.354 -41.099 1.00 96.56 395 PRO A CA 1
ATOM 3278 C C . PRO A 1 395 ? 31.921 -7.854 -40.239 1.00 96.56 395 PRO A C 1
ATOM 3280 O O . PRO A 1 395 ? 32.072 -6.652 -40.007 1.00 96.56 395 PRO A O 1
ATOM 3283 N N . LEU A 1 396 ? 32.758 -8.781 -39.769 1.00 93.81 396 LEU A N 1
ATOM 3284 C CA . LEU A 1 396 ? 33.922 -8.442 -38.944 1.00 93.81 396 LEU A CA 1
ATOM 3285 C C . LEU A 1 396 ? 35.026 -7.769 -39.763 1.00 93.81 396 LEU A C 1
ATOM 3287 O O . LEU A 1 396 ? 35.761 -6.943 -39.228 1.00 93.81 396 LEU A O 1
ATOM 3291 N N . THR A 1 397 ? 35.108 -8.092 -41.055 1.00 94.69 397 THR A N 1
ATOM 3292 C CA . THR A 1 397 ? 36.137 -7.586 -41.958 1.00 94.69 397 THR A CA 1
ATOM 3293 C C . THR A 1 397 ? 35.521 -6.672 -43.027 1.00 94.69 397 THR A C 1
ATOM 3295 O O . THR A 1 397 ? 34.456 -6.980 -43.577 1.00 94.69 397 THR A O 1
ATOM 3298 N N . PRO A 1 398 ? 36.156 -5.535 -43.375 1.00 95.75 398 PRO A N 1
ATOM 3299 C CA . PRO A 1 398 ? 35.630 -4.654 -44.418 1.00 95.75 398 PRO A CA 1
ATOM 3300 C C . PRO A 1 398 ? 35.545 -5.298 -45.810 1.00 95.75 398 PRO A C 1
ATOM 3302 O O . PRO A 1 398 ? 34.758 -4.866 -46.653 1.00 95.75 398 PRO A O 1
ATOM 3305 N N . GLN A 1 399 ? 36.337 -6.342 -46.061 1.00 96.31 399 GLN A N 1
ATOM 3306 C CA . GLN A 1 399 ? 36.373 -7.089 -47.319 1.00 96.31 399 GLN A CA 1
ATOM 3307 C C . GLN A 1 399 ? 35.059 -7.836 -47.581 1.00 96.31 399 GLN A C 1
ATOM 3309 O O . GLN A 1 399 ? 34.678 -8.018 -48.735 1.00 96.31 399 GLN A O 1
ATOM 3314 N N . GLU A 1 400 ? 34.338 -8.220 -46.530 1.00 96.38 400 GLU A N 1
ATOM 3315 C CA . GLU A 1 400 ? 33.037 -8.892 -46.613 1.00 96.38 400 GLU A CA 1
ATOM 3316 C C . GLU A 1 400 ? 31.865 -7.914 -46.801 1.00 96.38 400 GLU A C 1
ATOM 3318 O O . GLU A 1 400 ? 30.730 -8.337 -47.031 1.00 96.38 400 GLU A O 1
ATOM 3323 N N . LEU A 1 401 ? 32.104 -6.597 -46.752 1.00 96.62 401 LEU A N 1
ATOM 3324 C CA . LEU A 1 401 ? 31.059 -5.614 -47.028 1.00 96.62 401 LEU A CA 1
ATOM 3325 C C . LEU A 1 401 ? 30.561 -5.716 -48.472 1.00 96.62 401 LEU A C 1
ATOM 3327 O O . LEU A 1 401 ? 31.291 -6.092 -49.399 1.00 96.62 401 LEU A O 1
ATOM 3331 N N . ASN A 1 402 ? 29.311 -5.294 -48.663 1.00 96.44 402 ASN A N 1
ATOM 3332 C CA . ASN A 1 402 ? 28.715 -5.061 -49.969 1.00 96.44 402 ASN A CA 1
ATOM 3333 C C . ASN A 1 402 ? 29.621 -4.100 -50.760 1.00 96.44 402 ASN A C 1
ATOM 3335 O O . ASN A 1 402 ? 30.168 -3.145 -50.200 1.00 96.44 402 ASN A O 1
ATOM 3339 N N . HIS A 1 403 ? 29.780 -4.361 -52.059 1.00 95.38 403 HIS A N 1
ATOM 3340 C CA . HIS A 1 403 ? 30.643 -3.603 -52.965 1.00 95.38 403 HIS A CA 1
ATOM 3341 C C . HIS A 1 403 ? 30.432 -2.080 -52.867 1.00 95.38 403 HIS A C 1
ATOM 3343 O O . HIS A 1 403 ? 31.410 -1.340 -52.950 1.00 95.38 403 HIS A O 1
ATOM 3349 N N . LYS A 1 404 ? 29.198 -1.618 -52.587 1.00 96.00 404 LYS A N 1
ATOM 3350 C CA . LYS A 1 404 ? 28.862 -0.199 -52.343 1.00 96.00 404 LYS A CA 1
ATOM 3351 C C . LYS A 1 404 ? 29.696 0.435 -51.220 1.00 96.00 404 LYS A C 1
ATOM 3353 O O . LYS A 1 404 ? 30.081 1.596 -51.328 1.00 96.00 404 LYS A O 1
ATOM 3358 N N . TYR A 1 405 ? 29.955 -0.302 -50.140 1.00 96.00 405 TYR A N 1
ATOM 3359 C CA . TYR A 1 405 ? 30.662 0.204 -48.956 1.00 96.00 405 TYR A CA 1
ATOM 3360 C C . TYR A 1 405 ? 32.132 -0.216 -48.924 1.00 96.00 405 TYR A C 1
ATOM 3362 O O . TYR A 1 405 ? 32.948 0.499 -48.353 1.00 96.00 405 TYR A O 1
ATOM 3370 N N . ARG A 1 406 ? 32.482 -1.344 -49.558 1.00 95.88 406 ARG A N 1
ATOM 3371 C CA . ARG A 1 406 ? 33.832 -1.930 -49.530 1.00 95.88 406 ARG A CA 1
ATOM 3372 C C . ARG A 1 406 ? 34.932 -0.941 -49.930 1.00 95.88 406 ARG A C 1
ATOM 3374 O O . ARG A 1 406 ? 35.979 -0.921 -49.299 1.00 95.88 406 ARG A O 1
ATOM 3381 N N . ALA A 1 407 ? 34.683 -0.088 -50.925 1.00 94.25 407 ALA A N 1
ATOM 3382 C CA . ALA A 1 407 ? 35.655 0.900 -51.404 1.00 94.25 407 ALA A CA 1
ATOM 3383 C C . ALA A 1 407 ? 35.952 2.043 -50.409 1.00 94.25 407 ALA A C 1
ATOM 3385 O O . ALA A 1 407 ? 36.909 2.784 -50.607 1.00 94.25 407 ALA A O 1
ATOM 3386 N N . MET A 1 408 ? 35.141 2.212 -49.357 1.00 94.50 408 MET A N 1
ATOM 3387 C CA . MET A 1 408 ? 35.322 3.269 -48.350 1.00 94.50 408 MET A CA 1
ATOM 3388 C C . MET A 1 408 ? 36.223 2.843 -47.183 1.00 94.50 408 MET A C 1
ATOM 3390 O O . MET A 1 408 ? 36.541 3.680 -46.339 1.00 94.50 408 MET A O 1
ATOM 3394 N N . PHE A 1 409 ? 36.603 1.563 -47.109 1.00 95.31 409 PHE A N 1
ATOM 3395 C CA . PHE A 1 409 ? 37.297 0.986 -45.962 1.00 95.31 409 PHE A CA 1
ATOM 3396 C C . PHE A 1 409 ? 38.655 0.360 -46.339 1.00 95.31 409 PHE A C 1
ATOM 3398 O O . PHE A 1 409 ? 38.775 -0.209 -47.425 1.00 95.31 409 PHE A O 1
ATOM 3405 N N . PRO A 1 410 ? 39.664 0.413 -45.443 1.00 95.31 410 PRO A N 1
ATOM 3406 C CA . PRO A 1 410 ? 39.626 1.027 -44.110 1.00 95.31 410 PRO A CA 1
ATOM 3407 C C . PRO A 1 410 ? 39.581 2.563 -44.181 1.00 95.31 410 PRO A C 1
ATOM 3409 O O . PRO A 1 410 ? 40.268 3.176 -44.996 1.00 95.31 410 PRO A O 1
ATOM 3412 N N . ILE A 1 411 ? 38.747 3.189 -43.345 1.00 94.12 411 ILE A N 1
ATOM 3413 C CA . ILE A 1 411 ? 38.513 4.632 -43.400 1.00 94.12 411 ILE A CA 1
ATOM 3414 C C . ILE A 1 411 ? 39.567 5.395 -42.602 1.00 94.12 411 ILE A C 1
ATOM 3416 O O . ILE A 1 411 ? 39.846 5.096 -41.437 1.00 94.12 411 ILE A O 1
ATOM 3420 N N . ASP A 1 412 ? 40.134 6.416 -43.235 1.00 92.81 412 ASP A N 1
ATOM 3421 C CA . ASP A 1 412 ? 40.962 7.415 -42.572 1.00 92.81 412 ASP A CA 1
ATOM 3422 C C . ASP A 1 412 ? 40.074 8.580 -42.125 1.00 92.81 412 ASP A C 1
ATOM 3424 O O . ASP A 1 412 ? 39.693 9.423 -42.938 1.00 92.81 412 ASP A O 1
ATOM 3428 N N . LEU A 1 413 ? 39.740 8.646 -40.835 1.00 89.69 413 LEU A N 1
ATOM 3429 C CA . LEU A 1 413 ? 38.906 9.727 -40.295 1.00 89.69 413 LEU A CA 1
ATOM 3430 C C . LEU A 1 413 ? 39.534 11.121 -40.445 1.00 89.69 413 LEU A C 1
ATOM 3432 O O . LEU A 1 413 ? 38.801 12.102 -40.434 1.00 89.69 413 LEU A O 1
ATOM 3436 N N . THR A 1 414 ? 40.860 11.227 -40.587 1.00 86.00 414 THR A N 1
ATOM 3437 C CA . THR A 1 414 ? 41.531 12.519 -40.804 1.00 86.00 414 THR A CA 1
ATOM 3438 C C . THR A 1 414 ? 41.550 12.969 -42.258 1.00 86.00 414 THR A C 1
ATOM 3440 O O . THR A 1 414 ? 41.672 14.162 -42.514 1.00 86.00 414 THR A O 1
ATOM 3443 N N . ARG A 1 415 ? 41.406 12.045 -43.214 1.00 88.81 415 ARG A N 1
ATOM 3444 C CA . ARG A 1 415 ? 41.331 12.375 -44.650 1.00 88.81 415 ARG A CA 1
ATOM 3445 C C . ARG A 1 415 ? 39.906 12.356 -45.192 1.00 88.81 415 ARG A C 1
ATOM 3447 O O . ARG A 1 415 ? 39.630 12.972 -46.217 1.00 88.81 415 ARG A O 1
ATOM 3454 N N . SER A 1 416 ? 39.012 11.636 -44.523 1.00 91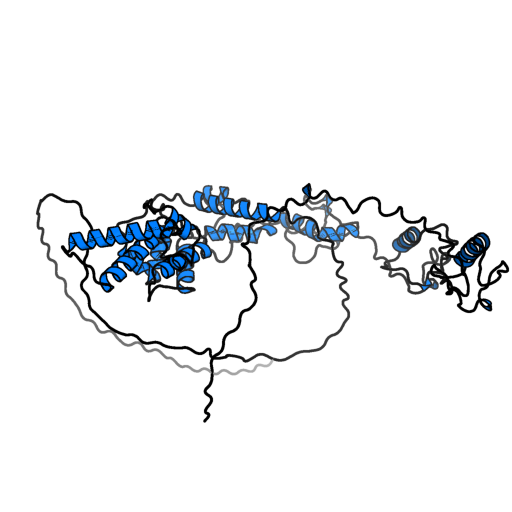.31 416 SER A N 1
ATOM 3455 C CA . SER A 1 416 ? 37.591 11.594 -44.836 1.00 91.31 416 SER A CA 1
ATOM 3456 C C . SER A 1 416 ? 36.943 12.937 -44.510 1.00 91.31 416 SER A C 1
ATOM 3458 O O . SER A 1 416 ? 37.066 13.448 -43.402 1.00 91.31 416 SER A O 1
ATOM 3460 N N . ASN A 1 417 ? 36.177 13.475 -45.457 1.00 94.19 417 ASN A N 1
ATOM 3461 C CA . ASN A 1 417 ? 35.279 14.605 -45.214 1.00 94.19 417 ASN A CA 1
ATOM 3462 C C . ASN A 1 417 ? 33.983 14.195 -44.488 1.00 94.19 417 ASN A C 1
ATOM 3464 O O . ASN A 1 417 ? 33.166 15.057 -44.182 1.00 94.19 417 ASN A O 1
ATOM 3468 N N . LYS A 1 418 ? 33.783 12.895 -44.231 1.00 95.38 418 LYS A N 1
ATOM 3469 C CA . LYS A 1 418 ? 32.622 12.353 -43.517 1.00 95.38 418 LYS A CA 1
ATOM 3470 C C . LYS A 1 418 ? 32.925 12.126 -42.047 1.00 95.38 418 LYS A C 1
ATOM 3472 O O . LYS A 1 418 ? 33.944 11.529 -41.694 1.00 95.38 418 LYS A O 1
ATOM 3477 N N . SER A 1 419 ? 31.974 12.509 -41.211 1.00 95.50 419 SER A N 1
ATOM 3478 C CA . SER A 1 419 ? 31.942 12.200 -39.787 1.00 95.50 419 SER A CA 1
ATOM 3479 C C . SER A 1 419 ? 31.659 10.714 -39.526 1.00 95.50 419 SER A C 1
ATOM 3481 O O . SER A 1 419 ? 31.015 10.023 -40.320 1.00 95.50 419 SER A O 1
ATOM 3483 N N . ILE A 1 420 ? 32.068 10.221 -38.349 1.00 94.75 420 ILE A N 1
ATOM 3484 C CA . ILE A 1 420 ? 31.754 8.854 -37.880 1.00 94.75 420 ILE A CA 1
ATOM 3485 C C . ILE A 1 420 ? 30.240 8.596 -37.898 1.00 94.75 420 ILE A C 1
ATOM 3487 O O . ILE A 1 420 ? 29.802 7.485 -38.198 1.00 94.75 420 ILE A O 1
ATOM 3491 N N . LYS A 1 421 ? 29.436 9.624 -37.596 1.00 95.94 421 LYS A N 1
ATOM 3492 C CA . LYS A 1 421 ? 27.975 9.534 -37.586 1.00 95.94 421 LYS A CA 1
ATOM 3493 C C . LYS A 1 421 ? 27.426 9.245 -38.981 1.00 95.94 421 LYS A C 1
ATOM 3495 O O . LYS A 1 421 ? 26.670 8.296 -39.131 1.00 95.94 421 LYS A O 1
ATOM 3500 N N . GLU A 1 422 ? 27.867 9.985 -39.995 1.00 96.88 422 GLU A N 1
ATOM 3501 C CA . GLU A 1 422 ? 27.435 9.771 -41.383 1.00 96.88 422 GLU A CA 1
ATOM 3502 C C . GLU A 1 422 ? 27.850 8.390 -41.899 1.00 96.88 422 GLU A C 1
ATOM 3504 O O . GLU A 1 422 ? 27.050 7.702 -42.524 1.00 96.88 422 GLU A O 1
ATOM 3509 N N . ILE A 1 423 ? 29.070 7.937 -41.587 1.00 95.88 423 ILE A N 1
ATOM 3510 C CA . ILE A 1 423 ? 29.541 6.587 -41.946 1.00 95.88 423 ILE A CA 1
ATOM 3511 C C . ILE A 1 423 ? 28.673 5.516 -41.269 1.00 95.88 423 ILE A C 1
ATOM 3513 O O . ILE A 1 423 ? 28.262 4.544 -41.906 1.00 95.88 423 ILE A O 1
ATOM 3517 N N . SER A 1 424 ? 28.369 5.705 -39.982 1.00 96.44 424 SER A N 1
ATOM 3518 C CA . SER A 1 424 ? 27.469 4.834 -39.225 1.00 96.44 424 SER A CA 1
ATOM 3519 C C . SER A 1 424 ? 26.075 4.803 -39.852 1.00 96.44 424 SER A C 1
ATOM 3521 O O . SER A 1 424 ? 25.528 3.721 -40.038 1.00 96.44 424 SER A O 1
ATOM 3523 N N . ASP A 1 425 ? 25.511 5.954 -40.213 1.00 95.31 425 ASP A N 1
ATOM 3524 C CA . ASP A 1 425 ? 24.181 6.052 -40.817 1.00 95.31 425 ASP A CA 1
ATOM 3525 C C . ASP A 1 425 ? 24.136 5.361 -42.191 1.00 95.31 425 ASP A C 1
ATOM 3527 O O . ASP A 1 425 ? 23.228 4.568 -42.442 1.00 95.31 425 ASP A O 1
ATOM 3531 N N . MET A 1 426 ? 25.173 5.536 -43.018 1.00 95.50 426 MET A N 1
ATOM 3532 C CA . MET A 1 426 ? 25.322 4.841 -44.303 1.00 95.50 426 MET A CA 1
ATOM 3533 C C . MET A 1 426 ? 25.385 3.317 -44.148 1.00 95.50 426 MET A C 1
ATOM 3535 O O . MET A 1 426 ? 24.710 2.591 -44.878 1.00 95.50 426 MET A O 1
ATOM 3539 N N . LEU A 1 427 ? 26.188 2.807 -43.205 1.00 96.38 427 LEU A N 1
ATOM 3540 C CA . LEU A 1 427 ? 26.257 1.368 -42.934 1.00 96.38 427 LEU A CA 1
ATOM 3541 C C . LEU A 1 427 ? 24.935 0.851 -42.354 1.00 96.38 427 LEU A C 1
ATOM 3543 O O . LEU A 1 427 ? 24.515 -0.258 -42.684 1.00 96.38 427 LEU A O 1
ATOM 3547 N N . ARG A 1 428 ? 24.254 1.652 -41.523 1.00 94.81 428 ARG A N 1
ATOM 3548 C CA . ARG A 1 428 ? 22.957 1.307 -40.925 1.00 94.81 428 ARG A CA 1
ATOM 3549 C C . ARG A 1 428 ? 21.832 1.213 -41.947 1.00 94.81 428 ARG A C 1
ATOM 3551 O O . ARG A 1 428 ? 20.797 0.668 -41.579 1.00 94.81 428 ARG A O 1
ATOM 3558 N N . GLU A 1 429 ? 21.984 1.680 -43.185 1.00 93.31 429 GLU A N 1
ATOM 3559 C CA . GLU A 1 429 ? 21.008 1.421 -44.257 1.00 93.31 429 GLU A CA 1
ATOM 3560 C C . GLU A 1 429 ? 20.831 -0.088 -44.483 1.00 93.31 429 GLU A C 1
ATOM 3562 O O . GLU A 1 429 ? 19.707 -0.583 -44.495 1.00 93.31 429 GLU A O 1
ATOM 3567 N N . THR A 1 430 ? 21.946 -0.820 -44.571 1.00 95.81 430 THR A N 1
ATOM 3568 C CA . THR A 1 430 ? 21.969 -2.249 -44.935 1.00 95.81 430 THR A CA 1
ATOM 3569 C C . THR A 1 430 ? 22.240 -3.157 -43.731 1.00 95.81 430 THR A C 1
ATOM 3571 O O . THR A 1 430 ? 21.691 -4.257 -43.635 1.00 95.81 430 THR A O 1
ATOM 3574 N N . TYR A 1 431 ? 23.071 -2.699 -42.790 1.00 96.19 431 TYR A N 1
ATOM 3575 C CA . TYR A 1 431 ? 23.615 -3.525 -41.717 1.00 96.19 431 TYR A CA 1
ATOM 3576 C C . TYR A 1 431 ? 23.063 -3.179 -40.333 1.00 96.19 431 TYR A C 1
ATOM 3578 O O . TYR A 1 431 ? 22.695 -2.043 -40.028 1.00 96.19 431 TYR A O 1
ATOM 3586 N N . PHE A 1 432 ? 23.050 -4.176 -39.454 1.00 94.19 432 PHE A N 1
ATOM 3587 C CA . PHE A 1 432 ? 22.790 -4.032 -38.030 1.00 94.19 432 PHE A CA 1
ATOM 3588 C C . PHE A 1 432 ? 24.090 -4.197 -37.240 1.00 94.19 432 PHE A C 1
ATOM 3590 O O . PHE A 1 432 ? 24.759 -5.225 -37.330 1.00 94.19 432 PHE A O 1
ATOM 3597 N N . PHE A 1 433 ? 24.433 -3.186 -36.441 1.00 95.75 433 PHE A N 1
ATOM 3598 C CA . PHE A 1 433 ? 25.575 -3.214 -35.530 1.00 95.75 433 PHE A CA 1
ATOM 3599 C C . PHE A 1 433 ? 25.390 -2.223 -34.375 1.00 95.75 433 PHE A C 1
ATOM 3601 O O . PHE A 1 433 ? 24.701 -1.199 -34.493 1.00 95.75 433 PHE A O 1
ATOM 3608 N N . LYS A 1 434 ? 26.028 -2.537 -33.242 1.00 94.94 434 LYS A N 1
ATOM 3609 C CA . LYS A 1 434 ? 26.136 -1.634 -32.087 1.00 94.94 434 LYS A CA 1
ATOM 3610 C C . LYS A 1 434 ? 27.351 -0.715 -32.229 1.00 94.94 434 LYS A C 1
ATOM 3612 O O . LYS A 1 434 ? 27.211 0.492 -32.071 1.00 94.94 434 LYS A O 1
ATOM 3617 N N . PHE A 1 435 ? 28.494 -1.289 -32.605 1.00 95.44 435 PHE A N 1
ATOM 3618 C CA . PHE A 1 435 ? 29.766 -0.601 -32.823 1.00 95.44 435 PHE A CA 1
ATOM 3619 C C . PHE A 1 435 ? 30.372 -1.031 -34.160 1.00 95.44 435 PHE A C 1
ATOM 3621 O O . PHE A 1 435 ? 30.100 -2.137 -34.627 1.00 95.44 435 PHE A O 1
ATOM 3628 N N . ILE A 1 436 ? 31.170 -0.155 -34.768 1.00 96.38 436 ILE A N 1
ATOM 3629 C CA . ILE A 1 436 ? 31.946 -0.475 -35.970 1.00 96.38 436 ILE A CA 1
ATOM 3630 C C . ILE A 1 436 ? 33.266 -1.118 -35.501 1.00 96.38 436 ILE A C 1
ATOM 3632 O O . ILE A 1 436 ? 33.924 -0.517 -34.647 1.00 96.38 436 ILE A O 1
ATOM 3636 N N . PRO A 1 437 ? 33.655 -2.311 -35.994 1.00 96.19 437 PRO A N 1
ATOM 3637 C CA . PRO A 1 437 ? 34.919 -2.947 -35.621 1.00 96.19 437 PRO A CA 1
ATOM 3638 C C . PRO A 1 437 ? 36.137 -2.065 -35.926 1.00 96.19 437 PRO A C 1
ATOM 3640 O O . PRO A 1 437 ? 36.136 -1.307 -36.894 1.00 96.19 437 PRO A O 1
ATOM 3643 N N . ASN A 1 438 ? 37.204 -2.193 -35.132 1.00 93.06 438 ASN A N 1
ATOM 3644 C CA . ASN A 1 438 ? 38.418 -1.383 -35.300 1.00 93.06 438 ASN A CA 1
ATOM 3645 C C . ASN A 1 438 ? 39.109 -1.601 -36.655 1.00 93.06 438 ASN A C 1
ATOM 3647 O O . ASN A 1 438 ? 39.777 -0.691 -37.135 1.00 93.06 438 ASN A O 1
ATOM 3651 N N . ASP A 1 439 ? 38.915 -2.762 -37.286 1.00 95.06 439 ASP A N 1
ATOM 3652 C CA . ASP A 1 439 ? 39.489 -3.105 -38.597 1.00 95.06 439 ASP A CA 1
ATOM 3653 C C . ASP A 1 439 ? 38.905 -2.267 -39.743 1.00 95.06 439 ASP A C 1
ATOM 3655 O O . ASP A 1 439 ? 39.455 -2.214 -40.841 1.00 95.06 439 ASP A O 1
ATOM 3659 N N . PHE A 1 440 ? 37.800 -1.568 -39.485 1.00 96.56 440 PHE A N 1
ATOM 3660 C CA . PHE A 1 440 ? 37.215 -0.616 -40.418 1.00 96.56 440 PHE A CA 1
ATOM 3661 C C . PHE A 1 440 ? 37.955 0.723 -40.387 1.00 96.56 440 PHE A C 1
ATOM 3663 O O . PHE A 1 440 ? 37.757 1.536 -41.279 1.00 96.56 440 PHE A O 1
ATOM 3670 N N . PHE A 1 441 ? 38.815 0.986 -39.407 1.00 95.44 441 PHE A N 1
ATOM 3671 C CA . PHE A 1 441 ? 39.537 2.250 -39.297 1.00 95.44 441 PHE A CA 1
ATOM 3672 C C . PHE A 1 441 ? 41.025 2.038 -39.543 1.00 95.44 441 PHE A C 1
ATOM 3674 O O . PHE A 1 441 ? 41.608 1.045 -39.106 1.00 95.44 441 PHE A O 1
ATOM 3681 N N . ILE A 1 442 ? 41.670 3.003 -40.201 1.00 93.56 442 ILE A N 1
ATOM 3682 C CA . ILE A 1 442 ? 43.132 3.021 -40.260 1.00 93.56 442 ILE A CA 1
ATOM 3683 C C . ILE A 1 442 ? 43.652 3.286 -38.844 1.00 93.56 442 ILE A C 1
ATOM 3685 O O . ILE A 1 442 ? 43.506 4.384 -38.303 1.00 93.56 442 ILE A O 1
ATOM 3689 N N . GLN A 1 443 ? 44.240 2.263 -38.223 1.00 91.50 443 GLN A N 1
ATOM 3690 C CA . GLN A 1 443 ? 44.832 2.391 -36.897 1.00 91.50 443 GLN A CA 1
ATOM 3691 C C . GLN A 1 443 ? 46.127 3.194 -36.996 1.00 91.50 443 GLN A C 1
ATOM 3693 O O . GLN A 1 443 ? 47.113 2.742 -37.579 1.00 91.50 443 GLN A O 1
ATOM 3698 N N . LYS A 1 444 ? 46.133 4.389 -36.401 1.00 92.38 444 LYS A N 1
ATOM 3699 C CA . LYS A 1 444 ? 47.352 5.189 -36.296 1.00 92.38 444 LYS A CA 1
ATOM 3700 C C . LYS A 1 444 ? 48.323 4.512 -35.324 1.00 92.38 444 LYS A C 1
ATOM 3702 O O . LYS A 1 444 ? 47.912 4.211 -34.195 1.00 92.38 444 LYS A O 1
ATOM 3707 N N . PRO A 1 445 ? 49.590 4.274 -35.708 1.00 93.81 445 PRO A N 1
ATOM 3708 C CA . PRO A 1 445 ? 50.592 3.772 -34.778 1.00 93.81 445 PRO A CA 1
ATOM 3709 C C . PRO A 1 445 ? 50.707 4.702 -33.567 1.00 93.81 445 PRO A C 1
ATOM 3711 O O . PRO A 1 445 ? 50.575 5.924 -33.671 1.00 93.81 445 PRO A O 1
ATOM 3714 N N . ARG A 1 446 ? 50.953 4.125 -32.387 1.00 94.75 446 ARG A N 1
ATOM 3715 C CA . ARG A 1 446 ? 51.274 4.927 -31.200 1.00 94.75 446 ARG A CA 1
ATOM 3716 C C . ARG A 1 446 ? 52.564 5.698 -31.456 1.00 94.75 446 ARG A C 1
ATOM 3718 O O . ARG A 1 446 ? 53.506 5.136 -32.016 1.00 94.75 446 ARG A O 1
ATOM 3725 N N . LEU A 1 447 ? 52.614 6.955 -31.020 1.00 96.31 447 LEU A N 1
ATOM 3726 C CA . LEU A 1 447 ? 53.842 7.740 -31.084 1.00 96.31 447 LEU A CA 1
ATOM 3727 C C . LEU A 1 447 ? 54.954 7.014 -30.308 1.00 96.31 447 LEU A C 1
ATOM 3729 O O . LEU A 1 447 ? 54.788 6.671 -29.134 1.00 96.31 447 LEU A O 1
ATOM 3733 N N . SER A 1 448 ? 56.061 6.721 -30.992 1.00 96.19 448 SER A N 1
ATOM 3734 C CA . SER A 1 448 ? 57.202 6.019 -30.401 1.00 96.19 448 SER A CA 1
ATOM 3735 C C . SER A 1 448 ? 57.831 6.855 -29.283 1.00 96.19 448 SER A C 1
ATOM 3737 O O . SER A 1 448 ? 57.944 8.069 -29.410 1.00 96.19 448 SER A O 1
ATOM 3739 N N . ARG A 1 449 ? 58.289 6.197 -28.208 1.00 95.00 449 ARG A N 1
ATOM 3740 C CA . ARG A 1 449 ? 59.119 6.843 -27.171 1.00 95.00 449 ARG A CA 1
ATOM 3741 C C . ARG A 1 449 ? 60.527 7.149 -27.673 1.00 95.00 449 ARG A C 1
ATOM 3743 O O . ARG A 1 449 ? 61.146 8.106 -27.238 1.00 95.00 449 ARG A O 1
ATOM 3750 N N . ASP A 1 450 ? 61.027 6.306 -28.574 1.00 96.50 450 ASP A N 1
ATOM 3751 C CA . ASP A 1 450 ? 62.302 6.525 -29.243 1.00 96.50 450 ASP A CA 1
ATOM 3752 C C . ASP A 1 450 ? 62.094 7.540 -30.366 1.00 96.50 450 ASP A C 1
ATOM 3754 O O . ASP A 1 450 ? 61.457 7.231 -31.380 1.00 96.50 450 ASP A O 1
ATOM 3758 N N . VAL A 1 451 ? 62.637 8.735 -30.149 1.00 96.12 451 VAL A N 1
ATOM 3759 C CA . VAL A 1 451 ? 62.588 9.886 -31.050 1.00 96.12 451 VAL A CA 1
ATOM 3760 C C . VAL A 1 451 ? 63.091 9.535 -32.452 1.00 96.12 451 VAL A C 1
ATOM 3762 O O . VAL A 1 451 ? 62.538 9.999 -33.444 1.00 96.12 451 VAL A O 1
ATOM 3765 N N . LYS A 1 452 ? 64.082 8.641 -32.563 1.00 95.94 452 LYS A N 1
ATOM 3766 C CA . LYS A 1 452 ? 64.657 8.238 -33.857 1.00 95.94 452 LYS A CA 1
ATOM 3767 C C . LYS A 1 452 ? 63.688 7.431 -34.722 1.00 95.94 452 LYS A C 1
ATOM 3769 O O . LYS A 1 452 ? 63.920 7.283 -35.918 1.00 95.94 452 LYS A O 1
ATOM 3774 N N . ARG A 1 453 ? 62.625 6.882 -34.125 1.00 96.25 453 ARG A N 1
ATOM 3775 C CA . ARG A 1 453 ? 61.581 6.113 -34.823 1.00 96.25 453 ARG A CA 1
ATOM 3776 C C . ARG A 1 453 ? 60.376 6.965 -35.213 1.00 96.25 453 ARG A C 1
ATOM 3778 O O . ARG A 1 453 ? 59.460 6.443 -35.845 1.00 96.25 453 ARG A O 1
ATOM 3785 N N . ILE A 1 454 ? 60.338 8.234 -34.808 1.00 96.12 454 ILE A N 1
ATOM 3786 C CA . ILE A 1 454 ? 59.271 9.156 -35.191 1.00 96.12 454 ILE A CA 1
ATOM 3787 C C . ILE A 1 454 ? 59.562 9.613 -36.623 1.00 96.12 454 ILE A C 1
ATOM 3789 O O . ILE A 1 454 ? 60.517 10.338 -36.875 1.00 96.12 454 ILE A O 1
ATOM 3793 N N . ASN A 1 455 ? 58.758 9.137 -37.573 1.00 95.31 455 ASN A N 1
ATOM 3794 C CA . ASN A 1 455 ? 58.845 9.532 -38.974 1.00 95.31 455 ASN A CA 1
ATOM 3795 C C . ASN A 1 455 ? 58.011 10.799 -39.211 1.00 95.31 455 ASN A C 1
ATOM 3797 O O . ASN A 1 455 ? 56.780 10.736 -39.133 1.00 95.31 455 ASN A O 1
ATOM 3801 N N . THR A 1 456 ? 58.700 11.904 -39.487 1.00 96.38 456 THR A N 1
ATOM 3802 C CA . THR A 1 456 ? 58.163 13.219 -39.858 1.00 96.38 456 THR A CA 1
ATOM 3803 C C . THR A 1 456 ? 58.762 13.667 -41.199 1.00 96.38 456 THR A C 1
ATOM 3805 O O . THR A 1 456 ? 59.908 13.356 -41.519 1.00 96.38 456 THR A O 1
ATOM 3808 N N . GLN A 1 457 ? 57.986 14.396 -42.001 1.00 96.12 457 GLN A N 1
ATOM 3809 C CA . GLN A 1 457 ? 58.423 15.149 -43.175 1.00 96.12 457 GLN A CA 1
ATOM 3810 C C . GLN A 1 457 ? 59.430 16.242 -42.793 1.00 96.12 457 GLN A C 1
ATOM 3812 O O . GLN A 1 457 ? 60.420 16.438 -43.500 1.00 96.12 457 GLN A O 1
ATOM 3817 N N . SER A 1 458 ? 59.199 16.938 -41.676 1.00 96.44 458 SER A N 1
ATOM 3818 C CA . SER A 1 458 ? 60.105 17.978 -41.180 1.00 96.44 458 SER A CA 1
ATOM 3819 C C . SER A 1 458 ? 61.161 17.397 -40.229 1.00 96.44 458 SER A C 1
ATOM 3821 O O . SER A 1 458 ? 60.915 16.419 -39.518 1.00 96.44 458 SER A O 1
ATOM 3823 N N . LYS A 1 459 ? 62.357 18.001 -40.199 1.00 96.38 459 LYS A N 1
ATOM 3824 C CA . LYS A 1 459 ? 63.408 17.666 -39.223 1.00 96.38 459 LYS A CA 1
ATOM 3825 C C . LYS A 1 459 ? 63.221 18.512 -37.966 1.00 96.38 459 LYS A C 1
ATOM 3827 O O . LYS A 1 459 ? 63.268 19.733 -38.065 1.00 96.38 459 LYS A O 1
ATOM 3832 N N . TYR A 1 460 ? 63.064 17.849 -36.825 1.00 96.69 460 TYR A N 1
ATOM 3833 C CA . TYR A 1 460 ? 62.877 18.469 -35.513 1.00 96.69 460 TYR A CA 1
ATOM 3834 C C . TYR A 1 460 ? 64.059 18.159 -34.594 1.00 96.69 460 TYR A C 1
ATOM 3836 O O . TYR A 1 460 ? 64.605 17.051 -34.636 1.00 96.69 460 TYR A O 1
ATOM 3844 N N . ASN A 1 461 ? 64.438 19.124 -33.756 1.00 96.56 461 ASN A N 1
ATOM 3845 C CA . ASN A 1 461 ? 65.415 18.911 -32.689 1.00 96.56 461 ASN A CA 1
ATOM 3846 C C . ASN A 1 461 ? 64.675 18.579 -31.389 1.00 96.56 461 ASN A C 1
ATOM 3848 O O . ASN A 1 461 ? 63.800 19.326 -30.963 1.00 96.56 461 ASN A O 1
ATOM 3852 N N . PHE A 1 462 ? 65.022 17.453 -30.767 1.00 95.56 462 PHE A N 1
ATOM 3853 C CA . PHE A 1 462 ? 64.365 16.966 -29.554 1.00 95.56 462 PHE A CA 1
ATOM 3854 C C . PHE A 1 462 ? 65.293 17.104 -28.330 1.00 95.56 462 PHE A C 1
ATOM 3856 O O . PHE A 1 462 ? 66.489 16.829 -28.469 1.00 95.56 462 PHE A O 1
ATOM 3863 N N . PRO A 1 463 ? 64.770 17.468 -27.143 1.00 96.69 463 PRO A N 1
ATOM 3864 C CA . PRO A 1 463 ? 63.370 17.814 -26.885 1.00 96.69 463 PRO A CA 1
ATOM 3865 C C . PRO A 1 463 ? 62.993 19.165 -27.520 1.00 96.69 463 PRO A C 1
ATOM 3867 O O . PRO A 1 463 ? 63.808 20.081 -27.566 1.00 96.69 463 PRO A O 1
ATOM 3870 N N . ILE A 1 464 ? 61.767 19.281 -28.045 1.00 96.81 464 ILE A N 1
ATOM 3871 C CA . ILE A 1 464 ? 61.310 20.519 -28.695 1.00 96.81 464 ILE A CA 1
ATOM 3872 C C . ILE A 1 464 ? 61.040 21.581 -27.619 1.00 96.81 464 ILE A C 1
ATOM 3874 O O . ILE A 1 464 ? 60.119 21.434 -26.808 1.00 96.81 464 ILE A O 1
ATOM 3878 N N . GLU A 1 465 ? 61.837 22.651 -27.638 1.00 96.12 465 GLU A N 1
ATOM 3879 C CA . GLU A 1 465 ? 61.744 23.788 -26.709 1.00 96.12 465 GLU A CA 1
ATOM 3880 C C . GLU A 1 465 ? 60.962 24.979 -27.298 1.00 96.12 465 GLU A C 1
ATOM 3882 O O . GLU A 1 465 ? 60.336 25.733 -26.551 1.00 96.12 465 GLU A O 1
ATOM 3887 N N . ASP A 1 466 ? 60.947 25.145 -28.628 1.00 95.62 466 ASP A N 1
ATOM 3888 C CA . ASP A 1 466 ? 60.256 26.258 -29.291 1.00 95.62 466 ASP A CA 1
ATOM 3889 C C . ASP A 1 466 ? 58.749 26.002 -29.466 1.00 95.62 466 ASP A C 1
ATOM 3891 O O . ASP A 1 466 ? 58.308 24.967 -29.973 1.00 95.62 466 ASP A O 1
ATOM 3895 N N . LYS A 1 467 ? 57.929 26.996 -29.100 1.00 93.12 467 LYS A N 1
ATOM 3896 C CA . LYS A 1 467 ? 56.460 26.900 -29.142 1.00 93.12 467 LYS A CA 1
ATOM 3897 C C . LYS A 1 467 ? 55.913 26.749 -30.562 1.00 93.12 467 LYS A C 1
ATOM 3899 O O . LYS A 1 467 ? 54.942 26.022 -30.765 1.00 93.12 467 LYS A O 1
ATOM 3904 N N . LYS A 1 468 ? 56.487 27.448 -31.549 1.00 94.38 468 LYS A N 1
ATOM 3905 C CA . LYS A 1 468 ? 56.002 27.404 -32.941 1.00 94.38 468 LYS A CA 1
ATOM 3906 C C . LYS A 1 468 ? 56.381 26.081 -33.598 1.00 94.38 468 LYS A C 1
ATOM 3908 O O . LYS A 1 468 ? 55.570 25.512 -34.327 1.00 94.38 468 LYS A O 1
ATOM 3913 N N . GLU A 1 469 ? 57.582 25.586 -33.317 1.00 95.75 469 GLU A N 1
ATOM 3914 C CA . GLU A 1 469 ? 58.050 24.271 -33.745 1.00 95.75 469 GLU A CA 1
ATOM 3915 C C . GLU A 1 469 ? 57.205 23.146 -33.127 1.00 95.75 469 GLU A C 1
ATOM 3917 O O . GLU A 1 469 ? 56.773 22.249 -33.850 1.00 95.75 469 GLU A O 1
ATOM 3922 N N . ALA A 1 470 ? 56.851 23.251 -31.840 1.00 94.94 470 ALA A N 1
ATOM 3923 C CA . ALA A 1 470 ? 55.970 22.302 -31.157 1.00 94.94 470 ALA A CA 1
ATOM 3924 C C . ALA A 1 470 ? 54.564 22.221 -31.780 1.00 94.94 470 ALA A C 1
ATOM 3926 O O . ALA A 1 470 ? 54.037 21.122 -31.951 1.00 94.94 470 ALA A O 1
ATOM 3927 N N . ILE A 1 471 ? 53.963 23.360 -32.155 1.00 94.00 471 ILE A N 1
ATOM 3928 C CA . ILE A 1 471 ? 52.657 23.392 -32.839 1.00 94.00 471 ILE A CA 1
ATOM 3929 C C . ILE A 1 471 ? 52.745 22.690 -34.199 1.00 94.00 471 ILE A C 1
ATOM 3931 O O . ILE A 1 471 ? 51.937 21.806 -34.475 1.00 94.00 471 ILE A O 1
ATOM 3935 N N . ARG A 1 472 ? 53.757 23.021 -35.015 1.00 95.62 472 ARG A N 1
ATOM 3936 C CA . ARG A 1 472 ? 53.963 22.379 -36.326 1.00 95.62 472 ARG A CA 1
ATOM 3937 C C . ARG A 1 472 ? 54.197 20.877 -36.194 1.00 95.62 472 ARG A C 1
ATOM 3939 O O . ARG A 1 472 ? 53.631 20.109 -36.962 1.00 95.62 472 ARG A O 1
ATOM 3946 N N . PHE A 1 473 ? 55.001 20.461 -35.214 1.00 96.25 473 PHE A N 1
ATOM 3947 C CA . PHE A 1 473 ? 55.233 19.048 -34.929 1.00 96.25 473 PHE A CA 1
ATOM 3948 C C . PHE A 1 473 ? 53.923 18.333 -34.598 1.00 96.25 473 PHE A C 1
ATOM 3950 O O . PHE A 1 473 ? 53.640 17.305 -35.204 1.00 96.25 473 PHE A O 1
ATOM 3957 N N . ILE A 1 474 ? 53.098 18.897 -33.703 1.00 95.06 474 ILE A N 1
ATOM 3958 C CA . ILE A 1 474 ? 51.785 18.342 -33.336 1.00 95.06 474 ILE A CA 1
ATOM 3959 C C . ILE A 1 474 ? 50.869 18.215 -34.551 1.00 95.06 474 ILE A C 1
ATOM 3961 O O . ILE A 1 474 ? 50.271 17.156 -34.729 1.00 95.06 474 ILE A O 1
ATOM 3965 N N . GLU A 1 475 ? 50.759 19.254 -35.380 1.00 93.25 475 GLU A N 1
ATOM 3966 C CA . GLU A 1 475 ? 49.951 19.226 -36.606 1.00 93.25 475 GLU A CA 1
ATOM 3967 C C . GLU A 1 475 ? 50.394 18.095 -37.545 1.00 93.25 475 GLU A C 1
ATOM 3969 O O . GLU A 1 475 ? 49.558 17.366 -38.083 1.00 93.25 475 GLU A O 1
ATOM 3974 N N . GLU A 1 476 ? 51.706 17.897 -37.684 1.00 95.00 476 GLU A N 1
ATOM 3975 C CA . GLU A 1 476 ? 52.280 16.870 -38.546 1.00 95.00 476 GLU A CA 1
ATOM 3976 C C . GLU A 1 476 ? 52.042 15.450 -38.001 1.00 95.00 476 GLU A C 1
ATOM 3978 O O . GLU A 1 476 ? 51.572 14.564 -38.725 1.00 95.00 476 GLU A O 1
ATOM 3983 N N . ILE A 1 477 ? 52.287 15.222 -36.704 1.00 94.94 477 ILE A N 1
ATOM 3984 C CA . ILE A 1 477 ? 52.091 13.900 -36.095 1.00 94.94 477 ILE A CA 1
ATOM 3985 C C . ILE A 1 477 ? 50.612 13.551 -35.893 1.00 94.94 477 ILE A C 1
ATOM 3987 O O . ILE A 1 477 ? 50.283 12.368 -35.833 1.00 94.94 477 ILE A O 1
ATOM 3991 N N . LEU A 1 478 ? 49.701 14.531 -35.843 1.00 91.88 478 LEU A N 1
ATOM 3992 C CA . LEU A 1 478 ? 48.252 14.307 -35.730 1.00 91.88 478 LEU A CA 1
ATOM 3993 C C . LEU A 1 478 ? 47.688 13.555 -36.937 1.00 91.88 478 LEU A C 1
ATOM 3995 O O . LEU A 1 478 ? 46.756 12.760 -36.787 1.00 91.88 478 LEU A O 1
ATOM 3999 N N . ALA A 1 479 ? 48.281 13.723 -38.119 1.00 89.06 479 ALA A N 1
ATOM 4000 C CA . ALA A 1 479 ? 47.913 12.951 -39.301 1.00 89.06 479 ALA A CA 1
ATOM 4001 C C . ALA A 1 479 ? 48.329 11.472 -39.183 1.00 89.06 479 ALA A C 1
ATOM 4003 O O . ALA A 1 479 ? 47.547 10.592 -39.539 1.00 89.06 479 ALA A O 1
ATOM 4004 N N . GLY A 1 480 ? 49.518 11.187 -38.640 1.00 91.56 480 GLY A N 1
ATOM 4005 C CA . GLY A 1 480 ? 50.140 9.858 -38.704 1.00 91.56 480 GLY A CA 1
ATOM 4006 C C . GLY A 1 480 ? 50.130 9.022 -37.420 1.00 91.56 480 GLY A C 1
ATOM 4007 O O . GLY A 1 480 ? 50.274 7.807 -37.506 1.00 91.56 480 GLY A O 1
ATOM 4008 N N . TYR A 1 481 ? 49.952 9.624 -36.243 1.00 94.94 481 TYR A N 1
ATOM 4009 C CA . TYR A 1 481 ? 50.171 8.962 -34.952 1.00 94.94 481 TYR A CA 1
ATOM 4010 C C . TYR A 1 481 ? 49.009 9.147 -33.975 1.00 94.94 481 TYR A C 1
ATOM 4012 O O . TYR A 1 481 ? 48.239 10.103 -34.046 1.00 94.94 481 TYR A O 1
ATOM 4020 N N . ASN A 1 482 ? 48.908 8.219 -33.023 1.00 92.75 482 ASN A N 1
ATOM 4021 C CA . ASN A 1 482 ? 48.065 8.344 -31.838 1.00 92.75 482 ASN A CA 1
ATOM 4022 C C . ASN A 1 482 ? 48.930 8.748 -30.629 1.00 92.75 482 ASN A C 1
ATOM 4024 O O . ASN A 1 482 ? 49.899 8.052 -30.306 1.00 92.75 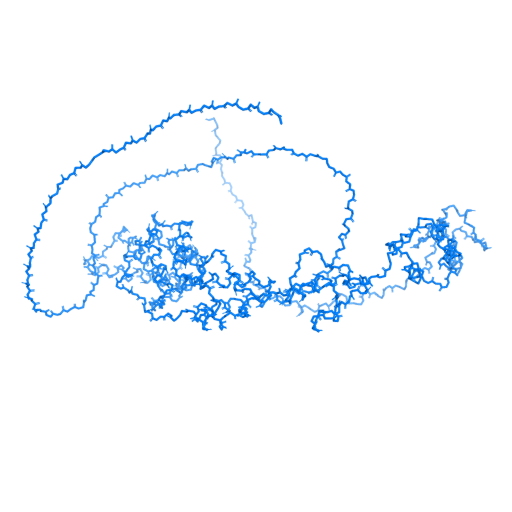482 ASN A O 1
ATOM 4028 N N . PHE A 1 483 ? 48.594 9.857 -29.967 1.00 94.25 483 PHE A N 1
ATOM 4029 C CA . PHE A 1 483 ? 49.336 10.401 -28.827 1.00 94.25 483 PHE A CA 1
ATOM 4030 C C . PHE A 1 483 ? 48.419 11.130 -27.835 1.00 94.25 483 PHE A C 1
ATOM 4032 O O . PHE A 1 483 ? 47.298 11.515 -28.157 1.00 94.25 483 PHE A O 1
ATOM 4039 N N . THR A 1 484 ? 48.916 11.321 -26.613 1.00 91.62 484 THR A N 1
ATOM 4040 C CA . THR A 1 484 ? 48.263 12.087 -25.542 1.00 91.62 484 THR A CA 1
ATOM 4041 C C . THR A 1 484 ? 49.045 13.364 -25.266 1.00 91.62 484 THR A C 1
ATOM 4043 O O . THR A 1 484 ? 50.269 13.352 -25.353 1.00 91.62 484 THR A O 1
ATOM 4046 N N . ILE A 1 485 ? 48.353 14.446 -24.903 1.00 89.69 485 ILE A N 1
ATOM 4047 C CA . ILE A 1 485 ? 48.978 15.711 -24.494 1.00 89.69 485 ILE A CA 1
ATOM 4048 C C . ILE A 1 485 ? 48.833 15.852 -22.964 1.00 89.69 485 ILE A C 1
ATOM 4050 O O . ILE A 1 485 ? 47.724 15.639 -22.464 1.00 89.69 485 ILE A O 1
ATOM 4054 N N . PRO A 1 486 ? 49.897 16.205 -22.213 1.00 91.50 486 PRO A N 1
ATOM 4055 C CA . PRO A 1 486 ? 51.237 16.566 -22.689 1.00 91.50 486 PRO A CA 1
ATOM 4056 C C . PRO A 1 486 ? 52.017 15.374 -23.261 1.00 91.50 486 PRO A C 1
ATOM 4058 O O . PRO A 1 486 ? 51.839 14.233 -22.831 1.00 91.50 486 PRO A O 1
ATOM 4061 N N . LEU A 1 487 ? 52.860 15.658 -24.259 1.00 92.69 487 LEU A N 1
ATOM 4062 C CA . LEU A 1 487 ? 53.802 14.688 -24.815 1.00 92.69 487 LEU A CA 1
ATOM 4063 C C . LEU A 1 487 ? 54.913 14.385 -23.795 1.00 92.69 487 LEU A C 1
ATOM 4065 O O . LEU A 1 487 ? 55.084 15.104 -22.812 1.00 92.69 487 LEU A O 1
ATOM 4069 N N . LEU A 1 488 ? 55.656 13.296 -24.010 1.00 95.19 488 LEU A N 1
ATOM 4070 C CA . LEU A 1 488 ? 56.789 12.940 -23.149 1.00 95.19 488 LEU A CA 1
ATOM 4071 C C . LEU A 1 488 ? 57.864 14.036 -23.192 1.00 95.19 488 LEU A C 1
ATOM 4073 O O . LEU A 1 488 ? 58.138 14.572 -24.263 1.00 95.19 488 LEU A O 1
ATOM 4077 N N . SER A 1 489 ? 58.510 14.305 -22.054 1.00 93.81 489 SER A N 1
ATOM 4078 C CA . SER A 1 489 ? 59.554 15.334 -21.909 1.00 93.81 489 SER A CA 1
ATOM 4079 C C . SER A 1 489 ? 60.725 15.157 -22.872 1.00 93.81 489 SER A C 1
ATOM 4081 O O . SER A 1 489 ? 61.305 16.140 -23.313 1.00 93.81 489 SER A O 1
ATOM 4083 N N . ASP A 1 490 ? 61.032 13.910 -23.237 1.00 96.00 490 ASP A N 1
ATOM 4084 C CA . ASP A 1 490 ? 62.098 13.566 -24.187 1.00 96.00 490 ASP A CA 1
ATOM 4085 C C . ASP A 1 490 ? 61.754 13.996 -25.625 1.00 96.00 490 ASP A C 1
ATOM 4087 O O . ASP A 1 490 ? 62.632 14.122 -26.475 1.00 96.00 490 ASP A O 1
ATOM 4091 N N . ILE A 1 491 ? 60.463 14.210 -25.899 1.00 95.88 491 ILE A N 1
ATOM 4092 C CA . ILE A 1 491 ? 59.934 14.671 -27.182 1.00 95.88 491 ILE A CA 1
ATOM 4093 C C . ILE A 1 491 ? 59.680 16.183 -27.121 1.00 95.88 491 ILE A C 1
ATOM 4095 O O . ILE A 1 491 ? 59.975 16.905 -28.069 1.00 95.88 491 ILE A O 1
ATOM 4099 N N . MET A 1 492 ? 59.126 16.688 -26.020 1.00 95.94 492 MET A N 1
ATOM 4100 C CA . MET A 1 492 ? 58.694 18.079 -25.927 1.00 95.94 492 MET A CA 1
ATOM 4101 C C . MET A 1 492 ? 58.743 18.580 -24.486 1.00 95.94 492 MET A C 1
ATOM 4103 O O . MET A 1 492 ? 58.079 18.028 -23.609 1.00 95.94 492 MET A O 1
ATOM 4107 N N . THR A 1 493 ? 59.508 19.644 -24.252 1.00 93.31 493 THR A N 1
ATOM 4108 C CA . THR A 1 493 ? 59.652 20.295 -22.940 1.00 93.31 493 THR A CA 1
ATOM 4109 C C . THR A 1 493 ? 58.604 21.383 -22.727 1.00 93.31 493 THR A C 1
ATOM 4111 O O . THR A 1 493 ? 58.182 21.627 -21.597 1.00 93.31 493 THR A O 1
ATOM 4114 N N . ILE A 1 494 ? 58.156 22.027 -23.808 1.00 89.50 494 ILE A N 1
ATOM 4115 C CA . ILE A 1 494 ? 57.111 23.050 -23.760 1.00 89.50 494 ILE A CA 1
ATOM 4116 C C . ILE A 1 494 ? 55.717 22.410 -23.745 1.00 89.50 494 ILE A C 1
ATOM 4118 O O . ILE A 1 494 ? 55.477 21.414 -24.420 1.00 89.50 494 ILE A O 1
ATOM 4122 N N . ASN A 1 495 ? 54.764 22.973 -22.997 1.00 80.62 495 ASN A N 1
ATOM 4123 C CA . ASN A 1 495 ? 53.355 22.596 -23.128 1.00 80.62 495 ASN A CA 1
ATOM 4124 C C . ASN A 1 495 ? 52.695 23.537 -24.154 1.00 80.62 495 ASN A C 1
ATOM 4126 O O . ASN A 1 495 ? 52.360 24.667 -23.799 1.00 80.62 495 ASN A O 1
ATOM 4130 N N . PRO A 1 496 ? 52.515 23.123 -25.424 1.00 74.19 496 PRO A N 1
ATOM 4131 C CA . PRO A 1 496 ? 52.016 24.010 -26.476 1.00 74.19 496 PRO A CA 1
ATOM 4132 C C . PRO A 1 496 ? 50.543 24.369 -26.277 1.00 74.19 496 PRO A C 1
ATOM 4134 O O . PRO A 1 496 ? 50.076 25.373 -26.811 1.00 74.19 496 PRO A O 1
ATOM 4137 N N . ILE A 1 497 ? 49.822 23.586 -25.468 1.00 73.94 497 ILE A N 1
ATOM 4138 C CA . ILE A 1 497 ? 48.510 23.955 -24.958 1.00 73.94 497 ILE A CA 1
ATOM 4139 C C . ILE A 1 497 ? 48.736 24.715 -23.650 1.00 73.94 497 ILE A C 1
ATOM 4141 O O . ILE A 1 497 ? 48.474 24.201 -22.560 1.00 73.94 497 ILE A O 1
ATOM 4145 N N . GLU A 1 498 ? 49.211 25.957 -23.754 1.00 67.75 498 GLU A N 1
ATOM 4146 C CA . GLU A 1 498 ? 48.884 26.967 -22.747 1.00 67.75 498 GLU A CA 1
ATOM 4147 C C . GLU A 1 498 ? 47.357 27.066 -22.750 1.00 67.75 498 GLU A C 1
ATOM 4149 O O . GLU A 1 498 ? 46.755 27.848 -23.487 1.00 67.75 498 GLU A O 1
ATOM 4154 N N . LYS A 1 499 ? 46.697 26.195 -21.978 1.00 66.62 499 LYS A N 1
ATOM 4155 C CA . LYS A 1 499 ? 45.317 26.450 -21.592 1.00 66.62 499 LYS A CA 1
ATOM 4156 C C . LYS A 1 499 ? 45.367 27.846 -20.973 1.00 66.62 499 LYS A C 1
ATOM 4158 O O . LYS A 1 499 ? 46.226 28.037 -20.107 1.00 66.62 499 LYS A O 1
ATOM 4163 N N . PRO A 1 500 ? 44.534 28.810 -21.415 1.00 66.12 500 PRO A N 1
ATOM 4164 C CA . PRO A 1 500 ? 44.443 30.072 -20.698 1.00 66.12 500 PRO A CA 1
ATOM 4165 C C . PRO A 1 500 ? 44.282 29.714 -19.226 1.00 66.12 500 PRO A C 1
ATOM 4167 O O . PRO A 1 500 ? 43.533 28.773 -18.924 1.00 66.12 500 PRO A O 1
ATOM 4170 N N . GLU A 1 501 ? 45.042 30.370 -18.342 1.00 58.81 501 GLU A N 1
ATOM 4171 C CA . GLU A 1 501 ? 44.810 30.226 -16.909 1.00 58.81 501 GLU A CA 1
ATOM 4172 C C . GLU A 1 501 ? 43.302 30.344 -16.727 1.00 58.81 501 GLU A C 1
ATOM 4174 O O . GLU A 1 501 ? 42.700 31.336 -17.152 1.00 58.81 501 GLU A O 1
ATOM 4179 N N . LEU A 1 502 ? 42.671 29.263 -16.247 1.00 53.12 502 LEU A N 1
ATOM 4180 C CA . LEU A 1 502 ? 41.245 29.293 -15.958 1.00 53.12 502 LEU A CA 1
ATOM 4181 C C . LEU A 1 502 ? 41.047 30.560 -15.128 1.00 53.12 502 LEU A C 1
ATOM 4183 O O . LEU A 1 502 ? 41.792 30.704 -14.151 1.00 53.12 502 LEU A O 1
ATOM 4187 N N . PRO A 1 503 ? 40.151 31.488 -15.527 1.00 55.69 503 PRO A N 1
ATOM 4188 C CA . PRO A 1 503 ? 39.987 32.741 -14.809 1.00 55.69 503 PRO A CA 1
ATOM 4189 C C . PRO A 1 503 ? 39.905 32.397 -13.323 1.00 55.69 503 PRO A C 1
ATOM 4191 O O . PRO A 1 503 ? 39.124 31.499 -12.984 1.00 55.69 503 PRO A O 1
ATOM 4194 N N . PRO A 1 504 ? 40.774 32.985 -12.476 1.00 52.84 504 PRO A N 1
ATOM 4195 C CA . PRO A 1 504 ? 40.941 32.564 -11.093 1.00 52.84 504 PRO A CA 1
ATOM 4196 C C . PRO A 1 504 ? 39.562 32.567 -10.466 1.00 52.84 504 PRO A C 1
ATOM 4198 O O . PRO A 1 504 ? 38.968 33.635 -10.375 1.00 52.84 504 PRO A O 1
ATOM 4201 N N . LEU A 1 505 ? 39.045 31.366 -10.178 1.00 46.81 505 LEU A N 1
ATOM 4202 C CA . LEU A 1 505 ? 37.677 31.058 -9.753 1.00 46.81 505 LEU A CA 1
ATOM 4203 C C . LEU A 1 505 ? 36.908 32.301 -9.286 1.00 46.81 505 LEU A C 1
ATOM 4205 O O . LEU A 1 505 ? 36.873 32.618 -8.097 1.00 46.81 505 LEU A O 1
ATOM 4209 N N . TYR A 1 506 ? 36.294 33.010 -10.236 1.00 46.00 506 TYR A N 1
ATOM 4210 C CA . TYR A 1 506 ? 35.342 34.062 -9.924 1.00 46.00 506 TYR A CA 1
ATOM 4211 C C . TYR A 1 506 ? 34.139 33.344 -9.287 1.00 46.00 506 TYR A C 1
ATOM 4213 O O . TYR A 1 506 ? 33.365 32.678 -9.966 1.00 46.00 506 TYR A O 1
ATOM 4221 N N . TYR A 1 507 ? 34.051 33.453 -7.959 1.00 48.88 507 TYR A N 1
ATOM 4222 C CA . TYR A 1 507 ? 32.902 33.165 -7.093 1.00 48.88 507 TYR A CA 1
ATOM 4223 C C . TYR A 1 507 ? 32.378 31.717 -7.012 1.00 48.88 507 TYR A C 1
ATOM 4225 O O . TYR A 1 507 ? 31.289 31.401 -7.477 1.00 48.88 507 TYR A O 1
ATOM 4233 N N . PHE A 1 508 ? 33.059 30.880 -6.220 1.00 43.66 508 PHE A N 1
ATOM 4234 C CA . PHE A 1 508 ? 32.369 29.911 -5.338 1.00 43.66 508 PHE A CA 1
ATOM 4235 C C . PHE A 1 508 ? 32.508 30.255 -3.841 1.00 43.66 508 PHE A C 1
ATOM 4237 O O . PHE A 1 508 ? 32.081 29.501 -2.967 1.00 43.66 508 PHE A O 1
ATOM 4244 N N . HIS A 1 509 ? 33.051 31.432 -3.521 1.00 45.12 509 HIS A N 1
ATOM 4245 C CA . HIS A 1 509 ? 33.085 31.985 -2.167 1.00 45.12 509 HIS A CA 1
ATOM 4246 C C . HIS A 1 509 ? 32.231 33.244 -2.094 1.00 45.12 509 HIS A C 1
ATOM 4248 O O . HIS A 1 509 ? 32.750 34.348 -2.008 1.00 45.12 509 HIS A O 1
ATOM 4254 N N . GLN A 1 510 ? 30.921 33.044 -2.216 1.00 46.97 510 GLN A N 1
ATOM 4255 C CA . GLN A 1 510 ? 29.840 33.869 -1.666 1.00 46.97 510 GLN A CA 1
ATOM 4256 C C . GLN A 1 510 ? 28.527 33.263 -2.170 1.00 46.97 510 GLN A C 1
ATOM 4258 O O . GLN A 1 510 ? 27.829 33.824 -3.005 1.00 46.97 510 GLN A O 1
ATOM 4263 N N . ILE A 1 511 ? 28.190 32.076 -1.664 1.00 44.19 511 ILE A N 1
ATOM 4264 C CA . ILE A 1 511 ? 26.774 31.836 -1.397 1.00 44.19 511 ILE A CA 1
ATOM 4265 C C . ILE A 1 511 ? 26.505 32.704 -0.163 1.00 44.19 511 ILE A C 1
ATOM 4267 O O . ILE A 1 511 ? 27.173 32.488 0.851 1.00 44.19 511 ILE A O 1
ATOM 4271 N N . PRO A 1 512 ? 25.642 33.728 -0.228 1.00 45.19 512 PRO A N 1
ATOM 4272 C CA . PRO A 1 512 ? 25.257 34.465 0.965 1.00 45.19 512 PRO A CA 1
ATOM 4273 C C . PRO A 1 512 ? 24.680 33.476 1.982 1.00 45.19 512 PRO A C 1
ATOM 4275 O O . PRO A 1 512 ? 23.834 32.655 1.621 1.00 45.19 512 PRO A O 1
ATOM 4278 N N . ASP A 1 513 ? 25.086 33.563 3.251 1.00 44.47 513 ASP A N 1
ATOM 4279 C CA . ASP A 1 513 ? 24.564 32.695 4.324 1.00 44.47 513 ASP A CA 1
ATOM 4280 C C . ASP A 1 513 ? 23.025 32.760 4.455 1.00 44.47 513 ASP A C 1
ATOM 4282 O O . ASP A 1 513 ? 22.403 31.891 5.061 1.00 44.47 513 ASP A O 1
ATOM 4286 N N . THR A 1 514 ? 22.383 33.753 3.831 1.00 44.59 514 THR A N 1
ATOM 4287 C CA . THR A 1 514 ? 20.926 33.919 3.761 1.00 44.59 514 THR A CA 1
ATOM 4288 C C . THR A 1 514 ? 20.217 32.937 2.821 1.00 44.59 514 THR A C 1
ATOM 4290 O O . THR A 1 514 ? 18.992 32.875 2.841 1.00 44.59 514 THR A O 1
ATOM 4293 N N . TRP A 1 515 ? 20.938 32.154 2.009 1.00 45.53 515 TRP A N 1
ATOM 4294 C CA . TRP A 1 515 ? 20.353 31.160 1.090 1.00 45.53 515 TRP A CA 1
ATOM 4295 C C . TRP A 1 515 ? 20.385 29.715 1.615 1.00 45.53 515 TRP A C 1
ATOM 4297 O O . TRP A 1 515 ? 19.925 28.797 0.937 1.00 45.53 515 TRP A O 1
ATOM 4307 N N . VAL A 1 516 ? 20.848 29.502 2.853 1.00 39.50 516 VAL A N 1
ATOM 4308 C CA . VAL A 1 516 ? 20.704 28.228 3.580 1.00 39.50 516 VAL A CA 1
ATOM 4309 C C . VAL A 1 516 ? 19.839 28.446 4.819 1.00 39.50 516 VAL A C 1
ATOM 4311 O O . VAL A 1 516 ? 20.269 28.260 5.956 1.00 39.50 516 VAL A O 1
ATOM 4314 N N . GLU A 1 517 ? 18.577 28.811 4.614 1.00 35.31 517 GLU A N 1
ATOM 4315 C CA . GLU A 1 517 ? 17.580 28.754 5.681 1.00 35.31 517 GLU A CA 1
ATOM 4316 C C . GLU A 1 517 ? 16.938 27.358 5.711 1.00 35.31 517 GLU A C 1
ATOM 4318 O O . GLU A 1 517 ? 15.840 27.107 5.221 1.00 35.31 517 GLU A O 1
ATOM 4323 N N . ILE A 1 518 ? 17.661 26.397 6.293 1.00 41.31 518 ILE A N 1
ATOM 4324 C CA . ILE A 1 518 ? 17.051 25.160 6.786 1.00 41.31 518 ILE A CA 1
ATOM 4325 C C . ILE A 1 518 ? 16.522 25.463 8.187 1.00 41.31 518 ILE A C 1
ATOM 4327 O O . ILE A 1 518 ? 17.303 25.682 9.115 1.00 41.31 518 ILE A O 1
ATOM 4331 N N . GLN A 1 519 ? 15.200 25.416 8.358 1.00 38.53 519 GLN A N 1
ATOM 4332 C CA . GLN A 1 519 ? 14.526 25.434 9.659 1.00 38.53 519 GLN A CA 1
ATOM 4333 C C . GLN A 1 519 ? 15.090 24.325 10.572 1.00 38.53 519 GLN A C 1
ATOM 4335 O O . GLN A 1 519 ? 14.694 23.158 10.499 1.00 38.53 519 GLN A O 1
ATOM 4340 N N . LYS A 1 520 ? 16.043 24.667 11.449 1.00 36.59 520 LYS A N 1
ATOM 4341 C CA . LYS A 1 520 ? 16.602 23.730 12.433 1.00 36.59 520 LYS A CA 1
ATOM 4342 C C . LYS A 1 520 ? 15.722 23.680 13.679 1.00 36.59 520 LYS A C 1
ATOM 4344 O O . LYS A 1 520 ? 15.723 24.587 14.505 1.00 36.59 520 LYS A O 1
ATOM 4349 N N . LYS A 1 521 ? 15.051 22.537 13.858 1.00 39.88 521 LYS A N 1
ATOM 4350 C CA . LYS A 1 521 ? 14.564 22.065 15.162 1.00 39.88 521 LYS A CA 1
ATOM 4351 C C . LYS A 1 521 ? 15.730 22.009 16.154 1.00 39.88 521 LYS A C 1
ATOM 4353 O O . LYS A 1 521 ? 16.778 21.424 15.875 1.00 39.88 521 LYS A O 1
ATOM 4358 N N . SER A 1 522 ? 15.529 22.606 17.320 1.00 36.41 522 SER A N 1
ATOM 4359 C CA . SER A 1 522 ? 16.487 22.665 18.417 1.00 36.41 522 SER A CA 1
ATOM 4360 C C . SER A 1 522 ? 16.781 21.276 19.005 1.00 36.41 522 SER A C 1
ATOM 4362 O O . SER A 1 522 ? 15.883 20.524 19.379 1.00 36.41 522 SER A O 1
ATOM 4364 N N . LYS A 1 523 ? 18.071 20.944 19.135 1.00 45.66 523 LYS A N 1
ATOM 4365 C CA . LYS A 1 523 ? 18.578 19.947 20.092 1.00 45.66 523 LYS A CA 1
ATOM 4366 C C . LYS A 1 523 ? 19.248 20.696 21.248 1.00 45.66 523 LYS A C 1
ATOM 4368 O O . LYS A 1 523 ? 20.065 21.577 20.973 1.00 45.66 523 LYS A O 1
ATOM 4373 N N . PRO A 1 524 ? 19.002 20.343 22.520 1.00 42.50 524 PRO A N 1
ATOM 4374 C CA . PRO A 1 524 ? 19.784 20.889 23.615 1.00 42.50 524 PRO A CA 1
ATOM 4375 C C . PRO A 1 524 ? 21.123 20.144 23.753 1.00 42.50 524 PRO A C 1
ATOM 4377 O O . PRO A 1 524 ? 21.183 18.949 24.031 1.00 42.50 524 PRO A O 1
ATOM 4380 N N . ILE A 1 525 ? 22.190 20.897 23.486 1.00 42.38 525 ILE A N 1
ATOM 4381 C CA . ILE A 1 525 ? 23.392 21.106 24.311 1.00 42.38 525 ILE A CA 1
ATOM 4382 C C . ILE A 1 525 ? 23.809 19.932 25.221 1.00 42.38 525 ILE A C 1
ATOM 4384 O O . ILE A 1 525 ? 23.265 19.725 26.304 1.00 42.38 525 ILE A O 1
ATOM 4388 N N . ARG A 1 526 ? 24.907 19.266 24.838 1.00 41.62 526 ARG A N 1
ATOM 4389 C CA . ARG A 1 526 ? 25.838 18.624 25.776 1.00 41.62 526 ARG A CA 1
ATOM 4390 C C . ARG A 1 526 ? 26.832 19.680 26.264 1.00 41.62 526 ARG A C 1
ATOM 4392 O O . ARG A 1 526 ? 27.571 20.235 25.457 1.00 41.62 526 ARG A O 1
ATOM 4399 N N . ARG A 1 527 ? 26.875 19.926 27.576 1.00 41.59 527 ARG A N 1
ATOM 4400 C CA . ARG A 1 527 ? 28.034 20.541 28.239 1.00 41.59 527 ARG A CA 1
ATOM 4401 C C . ARG A 1 527 ? 28.991 19.440 28.681 1.00 41.59 527 ARG A C 1
ATOM 4403 O O . ARG A 1 527 ? 28.599 18.512 29.381 1.00 41.59 527 ARG A O 1
ATOM 4410 N N . SER A 1 528 ? 30.238 19.575 28.264 1.00 50.59 528 SER A N 1
ATOM 4411 C CA . SER A 1 528 ? 31.415 18.889 28.780 1.00 50.59 528 SER A CA 1
ATOM 4412 C C . SER A 1 528 ? 31.859 19.517 30.107 1.00 50.59 528 SER A C 1
ATOM 4414 O O . SER A 1 528 ? 31.854 20.740 30.249 1.00 50.59 528 SER A O 1
ATOM 4416 N N . ARG A 1 529 ? 32.310 18.697 31.064 1.00 39.38 529 ARG A N 1
ATOM 4417 C CA . ARG A 1 529 ? 33.280 19.125 32.082 1.00 39.38 529 ARG A CA 1
ATOM 4418 C C . ARG A 1 529 ? 34.140 17.939 32.522 1.00 39.38 529 ARG A C 1
ATOM 4420 O O . ARG A 1 529 ? 33.613 16.902 32.911 1.00 39.38 529 ARG A O 1
ATOM 4427 N N . ARG A 1 530 ? 35.454 18.122 32.381 1.00 44.19 530 ARG A N 1
ATOM 4428 C CA . ARG A 1 530 ? 36.542 17.263 32.865 1.00 44.19 530 ARG A CA 1
ATOM 4429 C C . ARG A 1 530 ? 36.683 17.348 34.394 1.00 44.19 530 ARG A C 1
ATOM 4431 O O . ARG A 1 530 ? 36.414 18.403 34.959 1.00 44.19 530 ARG A O 1
ATOM 4438 N N . GLU A 1 531 ? 37.161 16.232 34.950 1.00 43.09 531 GLU A N 1
ATOM 4439 C CA . GLU A 1 531 ? 38.115 16.038 36.063 1.00 43.09 531 GLU A CA 1
ATOM 4440 C C . GLU A 1 531 ? 37.950 16.798 37.393 1.00 43.09 531 GLU A C 1
ATOM 4442 O O . GLU A 1 531 ? 38.069 18.017 37.442 1.00 43.09 531 GLU A O 1
ATOM 4447 N N . LEU A 1 532 ? 37.857 16.029 38.493 1.00 38.78 532 LEU A N 1
ATOM 4448 C CA . LEU A 1 532 ? 38.709 16.163 39.689 1.00 38.78 532 LEU A CA 1
ATOM 4449 C C . LEU A 1 532 ? 38.629 14.904 40.594 1.00 38.78 532 LEU A C 1
ATOM 4451 O O . LEU A 1 532 ? 37.551 14.427 40.927 1.00 38.78 532 LEU A O 1
ATOM 4455 N N . LYS A 1 533 ? 39.831 14.407 40.922 1.00 38.16 533 LYS A N 1
ATOM 4456 C CA . LYS A 1 533 ? 40.333 13.465 41.953 1.00 38.16 533 LYS A CA 1
ATOM 4457 C C . LYS A 1 533 ? 39.443 13.062 43.150 1.00 38.16 533 LYS A C 1
ATOM 4459 O O . LYS A 1 533 ? 38.817 13.918 43.762 1.00 38.16 533 LYS A O 1
ATOM 4464 N N . GLY A 1 534 ? 39.654 11.823 43.629 1.00 32.59 534 GLY A N 1
ATOM 4465 C CA . GLY A 1 534 ? 39.605 11.487 45.066 1.00 32.59 534 GLY A CA 1
ATOM 4466 C C . GLY A 1 534 ? 39.379 10.005 45.418 1.00 32.59 534 GLY A C 1
ATOM 4467 O O . GLY A 1 534 ? 38.257 9.539 45.318 1.00 32.59 534 GLY A O 1
ATOM 4468 N N . ASN A 1 535 ? 40.459 9.324 45.825 1.00 35.34 535 ASN A N 1
ATOM 4469 C CA . ASN A 1 535 ? 40.621 8.047 46.556 1.00 35.34 535 ASN A CA 1
ATOM 4470 C C . ASN A 1 535 ? 39.406 7.422 47.281 1.00 35.34 535 ASN A C 1
ATOM 4472 O O . ASN A 1 535 ? 38.723 8.124 48.012 1.00 35.34 535 ASN A O 1
ATOM 4476 N N . GLU A 1 536 ? 39.282 6.084 47.246 1.00 36.34 536 GLU A N 1
ATOM 4477 C CA . GLU A 1 536 ? 39.587 5.217 48.408 1.00 36.34 536 GLU A CA 1
ATOM 4478 C C . GLU A 1 536 ? 39.561 3.712 48.068 1.00 36.34 536 GLU A C 1
ATOM 4480 O O . GLU A 1 536 ? 39.089 3.280 47.019 1.00 36.34 536 GLU A O 1
ATOM 4485 N N . ASP A 1 537 ? 40.201 2.963 48.958 1.00 39.03 537 ASP A N 1
ATOM 4486 C CA . ASP A 1 537 ? 40.892 1.684 48.834 1.00 39.03 537 ASP A CA 1
ATOM 4487 C C . ASP A 1 537 ? 40.037 0.393 48.783 1.00 39.03 537 ASP A C 1
ATOM 4489 O O . ASP A 1 537 ? 38.936 0.314 49.313 1.00 39.03 537 ASP A O 1
ATOM 4493 N N . ARG A 1 538 ? 40.679 -0.649 48.218 1.00 37.97 538 ARG A N 1
ATOM 4494 C CA . ARG A 1 538 ? 40.759 -2.075 48.634 1.00 37.97 538 ARG A CA 1
ATOM 4495 C C . ARG A 1 538 ? 39.487 -2.794 49.121 1.00 37.97 538 ARG A C 1
ATOM 4497 O O . ARG A 1 538 ? 38.940 -2.481 50.163 1.00 37.97 538 ARG A O 1
ATOM 4504 N N . TYR A 1 539 ? 39.199 -3.954 48.525 1.00 44.50 539 TYR A N 1
ATOM 4505 C CA . TYR A 1 539 ? 39.737 -5.244 48.995 1.00 44.50 539 TYR A CA 1
ATOM 4506 C C . TYR A 1 539 ? 39.516 -6.332 47.938 1.00 44.50 539 TYR A C 1
ATOM 4508 O O . TYR A 1 539 ? 38.399 -6.599 47.507 1.00 44.50 539 TYR A O 1
ATOM 4516 N N . ALA A 1 540 ? 40.614 -6.978 47.552 1.00 47.81 540 ALA A N 1
ATOM 4517 C CA . ALA A 1 540 ? 40.612 -8.289 46.928 1.00 47.81 540 ALA A CA 1
ATOM 4518 C C . ALA A 1 540 ? 40.588 -9.360 48.025 1.00 47.81 540 ALA A C 1
ATOM 4520 O O . ALA A 1 540 ? 41.294 -9.214 49.023 1.00 47.81 540 ALA A O 1
ATOM 4521 N N . ARG A 1 541 ? 39.849 -10.446 47.791 1.00 43.59 541 ARG A N 1
ATOM 4522 C CA . ARG A 1 541 ? 40.233 -11.825 48.130 1.00 43.59 541 ARG A CA 1
ATOM 4523 C C . ARG A 1 541 ? 39.388 -12.777 47.277 1.00 43.59 541 ARG A C 1
ATOM 4525 O O . ARG A 1 541 ? 38.175 -12.822 47.422 1.00 43.59 541 ARG A O 1
ATOM 4532 N N . GLN A 1 542 ? 40.062 -13.466 46.361 1.00 43.97 542 GLN A N 1
ATOM 4533 C CA . GLN A 1 542 ? 39.689 -14.802 45.887 1.00 43.97 542 GLN A CA 1
ATOM 4534 C C . GLN A 1 542 ? 40.120 -15.841 46.944 1.00 43.97 542 GLN A C 1
ATOM 4536 O O . GLN A 1 542 ? 40.960 -15.498 47.788 1.00 43.97 542 GLN A O 1
ATOM 4541 N N . PRO A 1 543 ? 39.675 -17.107 46.860 1.00 55.34 543 PRO A N 1
ATOM 4542 C CA . PRO A 1 543 ? 38.659 -17.677 45.968 1.00 55.34 543 PRO A CA 1
ATOM 4543 C C . PRO A 1 543 ? 37.261 -17.731 46.591 1.00 55.34 543 PRO A C 1
ATOM 4545 O O . PRO A 1 543 ? 37.163 -17.840 47.835 1.00 55.34 543 PRO A O 1
#

pLDDT: mean 78.99, std 25.23, range [24.55, 98.38]

Secondary structure (DSSP, 8-state):
--------------------------------------------------------------PPPP--------------------------S-SSSHHHHHHHHHHHHHHHHHHT----EEP-TTTT-HHHHHHHTT-HHHHHHHHHHHHHEEPP-----HHHHHHHHTT-TTTTTT--S-GGG--HHHHHHHHHHHHHHHHHHHHHT-S---HHHHHHHHHHHHHHHHHHHHHHS---S-HHHHHHHHHHHHHHHT-TT---THHHHHHHHHHHHHHSEEPPSSGGGS-HHHHHH-SS-SSB--GGGHHHHHHHHTTTEE-SS--GGGB--PEEPPSSGGGS-HHHHTT-SB--TTGGGGHHHHHHHHTTTEE--SSPPGGGB-PPP-PEEPPSSGGGS-HHHHTT-SB-TTT-SS-HHHHHHHHHHHEE-SS--GGGB--PPBPPSSGGG---SS---SSB--HHHHHHHHHHHHHH-B--SSPPTTTBSS-S----------SSS---GGG----------PPP---------------

Foldseek 3Di:
DDDDDDDDDDDDDDDDDDDDDDDDDDDDDDDDDDDDDDDDDDDDDDDDDDDDDDDDDDDDDDDDDDDDDDDDDDDDDDDDDDPPDPDPDPPPDDPPVPVVVVVVVVVLLVLLLPLLAPLPAAQDCPCVPLVLVVVLQQDLVSVLVLLLSLSNHDFDPDDDPPQLLVCLVVLPPCLVVPADPDPVPGDPSNVRLVVQLVVLVVVVCVVVVHDDDDPVVSVVSSLVSQSVSLVSNLRNDRDRLPLVVQLSSSQSSCVSNVPVSGDHDVSSSVSSVSSQQVQAAADDLAPVPPDVSSVVSDPADWLHLACVCVVVVVVSNVNHHDDDDRPPNSHDDAAADDLALCPDDPVLSVVFLAAEPVCVVVVVVSVSVVSSHHDDPDDRHCNSHNYPDDAAADDQALCPDDPVRSVCFLDECVPDPDDPVVNVVVSVVRHDDPDRHPRSHDDAAAQDPPPVPHDFPDDDDPPHEDLVSVVVVCVGVVRRHDDDPPDDNRNYVDRNPPPPPPPPPPDPPDPPPVVPPDPDDDDDDDDDDDDDDDDDDDDDDDD

Organism: NCBI:txid44941

Sequence (543 aa):
MSSRGQDSEDESHGGSQVTNIHKKRKKLNKSNQIKSNEANESINDNVMFDVPRDDQNSRISLTPSEYEMTSSLQTEVNKQLHVTGEMEIDGQKNKQSEIDETEVEELKNEQMSYSVRNLKDSFDEEEWHYGQILEALKNEELLCKLITHKLYTIPTRHEMPKAIQFKFKHQDKNFFRTFTRNTKIMPAHQIEFKTMNDKAIQNYKGKHSIIVTNREIKDQINNKVRQKLAIQHITNSRFKKNPQEITKVLNYCIGFMKLSEGLQGDIVWKSVNKAIQNTLLPFPEKSEDIPEDVREVFFFEIPIKNRANLRSILAALRKVYTFAQLPDEYFTELEPLPDNPWDIRKEVKDLFPIIDRKDLRKVYGYKQQLAEYYKWEGDLPESYFRLPEKKILLPLTPQELNHKYRAMFPIDLTRSNKSIKEISDMLRETYFFKFIPNDFFIQKPRLSRDVKRINTQSKYNFPIEDKKEAIRFIEEILAGYNFTIPLLSDIMTINPIEKPELPPLYYFHQIPDTWVEIQKKSKPIRRSRRELKGNEDRYARQP

Radius of gyration: 43.68 Å; chains: 1; bounding box: 117×99×107 Å